Protein AF-A0A315W1H3-F1 (afdb_monomer_lite)

pLDDT: mean 70.01, std 23.94, range [29.06, 98.38]

Radius of gyration: 51.87 Å; chains: 1; bounding box: 141×108×173 Å

Secondary structure (DSSP, 8-state):
-------------SSHHHHHHHHHHHHHHHHHHHHHHHHHHHHHHHHHHHHHHHHHHHHHHHHHHHHHHHHHHHHHHHHHHHHHHHHHHHHHHTTHHHHHHHHHHHHHHHHHHHHHHHHHHHHHHHHHHHGGGSSS-PPPHHHHHHHHHHHHHHHHHHHHHHHHHHHHHHHHHHHHHHHHHHHHHHHHHHHHHHHHHHHHHT--TT--TTS------TTTTTSSS-------------------------------------------TTHHHHHHHHHHHHTTS-HHHHHHHHHHHHHHHHHHHHHHHHHHHHHHHHHHHHHHHHHHHHHHTT--S----HHHHHHHHHHTTSPPS--------HHHHHHHHHHHHHHHHHTTTS-----TT-----PPPP--------------------

Structure (mmCIF, N/CA/C/O backbone):
data_AF-A0A315W1H3-F1
#
_entry.id   AF-A0A315W1H3-F1
#
loop_
_atom_site.group_PDB
_atom_site.id
_atom_site.type_symbol
_atom_site.label_atom_id
_atom_site.label_alt_id
_atom_site.label_comp_id
_atom_site.label_asym_id
_atom_site.label_entity_id
_atom_site.label_seq_id
_atom_site.pdbx_PDB_ins_code
_atom_site.Cartn_x
_atom_site.Cartn_y
_atom_site.Cartn_z
_atom_site.occupancy
_atom_site.B_iso_or_equiv
_atom_site.auth_seq_id
_atom_site.auth_comp_id
_atom_site.auth_asym_id
_atom_site.auth_atom_id
_atom_site.pdbx_PDB_model_num
ATOM 1 N N . MET A 1 1 ? 93.361 26.282 -107.791 1.00 40.66 1 MET A N 1
ATOM 2 C CA . MET A 1 1 ? 93.029 26.976 -106.524 1.00 40.66 1 MET A CA 1
ATOM 3 C C . MET A 1 1 ? 92.472 25.952 -105.547 1.00 40.66 1 MET A C 1
ATOM 5 O O . MET A 1 1 ? 91.863 24.991 -106.001 1.00 40.66 1 MET A O 1
ATOM 9 N N . TYR A 1 2 ? 92.731 26.108 -104.249 1.00 39.91 2 TYR A N 1
ATOM 10 C CA . TYR A 1 2 ? 92.417 25.097 -103.234 1.00 39.91 2 TYR A CA 1
ATOM 11 C C . TYR A 1 2 ? 90.934 25.119 -102.838 1.00 39.91 2 TYR A C 1
ATOM 13 O O . TYR A 1 2 ? 90.446 26.129 -102.341 1.00 39.91 2 TYR A O 1
ATOM 21 N N . GLY A 1 3 ? 90.239 23.992 -103.008 1.00 44.00 3 GLY A N 1
ATOM 22 C CA . GLY A 1 3 ? 88.899 23.758 -102.464 1.00 44.00 3 GLY A CA 1
ATOM 23 C C . GLY A 1 3 ? 88.968 22.823 -101.260 1.00 44.00 3 GLY A C 1
ATOM 24 O O . GLY A 1 3 ? 88.832 21.611 -101.416 1.00 44.00 3 GLY A O 1
ATOM 25 N N . VAL A 1 4 ? 89.207 23.365 -100.063 1.00 46.62 4 VAL A N 1
ATOM 26 C CA . VAL A 1 4 ? 89.263 22.564 -98.828 1.00 46.62 4 VAL A CA 1
ATOM 27 C C . VAL A 1 4 ? 87.841 22.225 -98.382 1.00 46.62 4 VAL A C 1
ATOM 29 O O . VAL A 1 4 ? 87.202 22.977 -97.648 1.00 46.62 4 VAL A O 1
ATOM 32 N N . PHE A 1 5 ? 87.337 21.072 -98.823 1.00 47.19 5 PHE A N 1
ATOM 33 C CA . PHE A 1 5 ? 86.092 20.502 -98.309 1.00 47.19 5 PHE A CA 1
ATOM 34 C C . PHE A 1 5 ? 86.301 20.017 -96.867 1.00 47.19 5 PHE A C 1
ATOM 36 O O . PHE A 1 5 ? 86.653 18.861 -96.622 1.00 47.19 5 PHE A O 1
ATOM 43 N N . VAL A 1 6 ? 86.052 20.898 -95.894 1.00 49.66 6 VAL A N 1
ATOM 44 C CA . VAL A 1 6 ? 85.899 20.505 -94.487 1.00 49.66 6 VAL A CA 1
ATOM 45 C C . VAL A 1 6 ? 84.604 19.706 -94.367 1.00 49.66 6 VAL A C 1
ATOM 47 O O . VAL A 1 6 ? 83.525 20.244 -94.121 1.00 49.66 6 VAL A O 1
ATOM 50 N N . LYS A 1 7 ? 84.708 18.393 -94.579 1.00 47.31 7 LYS A N 1
ATOM 51 C CA . LYS A 1 7 ? 83.614 17.445 -94.376 1.00 47.31 7 LYS A CA 1
ATOM 52 C C . LYS A 1 7 ? 83.397 17.297 -92.872 1.00 47.31 7 LYS A C 1
ATOM 54 O O . LYS A 1 7 ? 83.932 16.390 -92.243 1.00 47.31 7 LYS A O 1
ATOM 59 N N . CYS A 1 8 ? 82.663 18.246 -92.293 1.00 43.84 8 CYS A N 1
ATOM 60 C CA . CYS A 1 8 ? 82.334 18.250 -90.876 1.00 43.84 8 CYS A CA 1
ATOM 61 C C . CYS A 1 8 ? 81.472 17.016 -90.578 1.00 43.84 8 CYS A C 1
ATOM 63 O O . CYS A 1 8 ? 80.290 16.968 -90.923 1.00 43.84 8 CYS A O 1
ATOM 65 N N . VAL A 1 9 ? 82.0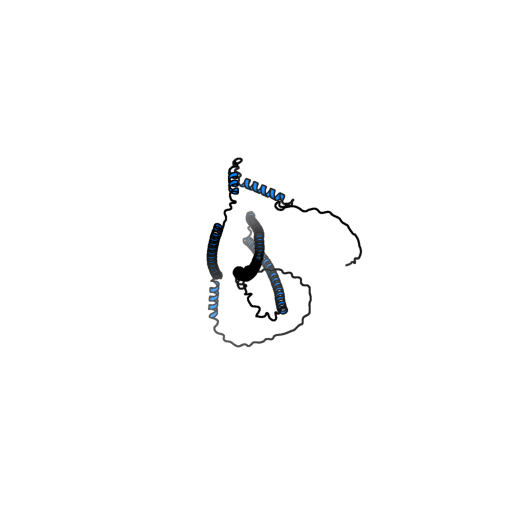93 15.985 -90.002 1.00 49.59 9 VAL A N 1
ATOM 66 C CA . VAL A 1 9 ? 81.417 14.757 -89.585 1.00 49.59 9 VAL A CA 1
ATOM 67 C C . VAL A 1 9 ? 80.568 15.094 -88.364 1.00 49.59 9 VAL A C 1
ATOM 69 O O . VAL A 1 9 ? 81.016 14.993 -87.224 1.00 49.59 9 VAL A O 1
ATOM 72 N N . ILE A 1 10 ? 79.325 15.510 -88.610 1.00 52.69 10 ILE A N 1
ATOM 73 C CA . ILE A 1 10 ? 78.299 15.566 -87.572 1.00 52.69 10 ILE A CA 1
ATOM 74 C C . ILE A 1 10 ? 78.023 14.118 -87.163 1.00 52.69 10 ILE A C 1
ATOM 76 O O . ILE A 1 10 ? 77.338 13.376 -87.864 1.00 52.69 10 ILE A O 1
ATOM 80 N N . CYS A 1 11 ? 78.613 13.708 -86.042 1.00 44.28 11 CYS A N 1
ATOM 81 C CA . CYS A 1 11 ? 78.379 12.403 -85.442 1.00 44.28 11 CYS A CA 1
ATOM 82 C C . CYS A 1 11 ? 76.907 12.316 -84.985 1.00 44.28 11 CYS A C 1
ATOM 84 O O . CYS A 1 11 ? 76.511 13.109 -84.128 1.00 44.28 11 CYS A O 1
ATOM 86 N N . PRO A 1 12 ? 76.083 11.375 -85.491 1.00 53.81 12 PRO A N 1
ATOM 87 C CA . PRO A 1 12 ? 74.657 11.309 -85.135 1.00 53.81 12 PRO A CA 1
ATOM 88 C C . PRO A 1 12 ? 74.372 10.846 -83.692 1.00 53.81 12 PRO A C 1
ATOM 90 O O . PRO A 1 12 ? 73.220 10.785 -83.271 1.00 53.81 12 PRO A O 1
ATOM 93 N N . CYS A 1 13 ? 75.401 10.471 -82.929 1.00 54.75 13 CYS A N 1
ATOM 94 C CA . CYS A 1 13 ? 75.287 9.562 -81.787 1.00 54.75 13 CYS A CA 1
ATOM 95 C C . CYS A 1 13 ? 75.070 10.237 -80.415 1.00 54.75 13 CYS A C 1
ATOM 97 O O . CYS A 1 13 ? 75.571 9.729 -79.414 1.00 54.75 13 CYS A O 1
ATOM 99 N N . TYR A 1 14 ? 74.355 11.370 -80.333 1.00 52.91 14 TYR A N 1
ATOM 100 C CA . TYR A 1 14 ? 74.113 12.061 -79.047 1.00 52.91 14 TYR A CA 1
ATOM 101 C C . TYR A 1 14 ? 72.702 12.636 -78.725 1.00 52.91 14 TYR A C 1
ATOM 103 O O . TYR A 1 14 ? 72.610 13.517 -77.866 1.00 52.91 14 TYR A O 1
ATOM 111 N N . PRO A 1 15 ? 71.577 12.131 -79.281 1.00 53.88 15 PRO A N 1
ATOM 112 C CA . PRO A 1 15 ? 70.251 12.343 -78.667 1.00 53.88 15 PRO A CA 1
ATOM 113 C C . PRO A 1 15 ? 69.863 11.290 -77.605 1.00 53.88 15 PRO A C 1
ATOM 115 O O . PRO A 1 15 ? 69.169 11.603 -76.634 1.00 53.88 15 PRO A O 1
ATOM 118 N N . SER A 1 16 ? 70.308 10.038 -77.769 1.00 61.78 16 SER A N 1
ATOM 119 C CA . SER A 1 16 ? 69.618 8.857 -77.217 1.00 61.78 16 SER A CA 1
ATOM 120 C C . SER A 1 16 ? 69.550 8.779 -75.684 1.00 61.78 16 SER A C 1
ATOM 122 O O . SER A 1 16 ? 68.491 8.490 -75.134 1.00 61.78 16 SER A O 1
ATOM 124 N N . ASN A 1 17 ? 70.636 9.097 -74.966 1.00 75.38 17 ASN A N 1
ATOM 125 C CA . ASN A 1 17 ? 70.709 8.939 -73.499 1.00 75.38 17 ASN A CA 1
ATOM 126 C C . ASN A 1 17 ? 69.710 9.848 -72.749 1.00 75.38 17 ASN A C 1
ATOM 128 O O . ASN A 1 17 ? 69.120 9.447 -71.744 1.00 75.38 17 ASN A O 1
ATOM 132 N N . ARG A 1 18 ? 69.485 11.080 -73.233 1.00 80.56 18 ARG A N 1
ATOM 133 C CA . ARG A 1 18 ? 68.539 12.011 -72.593 1.00 80.56 18 ARG A CA 1
ATOM 134 C C . ARG A 1 18 ? 67.093 11.588 -72.837 1.00 80.56 18 ARG A C 1
ATOM 136 O O . ARG A 1 18 ? 66.279 11.695 -71.923 1.00 80.56 18 ARG A O 1
ATOM 143 N N . GLU A 1 19 ? 66.785 11.113 -74.040 1.00 85.00 19 GLU A N 1
ATOM 144 C CA . GLU A 1 19 ? 65.444 10.653 -74.390 1.00 85.00 19 GLU A CA 1
ATOM 145 C C . GLU A 1 19 ? 65.082 9.360 -73.649 1.00 85.00 19 GLU A C 1
ATOM 147 O O . GLU A 1 19 ? 64.031 9.291 -73.019 1.00 85.00 19 GLU A O 1
ATOM 152 N N . GLU A 1 20 ? 65.977 8.373 -73.627 1.00 86.00 20 GLU A N 1
ATOM 153 C CA . GLU A 1 20 ? 65.787 7.115 -72.898 1.00 86.00 20 GLU A CA 1
ATOM 154 C C . GLU A 1 20 ? 65.600 7.349 -71.390 1.00 86.00 20 GLU A C 1
ATOM 156 O O . GLU A 1 20 ? 64.678 6.809 -70.777 1.00 86.00 20 GLU A O 1
ATOM 161 N N . ARG A 1 21 ? 66.380 8.264 -70.799 1.00 87.69 21 ARG A N 1
ATOM 162 C CA . ARG A 1 21 ? 66.206 8.703 -69.405 1.00 87.69 21 ARG A CA 1
ATOM 163 C C . ARG A 1 21 ? 64.856 9.383 -69.159 1.00 87.69 21 ARG A C 1
ATOM 165 O O . ARG A 1 21 ? 64.283 9.217 -68.083 1.00 87.69 21 ARG A O 1
ATOM 172 N N . LEU A 1 22 ? 64.342 10.156 -70.118 1.00 93.31 22 LEU A N 1
ATOM 173 C CA . LEU A 1 22 ? 63.005 10.750 -70.025 1.00 93.31 22 LEU A CA 1
ATOM 174 C C . LEU A 1 22 ? 61.914 9.680 -70.145 1.00 93.31 22 LEU A C 1
ATOM 176 O O . LEU A 1 22 ? 61.013 9.674 -69.313 1.00 93.31 22 LEU A O 1
ATOM 180 N N . ARG A 1 23 ? 62.031 8.738 -71.090 1.00 91.12 23 ARG A N 1
ATOM 181 C CA . ARG A 1 23 ? 61.120 7.586 -71.226 1.00 91.12 23 ARG A CA 1
ATOM 182 C C . ARG A 1 23 ? 61.071 6.760 -69.935 1.00 91.12 23 ARG A C 1
ATOM 184 O O . ARG A 1 23 ? 59.983 6.481 -69.444 1.00 91.12 23 ARG A O 1
ATOM 191 N N . MET A 1 24 ? 62.225 6.466 -69.329 1.00 94.56 24 MET A N 1
ATOM 192 C CA . MET A 1 24 ? 62.317 5.763 -68.042 1.00 94.56 24 MET A CA 1
ATOM 193 C C . MET A 1 24 ? 61.637 6.544 -66.906 1.00 94.56 24 MET A C 1
ATOM 195 O O . MET A 1 24 ? 60.842 5.984 -66.156 1.00 94.56 24 MET A O 1
ATOM 199 N N . ARG A 1 25 ? 61.877 7.861 -66.801 1.00 94.44 25 ARG A N 1
ATOM 200 C CA . ARG A 1 25 ? 61.196 8.713 -65.806 1.00 94.44 25 ARG A CA 1
ATOM 201 C C . ARG A 1 25 ? 59.682 8.771 -66.019 1.00 94.44 25 ARG A C 1
ATOM 203 O O . ARG A 1 25 ? 58.951 8.771 -65.037 1.00 94.44 25 ARG A O 1
ATOM 210 N N . VAL A 1 26 ? 59.212 8.811 -67.266 1.00 95.25 26 VAL A N 1
ATOM 211 C CA . VAL A 1 26 ? 57.779 8.771 -67.598 1.00 95.25 26 VAL A CA 1
ATOM 212 C C . VAL A 1 26 ? 57.169 7.420 -67.224 1.00 95.25 26 VAL A C 1
ATOM 214 O O . VAL A 1 26 ? 56.088 7.405 -66.646 1.00 95.25 26 VAL A O 1
ATOM 217 N N . ALA A 1 27 ? 57.863 6.305 -67.471 1.00 95.88 27 ALA A N 1
ATOM 218 C CA . ALA A 1 27 ? 57.407 4.974 -67.070 1.00 95.88 27 ALA A CA 1
ATOM 219 C C . ALA A 1 27 ? 57.265 4.852 -65.541 1.00 95.88 27 ALA A C 1
ATOM 221 O O . ALA A 1 27 ? 56.193 4.488 -65.064 1.00 95.88 27 ALA A O 1
ATOM 222 N N . VAL A 1 28 ? 58.289 5.259 -64.779 1.00 95.75 28 VAL A N 1
ATOM 223 C CA . VAL A 1 28 ? 58.254 5.269 -63.303 1.00 95.75 28 VAL A CA 1
ATOM 224 C C . VAL A 1 28 ? 57.157 6.195 -62.770 1.00 95.75 28 VAL A C 1
ATOM 226 O O . VAL A 1 28 ? 56.439 5.832 -61.845 1.00 95.75 28 VAL A O 1
ATOM 229 N N . LEU A 1 29 ? 56.966 7.382 -63.359 1.00 96.06 29 LEU A N 1
ATOM 230 C CA . LEU A 1 29 ? 55.869 8.274 -62.964 1.00 96.06 29 LEU A CA 1
ATOM 231 C C . LEU A 1 29 ? 54.492 7.671 -63.279 1.00 96.06 29 LEU A C 1
ATOM 233 O O . LEU A 1 29 ? 53.588 7.789 -62.458 1.00 96.06 29 LEU A O 1
ATOM 237 N N . ALA A 1 30 ? 54.328 6.998 -64.419 1.00 95.88 30 ALA A N 1
ATOM 238 C CA . ALA A 1 30 ? 53.080 6.327 -64.777 1.00 95.88 30 ALA A CA 1
ATOM 239 C C . ALA A 1 30 ? 52.773 5.124 -63.865 1.00 95.88 30 ALA A C 1
ATOM 241 O O . ALA A 1 30 ? 51.610 4.874 -63.556 1.00 95.88 30 ALA A O 1
ATOM 242 N N . GLU A 1 31 ? 53.793 4.392 -63.415 1.00 97.00 31 GLU A N 1
ATOM 243 C CA . GLU A 1 31 ? 53.653 3.328 -62.416 1.00 97.00 31 GLU A CA 1
ATOM 244 C C . GLU A 1 31 ? 53.302 3.894 -61.033 1.00 97.00 31 GLU A C 1
ATOM 246 O O . GLU A 1 31 ? 52.333 3.447 -60.420 1.00 97.00 31 GLU A O 1
ATOM 251 N N . ASN A 1 32 ? 53.990 4.952 -60.592 1.00 95.69 32 ASN A N 1
ATOM 252 C CA . ASN A 1 32 ? 53.684 5.643 -59.338 1.00 95.69 32 ASN A CA 1
ATOM 253 C C . ASN A 1 32 ? 52.251 6.200 -59.320 1.00 95.69 32 ASN A C 1
ATOM 255 O O . ASN A 1 32 ? 51.554 6.035 -58.325 1.00 95.69 32 ASN A O 1
ATOM 259 N N . VAL A 1 33 ? 51.775 6.804 -60.418 1.00 97.31 33 VAL A N 1
ATOM 260 C CA . VAL A 1 33 ? 50.382 7.281 -60.529 1.00 97.31 33 VAL A CA 1
ATOM 261 C C . VAL A 1 33 ? 49.388 6.125 -60.390 1.00 97.31 33 VAL A C 1
ATOM 263 O O . VAL A 1 33 ? 48.444 6.240 -59.613 1.00 97.31 33 VAL A O 1
ATOM 266 N N . LYS A 1 34 ? 49.622 4.985 -61.056 1.00 97.88 34 LYS A N 1
ATOM 267 C CA . LYS A 1 34 ? 48.776 3.784 -60.905 1.00 97.88 34 LYS A CA 1
ATOM 268 C C . LYS A 1 34 ? 48.786 3.246 -59.471 1.00 97.88 34 LYS A C 1
ATOM 270 O O . LYS A 1 34 ? 47.733 2.863 -58.968 1.00 97.88 34 LYS A O 1
ATOM 275 N N . SER A 1 35 ? 49.946 3.235 -58.814 1.00 97.12 35 SER A N 1
ATOM 276 C CA . SER A 1 35 ? 50.076 2.829 -57.410 1.00 97.12 35 SER A CA 1
ATOM 277 C C . SER A 1 35 ? 49.256 3.746 -56.493 1.00 97.12 35 SER A C 1
ATOM 279 O O . SER A 1 35 ? 48.393 3.267 -55.757 1.00 97.12 35 SER A O 1
ATOM 281 N N . CYS A 1 36 ? 49.411 5.068 -56.633 1.00 96.00 36 CYS A N 1
ATOM 282 C CA . CYS A 1 36 ? 48.631 6.055 -55.885 1.00 96.00 36 CYS A CA 1
ATOM 283 C C . CYS A 1 36 ? 47.120 5.952 -56.161 1.00 96.00 36 CYS A C 1
ATOM 285 O O . CYS A 1 36 ? 46.320 6.113 -55.243 1.00 96.00 36 CYS A O 1
ATOM 287 N N . GLU A 1 37 ? 46.690 5.657 -57.394 1.00 95.56 37 GLU A N 1
ATOM 288 C CA . GLU A 1 37 ? 45.271 5.428 -57.702 1.00 95.56 37 GLU A CA 1
ATOM 289 C C . GLU A 1 37 ? 44.697 4.204 -56.974 1.00 95.56 37 GLU A C 1
ATOM 291 O O . GLU A 1 37 ? 43.561 4.253 -56.494 1.00 95.56 37 GLU A O 1
ATOM 296 N N . LEU A 1 38 ? 45.455 3.105 -56.899 1.00 96.94 38 LEU A N 1
ATOM 297 C CA . LEU A 1 38 ? 45.051 1.896 -56.178 1.00 96.94 38 LEU A CA 1
ATOM 298 C C . LEU A 1 38 ? 45.027 2.134 -54.662 1.00 96.94 38 LEU A C 1
ATOM 300 O O . LEU A 1 38 ? 44.061 1.750 -54.003 1.00 96.94 38 LEU A O 1
ATOM 304 N N . GLU A 1 39 ? 46.017 2.844 -54.122 1.00 95.31 39 GLU A N 1
ATOM 305 C CA . GLU A 1 39 ? 46.051 3.258 -52.716 1.00 95.31 39 GLU A CA 1
ATOM 306 C C . GLU A 1 39 ? 44.867 4.179 -52.365 1.00 95.31 39 GLU A C 1
ATOM 308 O O . GLU A 1 39 ? 44.161 3.950 -51.381 1.00 95.31 39 GLU A O 1
ATOM 313 N N . CYS A 1 40 ? 44.556 5.166 -53.214 1.00 96.19 40 CYS A N 1
ATOM 314 C CA . CYS A 1 40 ? 43.375 6.021 -53.062 1.00 96.19 40 CYS A CA 1
ATOM 315 C C . CYS A 1 40 ? 42.052 5.238 -53.112 1.00 96.19 40 CYS A C 1
ATOM 317 O O . CYS A 1 40 ? 41.102 5.614 -52.419 1.00 96.19 40 CYS A O 1
ATOM 319 N N . LYS A 1 41 ? 41.960 4.161 -53.906 1.00 97.50 41 LYS A N 1
ATOM 320 C CA . LYS A 1 41 ? 40.785 3.269 -53.935 1.00 97.50 41 LYS A CA 1
ATOM 321 C C . LYS A 1 41 ? 40.670 2.465 -52.635 1.00 97.50 41 LYS A C 1
ATOM 323 O O . LYS A 1 41 ? 39.640 2.560 -51.972 1.00 97.50 41 LYS A O 1
ATOM 328 N N . ALA A 1 42 ? 41.739 1.793 -52.207 1.00 96.75 42 ALA A N 1
ATOM 329 C CA . ALA A 1 42 ? 41.765 1.019 -50.962 1.00 96.75 42 ALA A CA 1
ATOM 330 C C . ALA A 1 42 ? 41.493 1.886 -49.712 1.00 96.75 42 ALA A C 1
ATOM 332 O O . ALA A 1 42 ? 40.769 1.481 -48.797 1.00 96.75 42 ALA A O 1
ATOM 333 N N . SER A 1 43 ? 42.017 3.116 -49.691 1.00 97.06 43 SER A N 1
ATOM 334 C CA . SER A 1 43 ? 41.735 4.111 -48.651 1.00 97.06 43 SER A CA 1
ATOM 335 C C . SER A 1 43 ? 40.252 4.508 -48.637 1.00 97.06 43 SER A C 1
ATOM 337 O O . SER A 1 43 ? 39.602 4.437 -47.592 1.00 97.06 43 SER A O 1
ATOM 339 N N . ARG A 1 44 ? 39.666 4.818 -49.804 1.00 97.75 44 ARG A N 1
ATOM 340 C CA . ARG A 1 44 ? 38.235 5.146 -49.945 1.00 97.75 44 ARG A CA 1
ATOM 341 C C . ARG A 1 44 ? 37.324 4.011 -49.470 1.00 97.75 44 ARG A C 1
ATOM 343 O O . ARG A 1 44 ? 36.382 4.272 -48.726 1.00 97.75 44 ARG A O 1
ATOM 350 N N . GLU A 1 45 ? 37.613 2.771 -49.855 1.00 97.81 45 GLU A N 1
ATOM 351 C CA . GLU A 1 45 ? 36.868 1.582 -49.412 1.00 97.81 45 GLU A CA 1
ATOM 352 C C . GLU A 1 45 ? 36.978 1.362 -47.896 1.00 97.81 45 GLU A C 1
ATOM 354 O O . GLU A 1 45 ? 36.016 0.961 -47.241 1.00 97.81 45 GLU A O 1
ATOM 359 N N . THR A 1 46 ? 38.141 1.658 -47.310 1.00 97.44 46 THR A N 1
ATOM 360 C CA . THR A 1 46 ? 38.348 1.581 -45.857 1.00 97.44 46 THR A CA 1
ATOM 361 C C . THR A 1 46 ? 37.540 2.648 -45.120 1.00 97.44 46 THR A C 1
ATOM 363 O O . THR A 1 46 ? 36.858 2.325 -44.149 1.00 97.44 46 THR A O 1
ATOM 366 N N . VAL A 1 47 ? 37.522 3.893 -45.611 1.00 97.75 47 VAL A N 1
ATOM 367 C CA . VAL A 1 47 ? 36.669 4.962 -45.062 1.00 97.75 47 VAL A CA 1
ATOM 368 C C . VAL A 1 47 ? 35.185 4.597 -45.172 1.00 97.75 47 VAL A C 1
ATOM 370 O O . VAL A 1 47 ? 34.449 4.766 -44.204 1.00 97.75 47 VAL A O 1
ATOM 373 N N . GLN A 1 48 ? 34.742 4.036 -46.302 1.00 97.44 48 GLN A N 1
ATOM 374 C CA . GLN A 1 48 ? 33.355 3.585 -46.478 1.00 97.44 48 GLN A CA 1
ATOM 375 C C . GLN A 1 48 ? 32.961 2.484 -45.479 1.00 97.44 48 GLN A C 1
ATOM 377 O O . GLN A 1 48 ? 31.879 2.563 -44.893 1.00 97.44 48 GLN A O 1
ATOM 382 N N . ARG A 1 49 ? 33.837 1.501 -45.222 1.00 97.81 49 ARG A N 1
ATOM 383 C CA . ARG A 1 49 ? 33.607 0.473 -44.189 1.00 97.81 49 ARG A CA 1
ATOM 384 C C . ARG A 1 49 ? 33.514 1.078 -42.787 1.00 97.81 49 ARG A C 1
ATOM 386 O O . ARG A 1 49 ? 32.538 0.820 -42.088 1.00 97.81 49 ARG A O 1
ATOM 393 N N . LEU A 1 50 ? 34.450 1.953 -42.414 1.00 97.19 50 LEU A N 1
ATOM 394 C CA . LEU A 1 50 ? 34.440 2.629 -41.110 1.00 97.19 50 LEU A CA 1
ATOM 395 C C . LEU A 1 50 ? 33.198 3.518 -40.911 1.00 97.19 50 LEU A C 1
ATOM 397 O O . LEU A 1 50 ? 32.657 3.578 -39.809 1.00 97.19 50 LEU A O 1
ATOM 401 N N . MET A 1 51 ? 32.704 4.177 -41.965 1.00 97.00 51 MET A N 1
ATOM 402 C CA . MET A 1 51 ? 31.440 4.924 -41.911 1.00 97.00 51 MET A CA 1
ATOM 403 C C . MET A 1 51 ? 30.239 3.999 -41.667 1.00 97.00 51 MET A C 1
ATOM 405 O O . MET A 1 51 ? 29.391 4.313 -40.831 1.00 97.00 51 MET A O 1
ATOM 409 N N . ALA A 1 52 ? 30.180 2.847 -42.342 1.00 96.81 52 ALA A N 1
ATOM 410 C CA . ALA A 1 52 ? 29.114 1.866 -42.146 1.00 96.81 52 ALA A CA 1
ATOM 411 C C . ALA A 1 52 ? 29.129 1.256 -40.729 1.00 96.81 52 ALA A C 1
ATOM 413 O O . ALA A 1 52 ? 28.073 1.136 -40.106 1.00 96.81 52 ALA A O 1
ATOM 414 N N . GLU A 1 53 ? 30.311 0.933 -40.193 1.00 96.12 53 GLU A N 1
ATOM 415 C CA . GLU A 1 53 ? 30.494 0.465 -38.811 1.00 96.12 53 GLU A CA 1
ATOM 416 C C . GLU A 1 53 ? 30.065 1.530 -37.788 1.00 96.12 53 GLU A C 1
ATOM 418 O O . GLU A 1 53 ? 29.306 1.236 -36.861 1.00 96.12 53 GLU A O 1
ATOM 423 N N . LEU A 1 54 ? 30.471 2.789 -37.992 1.00 94.81 54 LEU A N 1
ATOM 424 C CA . LEU A 1 54 ? 30.086 3.913 -37.138 1.00 94.81 54 LEU A CA 1
ATOM 425 C C . LEU A 1 54 ? 28.562 4.116 -37.114 1.00 94.81 54 LEU A C 1
ATOM 427 O O . LEU A 1 54 ? 27.981 4.330 -36.049 1.00 94.81 54 LEU A O 1
ATOM 431 N N . ASP A 1 55 ? 27.896 4.030 -38.265 1.00 94.12 55 ASP A N 1
ATOM 432 C CA . ASP A 1 55 ? 26.438 4.149 -38.339 1.00 94.12 55 ASP A CA 1
ATOM 433 C C . ASP A 1 55 ? 25.714 2.916 -37.778 1.00 94.12 55 ASP A C 1
ATOM 435 O O . ASP A 1 55 ? 24.621 3.048 -37.216 1.00 94.12 55 ASP A O 1
ATOM 439 N N . GLN A 1 56 ? 26.321 1.728 -37.849 1.00 93.06 56 GLN A N 1
ATOM 440 C CA . GLN A 1 56 ? 25.815 0.539 -37.166 1.00 93.06 56 GLN A CA 1
ATOM 441 C C . GLN A 1 56 ? 25.899 0.695 -35.637 1.00 93.06 56 GLN A C 1
ATOM 443 O O . GLN A 1 56 ? 24.925 0.386 -34.947 1.00 93.06 56 GLN A O 1
ATOM 448 N N . GLU A 1 57 ? 26.999 1.226 -35.095 1.00 88.56 57 GLU A N 1
ATOM 449 C CA . GLU A 1 57 ? 27.127 1.481 -33.653 1.00 88.56 57 GLU A CA 1
ATOM 450 C C . GLU A 1 57 ? 26.234 2.624 -33.161 1.00 88.56 57 GLU A C 1
ATOM 452 O O . GLU A 1 57 ? 25.612 2.499 -32.103 1.00 88.56 57 GLU A O 1
ATOM 457 N N . LYS A 1 58 ? 26.040 3.696 -33.942 1.00 88.88 58 LYS A N 1
ATOM 458 C CA . LYS A 1 58 ? 25.009 4.710 -33.637 1.00 88.88 58 LYS A CA 1
ATOM 459 C C . LYS A 1 58 ? 23.615 4.079 -33.530 1.00 88.88 58 LYS A C 1
ATOM 461 O O . LYS A 1 58 ? 22.861 4.409 -32.618 1.00 88.88 58 LYS A O 1
ATOM 466 N N . LYS A 1 59 ? 23.271 3.137 -34.419 1.00 90.44 59 LYS A N 1
ATOM 467 C CA . LYS A 1 59 ? 21.983 2.417 -34.377 1.00 90.44 59 LYS A CA 1
ATOM 468 C C . LYS A 1 59 ? 21.874 1.484 -33.164 1.00 90.44 59 LYS A C 1
ATOM 470 O O . LYS A 1 59 ? 20.844 1.507 -32.493 1.00 90.44 59 LYS A O 1
ATOM 475 N N . LYS A 1 60 ? 22.920 0.709 -32.844 1.00 87.56 60 LYS A N 1
ATOM 476 C CA . LYS A 1 60 ? 22.969 -0.177 -31.659 1.00 87.56 60 LYS A CA 1
ATOM 477 C C . LYS A 1 60 ? 22.864 0.607 -30.346 1.00 87.56 60 LYS A C 1
ATOM 479 O O . LYS A 1 60 ? 22.079 0.255 -29.468 1.00 87.56 60 LYS A O 1
ATOM 484 N N . THR A 1 61 ? 23.625 1.692 -30.213 1.00 82.19 61 THR A N 1
ATOM 485 C CA . THR A 1 61 ? 23.592 2.550 -29.018 1.00 82.19 61 THR A CA 1
ATOM 486 C C . THR A 1 61 ? 22.239 3.248 -28.862 1.00 82.19 61 THR A C 1
ATOM 488 O O . THR A 1 61 ? 21.678 3.234 -27.766 1.00 82.19 61 THR A O 1
ATOM 491 N N . ALA A 1 62 ? 21.653 3.768 -29.947 1.00 78.06 62 ALA A N 1
ATOM 492 C CA . ALA A 1 62 ? 20.311 4.350 -29.922 1.00 78.06 62 ALA A CA 1
ATOM 493 C C . ALA A 1 62 ? 19.223 3.333 -29.525 1.00 78.06 62 ALA A C 1
ATOM 495 O O . ALA A 1 62 ? 18.377 3.649 -28.684 1.00 78.06 62 ALA A O 1
ATOM 496 N N . SER A 1 63 ? 19.244 2.111 -30.074 1.00 77.56 63 SER A N 1
ATOM 497 C CA . SER A 1 63 ? 18.236 1.086 -29.763 1.00 77.56 63 SER A CA 1
ATOM 498 C C . SER A 1 63 ? 18.336 0.588 -28.318 1.00 77.56 63 SER A C 1
ATOM 500 O O . SER A 1 63 ? 17.318 0.525 -27.625 1.00 77.56 63 SER A O 1
ATOM 502 N N . SER A 1 64 ? 19.552 0.328 -27.827 1.00 76.31 64 SER A N 1
ATOM 503 C CA . SER A 1 64 ? 19.810 -0.080 -26.439 1.00 76.31 64 SER A CA 1
ATOM 504 C C . SER A 1 64 ? 19.342 0.983 -25.435 1.00 76.31 64 SER A C 1
ATOM 506 O O . SER A 1 64 ? 18.583 0.684 -24.508 1.00 76.31 64 SER A O 1
ATOM 508 N N . LEU A 1 65 ? 19.680 2.257 -25.675 1.00 79.19 65 LEU A N 1
ATOM 509 C CA . LEU A 1 65 ? 19.213 3.375 -24.848 1.00 79.19 65 LEU A CA 1
ATOM 510 C C . LEU A 1 65 ? 17.686 3.544 -24.890 1.00 79.19 65 LEU A C 1
ATOM 512 O O . LEU A 1 65 ? 17.089 3.897 -23.874 1.00 79.19 65 LEU A O 1
ATOM 516 N N . ALA A 1 66 ? 17.034 3.296 -26.030 1.00 77.38 66 ALA A N 1
ATOM 517 C CA . ALA A 1 66 ? 15.579 3.401 -26.147 1.00 77.38 66 ALA A CA 1
ATOM 518 C C . ALA A 1 66 ? 14.842 2.295 -25.369 1.00 77.38 66 ALA A C 1
ATOM 520 O O . ALA A 1 66 ? 13.830 2.574 -24.722 1.00 77.38 66 ALA A O 1
ATOM 521 N N . VAL A 1 67 ? 15.351 1.058 -25.394 1.00 77.38 67 VAL A N 1
ATOM 522 C CA . VAL A 1 67 ? 14.801 -0.057 -24.601 1.00 77.38 67 VAL A CA 1
ATOM 523 C C . VAL A 1 67 ? 15.006 0.196 -23.106 1.00 77.38 67 VAL A C 1
ATOM 525 O O . VAL A 1 67 ? 14.042 0.113 -22.345 1.00 77.38 67 VAL A O 1
ATOM 528 N N . GLY A 1 68 ? 16.214 0.600 -22.695 1.00 82.12 68 GLY A N 1
ATOM 529 C CA . GLY A 1 68 ? 16.518 0.925 -21.297 1.00 82.12 68 GLY A CA 1
ATOM 530 C C . GLY A 1 68 ? 15.638 2.045 -20.731 1.00 82.12 68 GLY A C 1
ATOM 531 O O . GLY A 1 68 ? 15.065 1.888 -19.655 1.00 82.12 68 GLY A O 1
ATOM 532 N N . ARG A 1 69 ? 15.443 3.146 -21.477 1.00 85.31 69 ARG A N 1
ATOM 533 C CA . ARG A 1 69 ? 14.552 4.247 -21.054 1.00 85.31 69 ARG A CA 1
ATOM 534 C C . ARG A 1 69 ? 13.105 3.797 -20.859 1.00 85.31 69 ARG A C 1
ATOM 536 O O . ARG A 1 69 ? 12.480 4.227 -19.895 1.00 85.31 69 ARG A O 1
ATOM 543 N N . ARG A 1 70 ? 12.569 2.947 -21.747 1.00 83.56 70 ARG A N 1
ATOM 544 C CA . ARG A 1 70 ? 11.197 2.430 -21.598 1.00 83.56 70 ARG A CA 1
ATOM 545 C C . ARG A 1 70 ? 11.050 1.574 -20.341 1.00 83.56 70 ARG A C 1
ATOM 547 O O . ARG A 1 70 ? 10.087 1.783 -19.615 1.00 83.56 70 ARG A O 1
ATOM 554 N N . GLY A 1 71 ? 12.017 0.695 -20.059 1.00 90.44 71 GLY A N 1
ATOM 555 C CA . GLY A 1 71 ? 12.038 -0.108 -18.831 1.00 90.44 71 GLY A CA 1
ATOM 556 C C . GLY A 1 71 ? 12.015 0.756 -17.566 1.00 90.44 71 GLY A C 1
ATOM 557 O O . GLY A 1 71 ? 11.112 0.618 -16.743 1.00 90.44 71 GLY A O 1
ATOM 558 N N . VAL A 1 72 ? 12.933 1.724 -17.469 1.00 91.62 72 VAL A N 1
ATOM 559 C CA . VAL A 1 72 ? 13.020 2.640 -16.316 1.00 91.62 72 VAL A CA 1
ATOM 560 C C . VAL A 1 72 ? 11.743 3.471 -16.136 1.00 91.62 72 VAL A C 1
ATOM 562 O O . VAL A 1 72 ? 11.289 3.658 -15.010 1.00 91.62 72 VAL A O 1
ATOM 565 N N . GLU A 1 73 ? 11.118 3.946 -17.218 1.00 91.44 73 GLU A N 1
ATOM 566 C CA . GLU A 1 73 ? 9.865 4.708 -17.115 1.00 91.44 73 GLU A CA 1
ATOM 567 C C . GLU A 1 73 ? 8.673 3.818 -16.708 1.00 91.44 73 GLU A C 1
ATOM 569 O O . GLU A 1 73 ? 7.802 4.280 -15.972 1.00 91.44 73 GLU A O 1
ATOM 574 N N . THR A 1 74 ? 8.638 2.539 -17.108 1.00 91.62 74 THR A N 1
ATOM 575 C CA . THR A 1 74 ? 7.636 1.587 -16.590 1.00 91.62 74 THR A CA 1
ATOM 576 C C . THR A 1 74 ? 7.852 1.265 -15.112 1.00 91.62 74 THR A C 1
ATOM 578 O O . THR A 1 74 ? 6.895 1.323 -14.343 1.00 91.62 74 THR A O 1
ATOM 581 N N . GLU A 1 75 ? 9.094 1.024 -14.678 1.00 93.25 75 GLU A N 1
ATOM 582 C CA . GLU A 1 75 ? 9.418 0.785 -13.265 1.00 93.25 75 GLU A CA 1
ATOM 583 C C . GLU A 1 75 ? 9.024 1.990 -12.401 1.00 93.25 75 GLU A C 1
ATOM 585 O O . GLU A 1 75 ? 8.301 1.839 -11.417 1.00 93.25 75 GLU A O 1
ATOM 590 N N . LYS A 1 76 ? 9.389 3.206 -12.825 1.00 95.19 76 LYS A N 1
ATOM 591 C CA . LYS A 1 76 ? 9.003 4.468 -12.175 1.00 95.19 76 LYS A CA 1
ATOM 592 C C . LYS A 1 76 ? 7.487 4.607 -11.981 1.00 95.19 76 LYS A C 1
ATOM 594 O O . LYS A 1 76 ? 7.068 5.052 -10.916 1.00 95.19 76 LYS A O 1
ATOM 599 N N . ARG A 1 77 ? 6.666 4.215 -12.965 1.00 96.25 77 ARG A N 1
ATOM 600 C CA . ARG A 1 77 ? 5.193 4.224 -12.834 1.00 96.25 77 ARG A CA 1
ATOM 601 C C . ARG A 1 77 ? 4.719 3.218 -11.790 1.00 96.25 77 ARG A C 1
ATOM 603 O O . ARG A 1 77 ? 4.056 3.622 -10.842 1.00 96.25 77 ARG A O 1
ATOM 610 N N . THR A 1 78 ? 5.161 1.962 -11.883 1.00 96.62 78 THR A N 1
ATOM 611 C CA . THR A 1 78 ? 4.777 0.918 -10.912 1.00 96.62 78 THR A CA 1
ATOM 612 C C . THR A 1 78 ? 5.209 1.247 -9.477 1.00 96.62 78 THR A C 1
ATOM 614 O O . THR A 1 78 ? 4.476 0.981 -8.527 1.00 96.62 78 THR A O 1
ATOM 617 N N . LEU A 1 79 ? 6.370 1.891 -9.298 1.00 96.62 79 LEU A N 1
ATOM 618 C CA . LEU A 1 79 ? 6.834 2.374 -7.995 1.00 96.62 79 LEU A CA 1
ATOM 619 C C . LEU A 1 79 ? 5.994 3.554 -7.489 1.00 96.62 79 LEU A C 1
ATOM 621 O O . LEU A 1 79 ? 5.693 3.607 -6.300 1.00 96.62 79 LEU A O 1
ATOM 625 N N . SER A 1 80 ? 5.581 4.471 -8.370 1.00 95.75 80 SER A N 1
ATOM 626 C CA . SER A 1 80 ? 4.688 5.584 -8.019 1.00 95.75 80 SER A CA 1
ATOM 627 C C . SER A 1 80 ? 3.304 5.089 -7.585 1.00 95.75 80 SER A C 1
ATOM 629 O O . SER A 1 80 ? 2.782 5.545 -6.571 1.00 95.75 80 SER A O 1
ATOM 631 N N . GLU A 1 81 ? 2.734 4.128 -8.314 1.00 97.44 81 GLU A N 1
ATOM 632 C CA . GLU A 1 81 ? 1.455 3.479 -7.993 1.00 97.44 81 GLU A CA 1
ATOM 633 C C . GLU A 1 81 ? 1.535 2.725 -6.656 1.00 97.44 81 GLU A C 1
ATOM 635 O O . GLU A 1 81 ? 0.675 2.893 -5.791 1.00 97.44 81 GLU A O 1
ATOM 640 N N . SER A 1 82 ? 2.610 1.959 -6.437 1.00 97.56 82 SER A N 1
ATOM 641 C CA . SER A 1 82 ? 2.868 1.242 -5.180 1.00 97.56 82 SER A CA 1
ATOM 642 C C . SER A 1 82 ? 3.060 2.185 -3.981 1.00 97.56 82 SER A C 1
ATOM 644 O O . SER A 1 82 ? 2.549 1.927 -2.886 1.00 97.56 82 SER A O 1
ATOM 646 N N . LEU A 1 83 ? 3.741 3.320 -4.180 1.00 97.75 83 LEU A N 1
ATOM 647 C CA . LEU A 1 83 ? 3.910 4.353 -3.156 1.00 97.75 83 LEU A CA 1
ATOM 648 C C . LEU A 1 83 ? 2.578 5.036 -2.820 1.00 97.75 83 LEU A C 1
ATOM 650 O O . LEU A 1 83 ? 2.291 5.280 -1.649 1.00 97.75 83 LEU A O 1
ATOM 654 N N . GLU A 1 84 ? 1.740 5.312 -3.819 1.00 98.12 84 GLU A N 1
ATOM 655 C CA . GLU A 1 84 ? 0.403 5.855 -3.594 1.00 98.12 84 GLU A CA 1
ATOM 656 C C . GLU A 1 84 ? -0.520 4.859 -2.876 1.00 98.12 84 GLU A C 1
ATOM 658 O O . GLU A 1 84 ? -1.192 5.243 -1.916 1.00 98.12 84 GLU A O 1
ATOM 663 N N . ALA A 1 85 ? -0.518 3.583 -3.267 1.00 97.50 85 ALA A N 1
ATOM 664 C CA . ALA A 1 85 ? -1.254 2.538 -2.557 1.00 97.50 85 ALA A CA 1
ATOM 665 C C . ALA A 1 85 ? -0.807 2.446 -1.086 1.00 97.50 85 ALA A C 1
ATOM 667 O O . ALA A 1 85 ? -1.640 2.469 -0.179 1.00 97.50 85 ALA A O 1
ATOM 668 N N . SER A 1 86 ? 0.507 2.455 -0.840 1.00 96.88 86 SER A N 1
ATOM 669 C CA . SER A 1 86 ? 1.083 2.457 0.512 1.00 96.88 86 SER A CA 1
ATOM 670 C C . SER A 1 86 ? 0.657 3.686 1.325 1.00 96.88 86 SER A C 1
ATOM 672 O O . SER A 1 86 ? 0.306 3.561 2.499 1.00 96.88 86 SER A O 1
ATOM 674 N N . ARG A 1 87 ? 0.616 4.874 0.702 1.00 98.38 87 ARG A N 1
ATOM 675 C CA . ARG A 1 87 ? 0.134 6.114 1.334 1.00 98.38 87 ARG A CA 1
ATOM 676 C C . ARG A 1 87 ? -1.327 5.986 1.779 1.00 98.38 87 ARG A C 1
ATOM 678 O O . ARG A 1 87 ? -1.632 6.304 2.925 1.00 98.38 87 ARG A O 1
ATOM 685 N N . ARG A 1 88 ? -2.205 5.453 0.920 1.00 98.19 88 ARG A N 1
ATOM 686 C CA . ARG A 1 88 ? -3.629 5.223 1.236 1.00 98.19 88 ARG A CA 1
ATOM 687 C C . ARG A 1 88 ? -3.813 4.242 2.402 1.00 98.19 88 ARG A C 1
ATOM 689 O O . ARG A 1 88 ? -4.646 4.490 3.269 1.00 98.19 88 ARG A O 1
ATOM 696 N N . VAL A 1 89 ? -3.010 3.175 2.469 1.00 98.06 89 VAL A N 1
ATOM 697 C CA . VAL A 1 89 ? -3.023 2.224 3.600 1.00 98.06 89 VAL A CA 1
ATOM 698 C C . VAL A 1 89 ? -2.594 2.903 4.906 1.00 98.06 89 VAL A C 1
ATOM 700 O O . VAL A 1 89 ? -3.253 2.728 5.928 1.00 98.06 89 VAL A O 1
ATOM 703 N N . ILE A 1 90 ? -1.543 3.731 4.881 1.00 95.88 90 ILE A N 1
ATOM 704 C CA . ILE A 1 90 ? -1.092 4.492 6.060 1.00 95.88 90 ILE A CA 1
ATOM 705 C C . ILE A 1 90 ? -2.157 5.506 6.506 1.00 95.88 90 ILE A C 1
ATOM 707 O O . ILE A 1 90 ? -2.404 5.652 7.702 1.00 95.88 90 ILE A O 1
ATOM 711 N N . GLU A 1 91 ? -2.816 6.195 5.573 1.00 97.19 91 GLU A N 1
ATOM 712 C CA . GLU A 1 91 ? -3.920 7.113 5.878 1.00 97.19 91 GLU A CA 1
ATOM 713 C C . GLU A 1 91 ? -5.140 6.390 6.471 1.00 97.19 91 GLU A C 1
ATOM 715 O O . GLU A 1 91 ? -5.770 6.924 7.383 1.00 97.19 91 GLU A O 1
ATOM 720 N N . ALA A 1 92 ? -5.457 5.175 6.010 1.00 96.00 92 ALA A N 1
ATOM 721 C CA . ALA A 1 92 ? -6.513 4.345 6.590 1.00 96.00 92 ALA A CA 1
ATOM 722 C C . ALA A 1 92 ? -6.157 3.885 8.016 1.00 96.00 92 ALA A C 1
ATOM 724 O O . ALA A 1 92 ? -6.941 4.102 8.941 1.00 96.00 92 ALA A O 1
ATOM 725 N N . ALA A 1 93 ? -4.944 3.359 8.222 1.00 94.75 93 ALA A N 1
ATOM 726 C CA . ALA A 1 93 ? -4.446 2.950 9.538 1.00 94.75 93 ALA A CA 1
ATOM 727 C C . ALA A 1 93 ? -4.390 4.117 10.545 1.00 94.75 93 ALA A C 1
ATOM 729 O O . ALA A 1 93 ? -4.602 3.924 11.736 1.00 94.75 93 ALA A O 1
ATOM 730 N N . ARG A 1 94 ? -4.173 5.357 10.081 1.00 94.94 94 ARG A N 1
ATOM 731 C CA . ARG A 1 94 ? -4.248 6.569 10.923 1.00 94.94 94 ARG A CA 1
ATOM 732 C C . ARG A 1 94 ? -5.668 6.944 11.365 1.00 94.94 94 ARG A C 1
ATOM 734 O O . ARG A 1 94 ? -5.804 7.698 12.323 1.00 94.94 94 ARG A O 1
ATOM 741 N N . ARG A 1 95 ? -6.721 6.446 10.703 1.00 94.94 95 ARG A N 1
ATOM 742 C CA . ARG A 1 95 ? -8.125 6.686 11.101 1.00 94.94 95 ARG A CA 1
ATOM 743 C C . ARG A 1 95 ? -8.606 5.696 12.161 1.00 94.94 95 ARG A C 1
ATOM 745 O O . ARG A 1 95 ? -9.405 6.073 13.015 1.00 94.94 95 ARG A O 1
ATOM 752 N N . GLU A 1 96 ? -8.085 4.470 12.140 1.00 94.44 96 GLU A N 1
ATOM 753 C CA . GLU A 1 96 ? -8.390 3.414 13.112 1.00 94.44 96 GLU A CA 1
ATOM 754 C C . GLU A 1 96 ? -8.270 3.852 14.590 1.00 94.44 96 GLU A C 1
ATOM 756 O O . GLU A 1 96 ? -9.254 3.676 15.314 1.00 94.44 96 GLU A O 1
ATOM 761 N N . PRO A 1 97 ? -7.175 4.490 15.067 1.00 92.38 97 PRO A N 1
ATOM 762 C CA . PRO A 1 97 ? -7.072 4.906 16.466 1.00 92.38 97 PRO A CA 1
ATOM 763 C C . PRO A 1 97 ? -8.153 5.915 16.874 1.00 92.38 97 PRO A C 1
ATOM 765 O O . PRO A 1 97 ? -8.678 5.800 17.973 1.00 92.38 97 PRO A O 1
ATOM 768 N N . CYS A 1 98 ? -8.572 6.831 15.992 1.00 92.06 98 CYS A N 1
ATOM 769 C CA . CYS A 1 98 ? -9.661 7.775 16.285 1.00 92.06 98 CYS A CA 1
ATOM 770 C C . CYS A 1 98 ? -11.024 7.064 16.420 1.00 92.06 98 CYS A C 1
ATOM 772 O O . CYS A 1 98 ? -11.865 7.441 17.239 1.00 92.06 98 CYS A O 1
ATOM 774 N N . CYS A 1 99 ? -11.258 6.004 15.638 1.00 92.88 99 CYS A N 1
ATOM 775 C CA . CYS A 1 99 ? -12.442 5.158 15.790 1.00 92.88 99 CYS A CA 1
ATOM 776 C C . CYS A 1 99 ? -12.407 4.352 17.099 1.00 92.88 99 CYS A C 1
ATOM 778 O O . CYS A 1 99 ? -13.435 4.229 17.766 1.00 92.88 99 CYS A O 1
ATOM 780 N N . LEU A 1 100 ? -11.241 3.826 17.484 1.00 92.19 100 LEU A N 1
ATOM 781 C CA . LEU A 1 100 ? -11.062 3.093 18.740 1.00 92.19 100 LEU A CA 1
ATOM 782 C C . LEU A 1 100 ? -11.192 4.008 19.965 1.00 92.19 100 LEU A C 1
ATOM 784 O O . LEU A 1 100 ? -11.891 3.649 20.906 1.00 92.19 100 LEU A O 1
ATOM 788 N N . GLU A 1 101 ? -10.612 5.206 19.932 1.00 95.62 101 GLU A N 1
ATOM 789 C CA . GLU A 1 101 ? -10.698 6.222 20.989 1.00 95.62 101 GLU A CA 1
ATOM 790 C C . GLU A 1 101 ? -12.155 6.591 21.310 1.00 95.62 101 GLU A C 1
ATOM 792 O O . GLU A 1 101 ? -12.571 6.537 22.468 1.00 95.62 101 GLU A O 1
ATOM 797 N N . LYS A 1 102 ? -12.980 6.836 20.281 1.00 97.25 102 LYS A N 1
ATOM 798 C CA . LYS A 1 102 ? -14.425 7.077 20.453 1.00 97.25 102 LYS A CA 1
ATOM 799 C C . LYS A 1 102 ? -15.140 5.906 21.131 1.00 97.25 102 LYS A C 1
ATOM 801 O O . LYS A 1 102 ? -15.976 6.131 22.003 1.00 97.25 102 LYS A O 1
ATOM 806 N N . ARG A 1 103 ? -14.800 4.661 20.772 1.00 95.31 103 ARG A N 1
ATOM 807 C CA . ARG A 1 103 ? -15.368 3.455 21.404 1.00 95.31 103 ARG A CA 1
ATOM 808 C C . ARG A 1 103 ? -14.898 3.276 22.849 1.00 95.31 103 ARG A C 1
ATOM 810 O O . ARG A 1 103 ? -15.674 2.800 23.675 1.00 95.31 103 ARG A O 1
ATOM 817 N N . VAL A 1 104 ? -13.658 3.653 23.163 1.00 97.19 104 VAL A N 1
ATOM 818 C CA . VAL A 1 104 ? -13.123 3.639 24.534 1.00 97.19 104 VAL A CA 1
ATOM 819 C C . VAL A 1 104 ? -13.862 4.653 25.405 1.00 97.19 104 VAL A C 1
ATOM 821 O O . VAL A 1 104 ? -14.317 4.285 26.485 1.00 97.19 104 VAL A O 1
ATOM 824 N N . GLU A 1 105 ? -14.068 5.883 24.932 1.00 97.62 105 GLU A N 1
ATOM 825 C CA . GLU A 1 105 ? -14.780 6.911 25.704 1.00 97.62 105 GLU A CA 1
ATOM 826 C C . GLU A 1 105 ? -16.288 6.599 25.837 1.00 97.62 105 GLU A C 1
ATOM 828 O O . GLU A 1 105 ? -16.876 6.756 26.910 1.00 97.62 105 GLU A O 1
ATOM 833 N N . GLU A 1 106 ? -16.917 6.022 24.807 1.00 97.50 106 GLU A N 1
ATOM 834 C CA . GLU A 1 106 ? -18.279 5.479 24.913 1.00 97.50 106 GLU A CA 1
ATOM 835 C C . GLU A 1 106 ? -18.359 4.355 25.967 1.00 97.50 106 GLU A C 1
ATOM 837 O O . GLU A 1 106 ? -19.260 4.341 26.808 1.00 97.50 106 GLU A O 1
ATOM 842 N N . CYS A 1 107 ? -17.397 3.428 25.976 1.00 96.31 107 CYS A N 1
ATOM 843 C CA . CYS A 1 107 ? -17.329 2.362 26.976 1.00 96.31 107 CYS A CA 1
ATOM 844 C C . CYS A 1 107 ? -17.107 2.918 28.393 1.00 96.31 107 CYS A C 1
ATOM 846 O O . CYS A 1 107 ? -17.736 2.454 29.346 1.00 96.31 107 CYS A O 1
ATOM 848 N N . ARG A 1 108 ? -16.253 3.938 28.533 1.00 97.75 108 ARG A N 1
ATOM 849 C CA . ARG A 1 108 ? -15.960 4.622 29.798 1.00 97.75 108 ARG A CA 1
ATOM 850 C C . ARG A 1 108 ? -17.193 5.319 30.368 1.00 97.75 108 ARG A C 1
ATOM 852 O O . ARG A 1 108 ? -17.511 5.112 31.537 1.00 97.75 108 ARG A O 1
ATOM 859 N N . SER A 1 109 ? -17.927 6.072 29.548 1.00 98.00 109 SER A N 1
ATOM 860 C CA . SER A 1 109 ? -19.165 6.739 29.978 1.00 98.00 109 SER A CA 1
ATOM 861 C C . SER A 1 109 ? -20.249 5.733 30.398 1.00 98.00 109 SER A C 1
ATOM 863 O O . SER A 1 109 ? -20.923 5.931 31.410 1.00 98.00 109 SER A O 1
ATOM 865 N N . LYS A 1 110 ? -20.365 4.594 29.697 1.00 97.31 110 LYS A N 1
ATOM 866 C CA . LYS A 1 110 ? -21.246 3.478 30.088 1.00 97.31 110 LYS A CA 1
ATOM 867 C C . LYS A 1 110 ? -20.828 2.842 31.417 1.00 97.31 110 LYS A C 1
ATOM 869 O O . LYS A 1 110 ? -21.698 2.574 32.246 1.00 97.31 110 LYS A O 1
ATOM 874 N N . ALA A 1 111 ? -19.528 2.637 31.640 1.00 95.94 111 ALA A N 1
ATOM 875 C CA . ALA A 1 111 ? -19.000 2.111 32.899 1.00 95.94 111 ALA A CA 1
ATOM 876 C C . ALA A 1 111 ? -19.296 3.058 34.076 1.00 95.94 111 ALA A C 1
ATOM 878 O O . ALA A 1 111 ? -19.878 2.624 35.067 1.00 95.94 111 ALA A O 1
ATOM 879 N N . GLN A 1 112 ? -19.025 4.359 33.926 1.00 97.81 112 GLN A N 1
ATOM 880 C CA . GLN A 1 112 ? -19.364 5.383 34.925 1.00 97.81 112 GLN A CA 1
ATOM 881 C C . GLN A 1 112 ? -20.875 5.444 35.204 1.00 97.81 112 GLN A C 1
ATOM 883 O O . GLN A 1 112 ? -21.308 5.515 36.354 1.00 97.81 112 GLN A O 1
ATOM 888 N N . ALA A 1 113 ? -21.715 5.356 34.168 1.00 97.19 113 ALA A N 1
ATOM 889 C CA . ALA A 1 113 ? -23.167 5.331 34.336 1.00 97.19 113 ALA A CA 1
ATOM 890 C C . ALA A 1 113 ? -23.669 4.069 35.067 1.00 97.19 113 ALA A C 1
ATOM 892 O O . ALA A 1 113 ? -24.696 4.130 35.748 1.00 97.19 113 ALA A O 1
ATOM 893 N N . ALA A 1 114 ? -22.976 2.933 34.935 1.00 94.81 114 ALA A N 1
ATOM 894 C CA . ALA A 1 114 ? -23.251 1.715 35.696 1.00 94.81 114 ALA A CA 1
ATOM 895 C C . ALA A 1 114 ? -22.764 1.827 37.152 1.00 94.81 114 ALA A C 1
ATOM 897 O O . ALA A 1 114 ? -23.507 1.477 38.068 1.00 94.81 114 ALA A O 1
ATOM 898 N N . GLU A 1 115 ? -21.580 2.395 37.376 1.00 96.38 115 GLU A N 1
ATOM 899 C CA . GLU A 1 115 ? -21.019 2.659 38.705 1.00 96.38 115 GLU A CA 1
ATOM 900 C C . GLU A 1 115 ? -21.930 3.578 39.534 1.00 96.38 115 GLU A C 1
ATOM 902 O O . GLU A 1 115 ? -22.323 3.224 40.645 1.00 96.38 115 GLU A O 1
ATOM 907 N N . LEU A 1 116 ? -22.398 4.693 38.960 1.00 98.19 116 LEU A N 1
ATOM 908 C CA . LEU A 1 116 ? -23.351 5.598 39.618 1.00 98.19 116 LEU A CA 1
ATOM 909 C C . LEU A 1 116 ? -24.715 4.940 39.907 1.00 98.19 116 LEU A C 1
ATOM 911 O O . LEU A 1 116 ? -25.413 5.342 40.839 1.00 98.19 116 LEU A O 1
ATOM 915 N N . LYS A 1 117 ? -25.136 3.940 39.115 1.00 97.94 117 LYS A N 1
ATOM 916 C CA . LYS A 1 117 ? -26.339 3.139 39.417 1.00 97.94 117 LYS A CA 1
ATOM 917 C C . LYS A 1 117 ? -26.091 2.192 40.592 1.00 97.94 117 LYS A C 1
ATOM 919 O O . LYS A 1 117 ? -26.985 2.049 41.423 1.00 97.94 117 LYS A O 1
ATOM 924 N N . LEU A 1 118 ? -24.907 1.581 40.671 1.00 96.38 118 LEU A N 1
ATOM 925 C CA . LEU A 1 118 ? -24.514 0.711 41.779 1.00 96.38 118 LEU A CA 1
ATOM 926 C C . LEU A 1 118 ? -24.386 1.498 43.091 1.00 96.38 118 LEU A C 1
ATOM 928 O O . LEU A 1 118 ? -24.945 1.070 44.094 1.00 96.38 118 LEU A O 1
ATOM 932 N N . GLN A 1 119 ? -23.753 2.674 43.076 1.00 97.69 119 GLN A N 1
ATOM 933 C CA . GLN A 1 119 ? -23.683 3.567 44.243 1.00 97.69 119 GLN A CA 1
ATOM 934 C C . GLN A 1 119 ? -25.089 3.912 44.762 1.00 97.69 119 GLN A C 1
ATOM 936 O O . GLN A 1 119 ? -25.401 3.630 45.917 1.00 97.69 119 GLN A O 1
ATOM 941 N N . ARG A 1 120 ? -25.996 4.364 43.881 1.00 96.75 120 ARG A N 1
ATOM 942 C CA . ARG A 1 120 ? -27.407 4.629 44.233 1.00 96.75 120 ARG A CA 1
ATOM 943 C C . ARG A 1 120 ? -28.186 3.399 44.713 1.00 96.75 120 ARG A C 1
ATOM 945 O O . ARG A 1 120 ? -29.175 3.544 45.429 1.00 96.75 120 ARG A O 1
ATOM 952 N N . PHE A 1 121 ? -27.803 2.191 44.302 1.00 94.06 121 PHE A N 1
ATOM 953 C CA . PHE A 1 121 ? -28.383 0.955 44.834 1.00 94.06 121 PHE A CA 1
ATOM 954 C C . PHE A 1 121 ? -27.891 0.690 46.262 1.00 94.06 121 PHE A C 1
ATOM 956 O O . PHE A 1 121 ? -28.708 0.429 47.142 1.00 94.06 121 PHE A O 1
ATOM 963 N N . LEU A 1 122 ? -26.585 0.825 46.508 1.00 95.06 122 LEU A N 1
ATOM 964 C CA . LEU A 1 122 ? -25.983 0.652 47.832 1.00 95.06 122 LEU A CA 1
ATOM 965 C C . LEU A 1 122 ? -26.523 1.675 48.846 1.00 95.06 122 LEU A C 1
ATOM 967 O O . LEU A 1 122 ? -26.865 1.289 49.960 1.00 95.06 122 LEU A O 1
ATOM 971 N N . GLU A 1 123 ? -26.699 2.938 48.446 1.00 96.00 123 GLU A N 1
ATOM 972 C CA . GLU A 1 123 ? -27.347 3.979 49.263 1.00 96.00 123 GLU A CA 1
ATOM 973 C C . GLU A 1 123 ? -28.782 3.600 49.661 1.00 96.00 123 GLU A C 1
ATOM 975 O O . GLU A 1 123 ? -29.156 3.714 50.827 1.00 96.00 123 GLU A O 1
ATOM 980 N N . LYS A 1 124 ? -29.585 3.087 48.717 1.00 94.38 124 LYS A N 1
ATOM 981 C CA . LYS A 1 124 ? -30.954 2.622 49.005 1.00 94.38 124 LYS A CA 1
ATOM 982 C C . LYS A 1 124 ? -30.978 1.426 49.951 1.00 94.38 124 LYS A C 1
ATOM 984 O O . LYS A 1 124 ? -31.826 1.379 50.837 1.00 94.38 124 LYS A O 1
ATOM 989 N N . VAL A 1 125 ? -30.065 0.470 49.777 1.00 89.62 125 VAL A N 1
ATOM 990 C CA . VAL A 1 125 ? -29.934 -0.674 50.690 1.00 89.62 125 VAL A CA 1
ATOM 991 C C . VAL A 1 125 ? -29.539 -0.196 52.090 1.00 89.62 125 VAL A C 1
ATOM 993 O O . VAL A 1 125 ? -30.145 -0.638 53.060 1.00 89.62 125 VAL A O 1
ATOM 996 N N . ALA A 1 126 ? -28.602 0.750 52.207 1.00 91.69 126 ALA A N 1
ATOM 997 C CA . ALA A 1 126 ? -28.224 1.342 53.489 1.00 91.69 126 ALA A CA 1
ATOM 998 C C . ALA A 1 126 ? -29.403 2.064 54.170 1.00 91.69 126 ALA A C 1
ATOM 1000 O O . ALA A 1 126 ? -29.654 1.828 55.350 1.00 91.69 126 ALA A O 1
ATOM 1001 N N . GLY A 1 127 ? -30.176 2.864 53.425 1.00 88.94 127 GLY A N 1
ATOM 1002 C CA . GLY A 1 127 ? -31.379 3.530 53.942 1.00 88.94 127 GLY A CA 1
ATOM 1003 C C . GLY A 1 127 ? -32.433 2.545 54.459 1.00 88.94 127 GLY A C 1
ATOM 1004 O O . GLY A 1 127 ? -32.896 2.680 55.587 1.00 88.94 127 GLY A O 1
ATOM 1005 N N . LEU A 1 128 ? -32.735 1.484 53.699 1.00 86.50 128 LEU A N 1
ATOM 1006 C CA . LEU A 1 128 ? -33.680 0.430 54.107 1.00 86.50 128 LEU A CA 1
ATOM 1007 C C . LEU A 1 128 ? -33.226 -0.384 55.332 1.00 86.50 128 LEU A C 1
ATOM 1009 O O . LEU A 1 128 ? -34.053 -1.047 55.962 1.00 86.50 128 LEU A O 1
ATOM 1013 N N . LEU A 1 129 ? -31.927 -0.385 55.643 1.00 82.50 129 LEU A N 1
ATOM 1014 C CA . LEU A 1 129 ? -31.375 -1.000 56.852 1.00 82.50 129 LEU A CA 1
ATOM 1015 C C . LEU A 1 129 ? -31.431 -0.049 58.060 1.00 82.50 129 LEU A C 1
ATOM 1017 O O . LEU A 1 129 ? -31.577 -0.529 59.179 1.00 82.50 129 LEU A O 1
ATOM 1021 N N . GLN A 1 130 ? -31.360 1.269 57.843 1.00 84.25 130 GLN A N 1
ATOM 1022 C CA . GLN A 1 130 ? -31.467 2.295 58.892 1.00 84.25 130 GLN A CA 1
ATOM 1023 C C . GLN A 1 130 ? -32.926 2.603 59.274 1.00 84.25 130 GLN A C 1
ATOM 1025 O O . GLN A 1 130 ? -33.252 2.693 60.450 1.00 84.25 130 GLN A O 1
ATOM 1030 N N . GLU A 1 131 ? -33.841 2.696 58.308 1.00 68.75 131 GLU A N 1
ATOM 1031 C CA . GLU A 1 131 ? -35.254 3.030 58.568 1.00 68.75 131 GLU A CA 1
ATOM 1032 C C . GLU A 1 131 ? -35.971 1.957 59.417 1.00 68.75 131 GLU A C 1
ATOM 1034 O O . GLU A 1 131 ? -36.901 2.244 60.168 1.00 68.75 131 GLU A O 1
ATOM 1039 N N . LYS A 1 132 ? -35.491 0.706 59.369 1.00 55.66 132 LYS A N 1
ATOM 1040 C CA . LYS A 1 132 ? -36.036 -0.419 60.149 1.00 55.66 132 LYS A CA 1
ATOM 1041 C C . LYS A 1 132 ? -35.596 -0.461 61.613 1.00 55.66 132 LYS A C 1
ATOM 1043 O O . LYS A 1 132 ? -36.093 -1.318 62.338 1.00 55.66 132 LYS A O 1
ATOM 1048 N N . THR A 1 133 ? -34.686 0.407 62.067 1.00 56.00 133 THR A N 1
ATOM 1049 C CA . THR A 1 133 ? -34.264 0.411 63.480 1.00 56.00 133 THR A CA 1
ATOM 1050 C C . THR A 1 133 ? -35.145 1.261 64.399 1.00 56.00 133 THR A C 1
ATOM 1052 O O . THR A 1 133 ? -34.949 1.198 65.608 1.00 56.00 133 THR A O 1
ATOM 1055 N N . GLU A 1 134 ? -36.125 2.010 63.872 1.00 54.59 134 GLU A N 1
ATOM 1056 C CA . GLU A 1 134 ? -36.944 2.944 64.674 1.00 54.59 134 GLU A CA 1
ATOM 1057 C C . GLU A 1 134 ? -38.445 2.599 64.788 1.00 54.59 134 GLU A C 1
ATOM 1059 O O . GLU A 1 134 ? -39.150 3.255 65.552 1.00 54.59 134 GLU A O 1
ATOM 1064 N N . HIS A 1 135 ? -38.960 1.568 64.101 1.00 49.91 135 HIS A N 1
ATOM 1065 C CA . HIS A 1 135 ? -40.385 1.199 64.179 1.00 49.91 135 HIS A CA 1
ATOM 1066 C C . HIS A 1 135 ? -40.591 -0.306 64.428 1.00 49.91 135 HIS A C 1
ATOM 1068 O O . HIS A 1 135 ? -40.141 -1.142 63.650 1.00 49.91 135 HIS A O 1
ATOM 1074 N N . GLU A 1 136 ? -41.322 -0.657 65.495 1.00 53.97 136 GLU A N 1
ATOM 1075 C CA . GLU A 1 136 ? -41.409 -2.021 66.071 1.00 53.97 136 GLU A CA 1
ATOM 1076 C C . GLU A 1 136 ? -42.053 -3.123 65.197 1.00 53.97 136 GLU A C 1
ATOM 1078 O O . GLU A 1 136 ? -42.162 -4.269 65.633 1.00 53.97 136 GLU A O 1
ATOM 1083 N N . PHE A 1 137 ? -42.443 -2.837 63.953 1.00 56.44 137 PHE A N 1
ATOM 1084 C CA . PHE A 1 137 ? -42.900 -3.863 63.012 1.00 56.44 137 PHE A CA 1
ATOM 1085 C C . PHE A 1 137 ? -41.763 -4.277 62.082 1.00 56.44 137 PHE A C 1
ATOM 1087 O O . PHE A 1 137 ? -41.669 -3.836 60.936 1.00 56.44 137 PHE A O 1
ATOM 1094 N N . LEU A 1 138 ? -40.910 -5.168 62.599 1.00 59.34 138 LEU A N 1
ATOM 1095 C CA . LEU A 1 138 ? -39.932 -5.908 61.805 1.00 59.34 138 LEU A CA 1
ATOM 1096 C C . LEU A 1 138 ? -40.648 -6.549 60.601 1.00 59.34 138 LEU A C 1
ATOM 1098 O O . LEU A 1 138 ? -41.505 -7.411 60.813 1.00 59.34 138 LEU A O 1
ATOM 1102 N N . PRO A 1 139 ? -40.323 -6.170 59.349 1.00 63.44 139 PRO A N 1
ATOM 1103 C CA . PRO A 1 139 ? -40.899 -6.832 58.191 1.00 63.44 139 PRO A CA 1
ATOM 1104 C C . PRO A 1 139 ? -40.473 -8.293 58.214 1.00 63.44 139 PRO A C 1
ATOM 1106 O O . PRO A 1 139 ? -39.290 -8.601 58.397 1.00 63.44 139 PRO A O 1
ATOM 1109 N N . THR A 1 140 ? -41.445 -9.181 58.043 1.00 81.00 140 THR A N 1
ATOM 1110 C CA . THR A 1 140 ? -41.243 -10.621 58.150 1.00 81.00 140 THR A CA 1
ATOM 1111 C C . THR A 1 140 ? -40.164 -11.063 57.166 1.00 81.00 140 THR A C 1
ATOM 1113 O O . THR A 1 140 ? -40.044 -10.512 56.070 1.00 81.00 140 THR A O 1
ATOM 1116 N N . GLU A 1 141 ? -39.420 -12.116 57.500 1.00 83.81 141 GLU A N 1
ATOM 1117 C CA . GLU A 1 141 ? -38.432 -12.726 56.597 1.00 83.81 141 GLU A CA 1
ATOM 1118 C C . GLU A 1 141 ? -39.020 -12.978 55.191 1.00 83.81 141 GLU A C 1
ATOM 1120 O O . GLU A 1 141 ? -38.390 -12.675 54.178 1.00 83.81 141 GLU A O 1
ATOM 1125 N N . ARG A 1 142 ? -40.290 -13.409 55.130 1.00 82.50 142 ARG A N 1
ATOM 1126 C CA . ARG A 1 142 ? -41.068 -13.550 53.888 1.00 82.50 142 ARG A CA 1
ATOM 1127 C C . ARG A 1 142 ? -41.190 -12.271 53.066 1.00 82.50 142 ARG A C 1
ATOM 1129 O O . ARG A 1 142 ? -41.085 -12.353 51.848 1.00 82.50 142 ARG A O 1
ATOM 1136 N N . ASP A 1 143 ? -41.414 -11.122 53.693 1.00 83.69 143 ASP A N 1
ATOM 1137 C CA . ASP A 1 143 ? -41.627 -9.855 52.988 1.00 83.69 143 ASP A CA 1
ATOM 1138 C C . ASP A 1 143 ? -40.326 -9.379 52.334 1.00 83.69 143 ASP A C 1
ATOM 1140 O O . ASP A 1 143 ? -40.325 -8.924 51.189 1.00 83.69 143 ASP A O 1
ATOM 1144 N N . VAL A 1 144 ? -39.198 -9.565 53.033 1.00 85.69 144 VAL A N 1
ATOM 1145 C CA . VAL A 1 144 ? -37.853 -9.274 52.514 1.00 85.69 144 VAL A CA 1
ATOM 1146 C C . VAL A 1 144 ? -37.489 -10.229 51.376 1.00 85.69 144 VAL A C 1
ATOM 1148 O O . VAL A 1 144 ? -37.069 -9.768 50.314 1.00 85.69 144 VAL A O 1
ATOM 1151 N N . LEU A 1 145 ? -37.698 -11.538 51.555 1.00 90.69 145 LEU A N 1
ATOM 1152 C CA . LEU A 1 145 ? -37.443 -12.540 50.516 1.00 90.69 145 LEU A CA 1
ATOM 1153 C C . LEU A 1 145 ? -38.312 -12.307 49.272 1.00 90.69 145 LEU A C 1
ATOM 1155 O O . LEU A 1 145 ? -37.794 -12.335 48.160 1.00 90.69 145 LEU A O 1
ATOM 1159 N N . HIS A 1 146 ? -39.599 -11.991 49.438 1.00 87.94 146 HIS A N 1
ATOM 1160 C CA . HIS A 1 146 ? -40.500 -11.670 48.329 1.00 87.94 146 HIS A CA 1
ATOM 1161 C C . HIS A 1 146 ? -40.079 -10.390 47.583 1.00 87.94 146 HIS A C 1
ATOM 1163 O O . HIS A 1 146 ? -40.190 -10.318 46.358 1.00 87.94 146 HIS A O 1
ATOM 1169 N N . HIS A 1 147 ? -39.554 -9.380 48.288 1.00 86.94 147 HIS A N 1
ATOM 1170 C CA . HIS A 1 147 ? -39.018 -8.177 47.644 1.00 86.94 147 HIS A CA 1
ATOM 1171 C C . HIS A 1 147 ? -37.740 -8.458 46.845 1.00 86.94 147 HIS A C 1
ATOM 1173 O O . HIS A 1 147 ? -37.608 -7.971 45.721 1.00 86.94 147 HIS A O 1
ATOM 1179 N N . LEU A 1 148 ? -36.822 -9.258 47.399 1.00 87.69 148 LEU A N 1
ATOM 1180 C CA . LEU A 1 148 ? -35.603 -9.681 46.707 1.00 87.69 148 LEU A CA 1
ATOM 1181 C C . LEU A 1 148 ? -35.930 -10.524 45.472 1.00 87.69 148 LEU A C 1
ATOM 1183 O O . LEU A 1 148 ? -35.409 -10.239 44.399 1.00 87.69 148 LEU A O 1
ATOM 1187 N N . ASP A 1 149 ? -36.841 -11.490 45.588 1.00 91.12 149 ASP A N 1
ATOM 1188 C CA . ASP A 1 149 ? -37.258 -12.335 44.469 1.00 91.12 149 ASP A CA 1
ATOM 1189 C C . ASP A 1 149 ? -37.956 -11.513 43.370 1.00 91.12 149 ASP A C 1
ATOM 1191 O O . ASP A 1 149 ? -37.582 -11.588 42.200 1.00 91.12 149 ASP A O 1
ATOM 1195 N N . SER A 1 150 ? -38.874 -10.605 43.732 1.00 92.62 150 SER A N 1
ATOM 1196 C CA . SER A 1 150 ? -39.483 -9.664 42.777 1.00 92.62 150 SER A CA 1
ATOM 1197 C C . SER A 1 150 ? -38.445 -8.788 42.063 1.00 92.62 150 SER A C 1
ATOM 1199 O O . SER A 1 150 ? -38.599 -8.496 40.875 1.00 92.62 150 SER A O 1
ATOM 1201 N N . PHE A 1 151 ? -37.390 -8.358 42.760 1.00 88.25 151 PHE A N 1
ATOM 1202 C CA . PHE A 1 151 ? -36.325 -7.541 42.179 1.00 88.25 151 PHE A CA 1
ATOM 1203 C C . PHE A 1 151 ? -35.413 -8.353 41.247 1.00 88.25 151 PHE A C 1
ATOM 1205 O O . PHE A 1 151 ? -35.137 -7.914 40.130 1.00 88.25 151 PHE A O 1
ATOM 1212 N N . CYS A 1 152 ? -35.003 -9.554 41.663 1.00 88.00 152 CYS A N 1
ATOM 1213 C CA . CYS A 1 152 ? -34.226 -10.490 40.851 1.00 88.00 152 CYS A CA 1
ATOM 1214 C C . CYS A 1 152 ? -34.974 -10.885 39.572 1.00 88.00 152 CYS A C 1
ATOM 1216 O O . CYS A 1 152 ? -34.396 -10.823 38.487 1.00 88.00 152 CYS A O 1
ATOM 1218 N N . ASN A 1 153 ? -36.269 -11.200 39.677 1.00 89.69 153 ASN A N 1
ATOM 1219 C CA . ASN A 1 153 ? -37.110 -11.541 38.531 1.00 89.69 153 ASN A CA 1
ATOM 1220 C C . ASN A 1 153 ? -37.232 -10.364 37.547 1.00 89.69 153 ASN A C 1
ATOM 1222 O O . ASN A 1 153 ? -36.992 -10.550 36.357 1.00 89.69 153 ASN A O 1
ATOM 1226 N N . LYS A 1 154 ? -37.466 -9.131 38.024 1.00 91.75 154 LYS A N 1
ATOM 1227 C CA . LYS A 1 154 ? -37.474 -7.925 37.164 1.00 91.75 154 LYS A CA 1
ATOM 1228 C C . LYS A 1 154 ? -36.135 -7.683 36.463 1.00 91.75 154 LYS A C 1
ATOM 1230 O O . LYS A 1 154 ? -36.113 -7.316 35.289 1.00 91.75 154 LYS A O 1
ATOM 1235 N N . LEU A 1 155 ? -35.013 -7.889 37.159 1.00 90.06 155 LEU A N 1
ATOM 1236 C CA . LEU A 1 155 ? -33.681 -7.732 36.570 1.00 90.06 155 LEU A CA 1
ATOM 1237 C C . LEU A 1 155 ? -33.417 -8.794 35.489 1.00 90.06 155 LEU A C 1
ATOM 1239 O O . LEU A 1 155 ? -32.913 -8.458 34.416 1.00 90.06 155 LEU A O 1
ATOM 1243 N N . ALA A 1 156 ? -33.800 -10.047 35.744 1.00 92.12 156 ALA A N 1
ATOM 1244 C CA . ALA A 1 156 ? -33.694 -11.143 34.785 1.00 92.12 156 ALA A CA 1
ATOM 1245 C C . ALA A 1 156 ? -34.591 -10.918 33.554 1.00 92.12 156 ALA A C 1
ATOM 1247 O O . ALA A 1 156 ? -34.126 -11.048 32.422 1.00 92.12 156 ALA A O 1
ATOM 1248 N N . GLU A 1 157 ? -35.847 -10.502 33.748 1.00 93.50 157 GLU A N 1
ATOM 1249 C CA . GLU A 1 157 ? -36.759 -10.115 32.665 1.00 93.50 157 GLU A CA 1
ATOM 1250 C C . GLU A 1 157 ? -36.164 -9.001 31.798 1.00 93.50 157 GLU A C 1
ATOM 1252 O O . GLU A 1 157 ? -36.198 -9.090 30.568 1.00 93.50 157 GLU A O 1
ATOM 1257 N N . GLN A 1 158 ? -35.574 -7.974 32.415 1.00 94.25 158 GLN A N 1
ATOM 1258 C CA . GLN A 1 158 ? -34.987 -6.856 31.684 1.00 94.25 158 GLN A CA 1
ATOM 1259 C C . GLN A 1 158 ? -33.723 -7.262 30.908 1.00 94.25 158 GLN A C 1
ATOM 1261 O O . GLN A 1 158 ? -33.588 -6.884 29.744 1.00 94.25 158 GLN A O 1
ATOM 1266 N N . GLN A 1 159 ? -32.856 -8.109 31.479 1.00 92.44 159 GLN A N 1
ATOM 1267 C CA . GLN A 1 159 ? -31.727 -8.705 30.750 1.00 92.44 159 GLN A CA 1
ATOM 1268 C C . GLN A 1 159 ? -32.192 -9.564 29.564 1.00 92.44 159 GLN A C 1
ATOM 1270 O O . GLN A 1 159 ? -31.638 -9.456 28.470 1.00 92.44 159 GLN A O 1
ATOM 1275 N N . VAL A 1 160 ? -33.241 -10.376 29.736 1.00 96.12 160 VAL A N 1
ATOM 1276 C CA . VAL A 1 160 ? -33.821 -11.180 28.648 1.00 96.12 160 VAL A CA 1
ATOM 1277 C C . VAL A 1 160 ? -34.414 -10.289 27.551 1.00 96.12 160 VAL A C 1
ATOM 1279 O O . VAL A 1 160 ? -34.258 -10.598 26.370 1.00 96.12 160 VAL A O 1
ATOM 1282 N N . GLN A 1 161 ? -35.058 -9.171 27.895 1.00 95.25 161 GLN A N 1
ATOM 1283 C CA . GLN A 1 161 ? -35.550 -8.206 26.904 1.00 95.25 161 GLN A CA 1
ATOM 1284 C C . GLN A 1 161 ? -34.416 -7.491 26.155 1.00 95.25 161 GLN A C 1
ATOM 1286 O O . GLN A 1 161 ? -34.524 -7.302 24.942 1.00 95.25 161 GLN A O 1
ATOM 1291 N N . ASP A 1 162 ? -33.334 -7.115 26.841 1.00 94.25 162 ASP A N 1
ATOM 1292 C CA . ASP A 1 162 ? -32.153 -6.507 26.216 1.00 94.25 162 ASP A CA 1
ATOM 1293 C C . ASP A 1 162 ? -31.483 -7.483 25.234 1.00 94.25 162 ASP A C 1
ATOM 1295 O O . ASP A 1 162 ? -31.234 -7.120 24.083 1.00 94.25 162 ASP A O 1
ATOM 1299 N N . LEU A 1 163 ? -31.288 -8.745 25.636 1.00 93.69 163 LEU A N 1
ATOM 1300 C CA . LEU A 1 163 ? -30.752 -9.802 24.769 1.00 93.69 163 LEU A CA 1
ATOM 1301 C C . LEU A 1 163 ? -31.667 -10.096 23.571 1.00 93.69 163 LEU A C 1
ATOM 1303 O O . LEU A 1 163 ? -31.176 -10.265 22.457 1.00 93.69 163 LEU A O 1
ATOM 1307 N N . ARG A 1 164 ? -32.995 -10.105 23.756 1.00 96.12 164 ARG A N 1
ATOM 1308 C CA . ARG A 1 164 ? -33.956 -10.249 22.645 1.00 96.12 164 ARG A CA 1
ATOM 1309 C C . ARG A 1 164 ? -33.846 -9.102 21.640 1.00 96.12 164 ARG A C 1
ATOM 1311 O O . ARG A 1 164 ? -33.850 -9.365 20.442 1.00 96.12 164 ARG A O 1
ATOM 1318 N N . ARG A 1 165 ? -33.696 -7.855 22.105 1.00 96.88 165 ARG A N 1
ATOM 1319 C CA . ARG A 1 165 ? -33.485 -6.689 21.227 1.00 96.88 165 ARG A CA 1
ATOM 1320 C C . ARG A 1 165 ? -32.152 -6.768 20.473 1.00 96.88 165 ARG A C 1
ATOM 1322 O O . ARG A 1 165 ? -32.116 -6.458 19.287 1.00 96.88 165 ARG A O 1
ATOM 1329 N N . GLN A 1 166 ? -31.080 -7.235 21.119 1.00 95.69 166 GLN A N 1
ATOM 1330 C CA . GLN A 1 166 ? -29.791 -7.467 20.453 1.00 95.69 166 GLN A CA 1
ATOM 1331 C C . GLN A 1 166 ? -29.873 -8.572 19.391 1.00 95.69 166 GLN A C 1
ATOM 1333 O O . GLN A 1 166 ? -29.388 -8.375 18.280 1.00 95.69 166 GLN A O 1
ATOM 1338 N N . LEU A 1 167 ? -30.523 -9.702 19.695 1.00 95.75 167 LEU A N 1
ATOM 1339 C CA . LEU A 1 167 ? -30.728 -10.787 18.730 1.00 95.75 167 LEU A CA 1
ATOM 1340 C C . LEU A 1 167 ? -31.522 -10.316 17.508 1.00 95.75 167 LEU A C 1
ATOM 1342 O O . LEU A 1 167 ? -31.072 -10.536 16.391 1.00 95.75 167 LEU A O 1
ATOM 1346 N N . GLN A 1 168 ? -32.628 -9.593 17.708 1.00 96.25 168 GLN A N 1
ATOM 1347 C CA . GLN A 1 168 ? -33.417 -9.027 16.606 1.00 96.25 168 GLN A CA 1
ATOM 1348 C C . GLN A 1 168 ? -32.590 -8.080 15.721 1.00 96.25 168 GLN A C 1
ATOM 1350 O O . GLN A 1 168 ? -32.667 -8.173 14.499 1.00 96.25 168 GLN A O 1
ATOM 1355 N N . SER A 1 169 ? -31.756 -7.220 16.319 1.00 96.06 169 SER A N 1
ATOM 1356 C CA . SER A 1 169 ? -30.863 -6.316 15.576 1.00 96.06 169 SER A CA 1
ATOM 1357 C C . SER A 1 169 ? -29.820 -7.067 14.737 1.00 96.06 169 SER A C 1
ATOM 1359 O O . SER A 1 169 ? -29.537 -6.674 13.606 1.00 96.06 169 SER A O 1
ATOM 1361 N N . LEU A 1 170 ? -29.248 -8.148 15.275 1.00 95.25 170 LEU A N 1
ATOM 1362 C CA . LEU A 1 170 ? -28.274 -8.983 14.563 1.00 95.25 170 LEU A CA 1
ATOM 1363 C C . LEU A 1 170 ? -28.939 -9.838 13.473 1.00 95.25 170 LEU A C 1
ATOM 1365 O O . LEU A 1 170 ? -28.334 -10.100 12.437 1.00 95.25 170 LEU A O 1
ATOM 1369 N N . GLU A 1 171 ? -30.188 -10.262 13.674 1.00 96.81 171 GLU A N 1
ATOM 1370 C CA . GLU A 1 171 ? -30.979 -10.955 12.654 1.00 96.81 171 GLU A CA 1
ATOM 1371 C C . GLU A 1 171 ? -31.301 -10.040 11.465 1.00 96.81 171 GLU A C 1
ATOM 1373 O O . GLU A 1 171 ? -31.173 -10.486 10.322 1.00 96.81 171 GLU A O 1
ATOM 1378 N N . THR A 1 172 ? -31.641 -8.766 11.706 1.00 95.00 172 THR A N 1
ATOM 1379 C CA . THR A 1 172 ? -31.837 -7.777 10.631 1.00 95.00 172 THR A CA 1
ATOM 1380 C C . THR A 1 172 ? -30.536 -7.460 9.896 1.00 95.00 172 THR A C 1
ATOM 1382 O O . THR A 1 172 ? -30.514 -7.535 8.671 1.00 95.00 172 THR A O 1
ATOM 1385 N N . GLU A 1 173 ? -29.429 -7.224 10.611 1.00 96.19 173 GLU A N 1
ATOM 1386 C CA . GLU A 1 173 ? -28.114 -6.968 9.997 1.00 96.19 173 GLU A CA 1
ATOM 1387 C C . GLU A 1 173 ? -27.645 -8.161 9.142 1.00 96.19 173 GLU A C 1
ATOM 1389 O O . GLU A 1 173 ? -27.169 -7.997 8.016 1.00 96.19 173 GLU A O 1
ATOM 1394 N N . ARG A 1 174 ? -27.847 -9.396 9.626 1.00 94.56 174 ARG A N 1
ATOM 1395 C CA . ARG A 1 174 ? -27.530 -10.613 8.864 1.00 94.56 174 ARG A CA 1
ATOM 1396 C C . ARG A 1 174 ? -28.366 -10.726 7.587 1.00 94.56 174 ARG A C 1
ATOM 1398 O O . ARG A 1 174 ? -27.836 -11.174 6.570 1.00 94.56 174 ARG A O 1
ATOM 1405 N N . LEU A 1 175 ? -29.647 -10.354 7.640 1.00 97.12 175 LEU A N 1
ATOM 1406 C CA . LEU A 1 175 ? -30.545 -10.373 6.483 1.00 97.12 175 LEU A CA 1
ATOM 1407 C C . LEU A 1 175 ? -30.130 -9.322 5.442 1.00 97.12 175 LEU A C 1
ATOM 1409 O O . LEU A 1 175 ? -30.047 -9.641 4.258 1.00 97.12 175 LEU A O 1
ATOM 1413 N N . GLU A 1 176 ? -29.787 -8.107 5.871 1.00 95.38 176 GLU A N 1
ATOM 1414 C CA . GLU A 1 176 ? -29.247 -7.051 5.001 1.00 95.38 176 GLU A CA 1
ATOM 1415 C C . GLU A 1 176 ? -27.929 -7.489 4.336 1.00 95.38 176 GLU A C 1
ATOM 1417 O O . GLU A 1 176 ? -27.775 -7.396 3.116 1.00 95.38 176 GLU A O 1
ATOM 1422 N N . ALA A 1 177 ? -27.009 -8.088 5.100 1.00 93.69 177 ALA A N 1
ATOM 1423 C CA . ALA A 1 177 ? -25.764 -8.649 4.572 1.00 93.69 177 ALA A CA 1
ATOM 1424 C C . ALA A 1 177 ? -25.978 -9.853 3.628 1.00 93.69 177 ALA A C 1
ATOM 1426 O O . ALA A 1 177 ? -25.133 -10.149 2.779 1.00 93.69 177 ALA A O 1
ATOM 1427 N N . GLU A 1 178 ? -27.079 -10.595 3.755 1.00 97.06 178 GLU A N 1
ATOM 1428 C CA . GLU A 1 178 ? -27.467 -11.645 2.806 1.00 97.06 178 GLU A CA 1
ATOM 1429 C C . GLU A 1 178 ? -28.019 -11.056 1.502 1.00 97.06 178 GLU A C 1
ATOM 1431 O O . GLU A 1 178 ? -27.555 -11.443 0.427 1.00 97.06 178 GLU A O 1
ATOM 1436 N N . LEU A 1 179 ? -28.888 -10.042 1.584 1.00 97.00 179 LEU A N 1
ATOM 1437 C CA . LEU A 1 179 ? -29.388 -9.303 0.420 1.00 97.00 179 LEU A CA 1
ATOM 1438 C C . LEU A 1 179 ? -28.250 -8.651 -0.384 1.00 97.00 179 LEU A C 1
ATOM 1440 O O . LEU A 1 179 ? -28.210 -8.803 -1.606 1.00 97.00 179 LEU A O 1
ATOM 1444 N N . HIS A 1 180 ? -27.285 -8.008 0.284 1.00 95.62 180 HIS A N 1
ATOM 1445 C CA . HIS A 1 180 ? -26.111 -7.423 -0.375 1.00 95.62 180 HIS A CA 1
ATOM 1446 C C . HIS A 1 180 ? -25.210 -8.471 -1.047 1.00 95.62 180 HIS A C 1
ATOM 1448 O O . HIS A 1 180 ? -24.731 -8.252 -2.162 1.00 95.62 180 HIS A O 1
ATOM 1454 N N . ARG A 1 181 ? -25.000 -9.639 -0.421 1.00 93.88 181 ARG A N 1
ATOM 1455 C CA . ARG A 1 181 ? -24.243 -10.739 -1.050 1.00 93.88 181 ARG A CA 1
ATOM 1456 C C . ARG A 1 181 ? -24.959 -11.288 -2.282 1.00 93.88 181 ARG A C 1
ATOM 1458 O O . ARG A 1 181 ? -24.298 -11.606 -3.269 1.00 93.88 181 ARG A O 1
ATOM 1465 N N . ASP A 1 182 ? -26.284 -11.374 -2.259 1.00 96.88 182 ASP A N 1
ATOM 1466 C CA . ASP A 1 182 ? -27.076 -11.796 -3.416 1.00 96.88 182 ASP A CA 1
ATOM 1467 C C . ASP A 1 182 ? -27.105 -10.758 -4.543 1.00 96.88 182 ASP A C 1
ATOM 1469 O O . ASP A 1 182 ? -27.080 -11.131 -5.717 1.00 96.88 182 ASP A O 1
ATOM 1473 N N . GLU A 1 183 ? -27.094 -9.467 -4.225 1.00 97.00 183 GLU A N 1
ATOM 1474 C CA . GLU A 1 183 ? -26.928 -8.402 -5.215 1.00 97.00 183 GLU A CA 1
ATOM 1475 C C . GLU A 1 183 ? -25.547 -8.462 -5.889 1.00 97.00 183 GLU A C 1
ATOM 1477 O O . GLU A 1 183 ? -25.463 -8.483 -7.120 1.00 97.00 183 GLU A O 1
ATOM 1482 N N . LEU A 1 184 ? -24.472 -8.629 -5.109 1.00 94.62 184 LEU A N 1
ATOM 1483 C CA . LEU A 1 184 ? -23.119 -8.808 -5.645 1.00 94.62 184 LEU A CA 1
ATOM 1484 C C . LEU A 1 184 ? -23.002 -10.078 -6.509 1.00 94.62 184 LEU A C 1
ATOM 1486 O O . LEU A 1 184 ? -22.404 -10.041 -7.584 1.00 94.62 184 LEU A O 1
ATOM 1490 N N . ARG A 1 185 ? -23.636 -11.190 -6.108 1.00 95.75 185 ARG A N 1
ATOM 1491 C CA . ARG A 1 185 ? -23.723 -12.424 -6.919 1.00 95.75 185 ARG A CA 1
ATOM 1492 C C . ARG A 1 185 ? -24.434 -12.204 -8.259 1.00 95.75 185 ARG A C 1
ATOM 1494 O O . ARG A 1 185 ? -24.034 -12.810 -9.253 1.00 95.75 185 ARG A O 1
ATOM 1501 N N . ARG A 1 186 ? -25.479 -11.367 -8.307 1.00 96.75 186 ARG A N 1
ATOM 1502 C CA . ARG A 1 186 ? -26.166 -11.005 -9.564 1.00 96.75 186 ARG A CA 1
ATOM 1503 C C . ARG A 1 186 ? -25.259 -10.157 -10.457 1.00 96.75 186 ARG A C 1
ATOM 1505 O O . ARG A 1 186 ? -25.166 -10.452 -11.645 1.00 96.75 186 ARG A O 1
ATO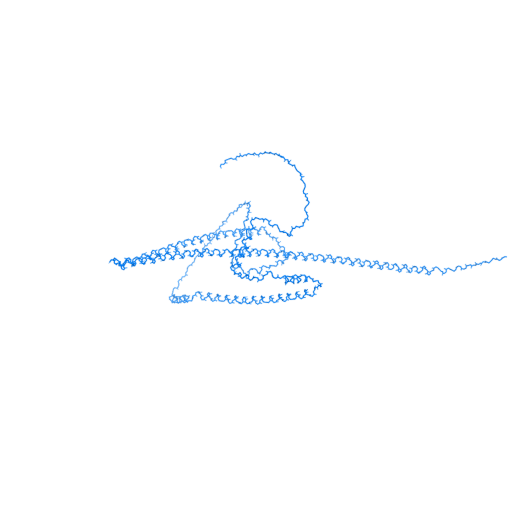M 1512 N N . SER A 1 187 ? -24.562 -9.173 -9.885 1.00 93.56 187 SER A N 1
ATOM 1513 C CA . SER A 1 187 ? -23.599 -8.327 -10.606 1.00 93.56 187 SER A CA 1
ATOM 1514 C C . SER A 1 187 ? -22.444 -9.145 -11.202 1.00 93.56 187 SER A C 1
ATOM 1516 O O . SER A 1 187 ? -22.184 -9.070 -12.402 1.00 93.56 187 SER A O 1
ATOM 1518 N N . ASN A 1 188 ? -21.826 -10.030 -10.409 1.00 95.38 188 ASN A N 1
ATOM 1519 C CA . ASN A 1 188 ? -20.755 -10.911 -10.888 1.00 95.38 188 ASN A CA 1
ATOM 1520 C C . ASN A 1 188 ? -21.220 -11.811 -12.039 1.00 95.38 188 ASN A C 1
ATOM 1522 O O . ASN A 1 188 ? -20.508 -11.933 -13.029 1.00 95.38 188 ASN A O 1
ATOM 1526 N N . ARG A 1 189 ? -22.436 -12.372 -11.969 1.00 96.56 189 ARG A N 1
ATOM 1527 C CA . ARG A 1 189 ? -22.989 -13.174 -13.071 1.00 96.56 189 ARG A CA 1
ATOM 1528 C C . ARG A 1 189 ? -23.177 -12.355 -14.351 1.00 96.56 189 ARG A C 1
ATOM 1530 O O . ARG A 1 189 ? -22.851 -12.832 -15.430 1.00 96.56 189 ARG A O 1
ATOM 1537 N N . GLN A 1 190 ? -23.661 -11.116 -14.245 1.00 96.00 190 GLN A N 1
ATOM 1538 C CA . GLN A 1 190 ? -23.776 -10.217 -15.402 1.00 96.00 190 GLN A CA 1
ATOM 1539 C C . GLN A 1 190 ? -22.405 -9.900 -16.016 1.00 96.00 190 GLN A C 1
ATOM 1541 O O . GLN A 1 190 ? -22.290 -9.820 -17.240 1.00 96.00 190 GLN A O 1
ATOM 1546 N N . TYR A 1 191 ? -21.368 -9.753 -15.185 1.00 90.81 191 TYR A N 1
ATOM 1547 C CA . TYR A 1 191 ? -19.991 -9.582 -15.641 1.00 90.81 191 TYR A CA 1
ATOM 1548 C C . TYR A 1 191 ? -19.445 -10.845 -16.327 1.00 90.81 191 TYR A C 1
ATOM 1550 O O . TYR A 1 191 ? -18.867 -10.740 -17.405 1.00 90.81 191 TYR A O 1
ATOM 1558 N N . GLU A 1 192 ? -19.679 -12.034 -15.766 1.00 93.06 192 GLU A N 1
ATOM 1559 C CA . GLU A 1 192 ? -19.317 -13.321 -16.379 1.00 93.06 192 GLU A CA 1
ATOM 1560 C C . GLU A 1 192 ? -19.983 -13.487 -17.754 1.00 93.06 192 GLU A C 1
ATOM 1562 O O . GLU A 1 192 ? -19.286 -13.685 -18.747 1.00 93.06 192 GLU A O 1
ATOM 1567 N N . GLU A 1 193 ? -21.301 -13.278 -17.858 1.00 95.88 193 GLU A N 1
ATOM 1568 C CA . GLU A 1 193 ? -22.023 -13.305 -19.140 1.00 95.88 193 GLU A CA 1
ATOM 1569 C C . GLU A 1 193 ? -21.531 -12.225 -20.129 1.00 95.88 193 GLU A C 1
ATOM 1571 O O . GLU A 1 193 ? -21.681 -12.364 -21.345 1.00 95.88 193 GLU A O 1
ATOM 1576 N N . PHE A 1 194 ? -21.026 -11.088 -19.643 1.00 96.06 194 PHE A N 1
ATOM 1577 C CA . PHE A 1 194 ? -20.445 -10.040 -20.489 1.00 96.06 194 PHE A CA 1
ATOM 1578 C C . PHE A 1 194 ? -19.067 -10.448 -21.019 1.00 96.06 194 PHE A C 1
ATOM 1580 O O . PHE A 1 194 ? -18.810 -10.284 -22.209 1.00 96.06 194 PHE A O 1
ATOM 1587 N N . VAL A 1 195 ? -18.207 -11.026 -20.176 1.00 89.56 195 VAL A N 1
ATOM 1588 C CA . VAL A 1 195 ? -16.900 -11.570 -20.579 1.00 89.56 195 VAL A CA 1
ATOM 1589 C C . VAL A 1 195 ? -17.071 -12.740 -21.547 1.00 89.56 195 VAL A C 1
ATOM 1591 O O . VAL A 1 195 ? -16.351 -12.806 -22.542 1.00 89.56 195 VAL A O 1
ATOM 1594 N N . GLU A 1 196 ? -18.055 -13.612 -21.322 1.00 91.94 196 GLU A N 1
ATOM 1595 C CA . GLU A 1 196 ? -18.383 -14.711 -22.232 1.00 91.94 196 GLU A CA 1
ATOM 1596 C C . GLU A 1 196 ? -18.802 -14.160 -23.607 1.00 91.94 196 GLU A C 1
ATOM 1598 O O . GLU A 1 196 ? -18.147 -14.457 -24.608 1.00 91.94 196 GLU A O 1
ATOM 1603 N N . ARG A 1 197 ? -19.764 -13.223 -23.654 1.00 94.12 197 ARG A N 1
ATOM 1604 C CA . ARG A 1 197 ? -20.167 -12.512 -24.889 1.00 94.12 197 ARG A CA 1
ATOM 1605 C C . ARG A 1 197 ? -19.019 -11.763 -25.570 1.00 94.12 197 ARG A C 1
ATOM 1607 O O . ARG A 1 197 ? -18.955 -11.748 -26.801 1.00 94.12 197 ARG A O 1
ATOM 1614 N N . LEU A 1 198 ? -18.111 -11.145 -24.812 1.00 86.25 198 LEU A N 1
ATOM 1615 C CA . LEU A 1 198 ? -16.903 -10.534 -25.372 1.00 86.25 198 LEU A CA 1
ATOM 1616 C C . LEU A 1 198 ? -16.000 -11.587 -26.008 1.00 86.25 198 LEU A C 1
ATOM 1618 O O . LEU A 1 198 ? -15.553 -11.370 -27.127 1.00 86.25 198 LEU A O 1
ATOM 1622 N N . SER A 1 199 ? -15.764 -12.725 -25.353 1.00 84.56 199 SER A N 1
ATOM 1623 C CA . SER A 1 199 ? -14.936 -13.798 -25.912 1.00 84.56 199 SER A CA 1
ATOM 1624 C C . SER A 1 199 ? -15.571 -14.446 -27.149 1.00 84.56 199 SER A C 1
ATOM 1626 O O . SER A 1 199 ? -14.862 -14.767 -28.100 1.00 84.56 199 SER A O 1
ATOM 1628 N N . GLU A 1 200 ? -16.904 -14.545 -27.199 1.00 90.38 200 GLU A N 1
ATOM 1629 C CA . GLU A 1 200 ? -17.639 -14.978 -28.389 1.00 90.38 200 GLU A CA 1
ATOM 1630 C C . GLU A 1 200 ? -17.589 -13.963 -29.537 1.00 90.38 200 GLU A C 1
ATOM 1632 O O . GLU A 1 200 ? -17.515 -14.358 -30.699 1.00 90.38 200 GLU A O 1
ATOM 1637 N N . THR A 1 201 ? -17.633 -12.665 -29.227 1.00 88.38 201 THR A N 1
ATOM 1638 C CA . THR A 1 201 ? -17.543 -11.581 -30.222 1.00 88.38 201 THR A CA 1
ATOM 1639 C C . THR A 1 201 ? -16.116 -11.430 -30.743 1.00 88.38 201 THR A C 1
ATOM 1641 O O . THR A 1 201 ? -15.899 -11.176 -31.923 1.00 88.38 201 THR A O 1
ATOM 1644 N N . MET A 1 202 ? -15.135 -11.603 -29.858 1.00 76.25 202 MET A N 1
ATOM 1645 C CA . MET A 1 202 ? -13.709 -11.535 -30.153 1.00 76.25 202 MET A CA 1
ATOM 1646 C C . MET A 1 202 ? -13.131 -12.867 -30.634 1.00 76.25 202 MET A C 1
ATOM 1648 O O . MET A 1 202 ? -11.909 -12.958 -30.654 1.00 76.25 202 MET A O 1
ATOM 1652 N N . LYS A 1 203 ? -13.950 -13.876 -30.992 1.00 65.75 203 LYS A N 1
ATOM 1653 C CA . LYS A 1 203 ? -13.505 -15.192 -31.496 1.00 65.75 203 LYS A CA 1
ATOM 1654 C C . LYS A 1 203 ? -12.308 -15.028 -32.429 1.00 65.75 203 LYS A C 1
ATOM 1656 O O . LYS A 1 203 ? -12.448 -14.633 -33.585 1.00 65.75 203 LYS A O 1
ATOM 1661 N N . VAL A 1 204 ? -11.115 -15.283 -31.887 1.00 57.69 204 VAL A N 1
ATOM 1662 C CA . VAL A 1 204 ? -9.866 -15.152 -32.631 1.00 57.69 204 VAL A CA 1
ATOM 1663 C C . VAL A 1 204 ? -9.709 -16.449 -33.404 1.00 57.69 204 VAL A C 1
ATOM 1665 O O . VAL A 1 204 ? -8.996 -17.360 -32.979 1.00 57.69 204 VAL A O 1
ATOM 1668 N N . ASP A 1 205 ? -10.464 -16.545 -34.497 1.00 51.41 205 ASP A N 1
ATOM 1669 C CA . ASP A 1 205 ? -10.437 -17.663 -35.429 1.00 51.41 205 ASP A CA 1
ATOM 1670 C C . ASP A 1 205 ? -9.034 -17.747 -36.046 1.00 51.41 205 ASP A C 1
ATOM 1672 O O . ASP A 1 205 ? -8.715 -17.087 -37.032 1.00 51.41 205 ASP A O 1
ATOM 1676 N N . GLY A 1 206 ? -8.173 -18.535 -35.399 1.00 54.31 206 GLY A N 1
ATOM 1677 C CA . GLY A 1 206 ? -6.757 -18.648 -35.723 1.00 54.31 206 GLY A CA 1
ATOM 1678 C C . GLY A 1 206 ? -5.902 -17.510 -35.161 1.00 54.31 206 GLY A C 1
ATOM 1679 O O . GLY A 1 206 ? -5.476 -16.622 -35.897 1.00 54.31 206 GLY A O 1
ATOM 1680 N N . ILE A 1 207 ? -5.500 -17.614 -33.887 1.00 53.50 207 ILE A N 1
ATOM 1681 C CA . ILE A 1 207 ? -4.116 -17.225 -33.577 1.00 53.50 207 ILE A CA 1
ATOM 1682 C C . ILE A 1 207 ? -3.243 -18.255 -34.289 1.00 53.50 207 ILE A C 1
ATOM 1684 O O . ILE A 1 207 ? -3.213 -19.420 -33.890 1.00 53.50 207 ILE A O 1
ATOM 1688 N N . ASP A 1 208 ? -2.594 -17.826 -35.368 1.00 48.22 208 ASP A N 1
ATOM 1689 C CA . ASP A 1 208 ? -1.632 -18.637 -36.104 1.00 48.22 208 ASP A CA 1
ATOM 1690 C C . ASP A 1 208 ? -0.573 -19.178 -35.119 1.00 48.22 208 ASP A C 1
ATOM 1692 O O . ASP A 1 208 ? 0.068 -18.372 -34.430 1.00 48.22 208 ASP A O 1
ATOM 1696 N N . PRO A 1 209 ? -0.392 -20.509 -34.991 1.00 58.06 209 PRO A N 1
ATOM 1697 C CA . PRO A 1 209 ? 0.573 -21.082 -34.055 1.00 58.06 209 PRO A CA 1
ATOM 1698 C C . PRO A 1 209 ? 2.026 -20.666 -34.340 1.00 58.06 209 PRO A C 1
ATOM 1700 O O . PRO A 1 209 ? 2.874 -20.848 -33.464 1.00 58.06 209 PRO A O 1
ATOM 1703 N N . ASP A 1 210 ? 2.316 -20.092 -35.514 1.00 54.06 210 ASP A N 1
ATOM 1704 C CA . ASP A 1 210 ? 3.644 -19.583 -35.880 1.00 54.06 210 ASP A CA 1
ATOM 1705 C C . ASP A 1 210 ? 3.948 -18.177 -35.307 1.00 54.06 210 ASP A C 1
ATOM 1707 O O . ASP A 1 210 ? 5.101 -17.736 -35.289 1.00 54.06 210 ASP A O 1
ATOM 1711 N N . LEU A 1 211 ? 2.958 -17.481 -34.720 1.00 55.12 211 LEU A N 1
ATOM 1712 C CA . LEU A 1 211 ? 3.203 -16.314 -33.857 1.00 55.12 211 LEU A CA 1
ATOM 1713 C C . LEU A 1 211 ? 3.696 -16.774 -32.475 1.00 55.12 211 LEU A C 1
ATOM 1715 O O . LEU A 1 211 ? 2.974 -16.771 -31.477 1.00 55.12 211 LEU A O 1
ATOM 1719 N N . GLY A 1 212 ? 4.967 -17.183 -32.468 1.00 46.88 212 GLY A N 1
ATOM 1720 C CA . GLY A 1 212 ? 5.646 -17.932 -31.416 1.00 46.88 212 GLY A CA 1
ATOM 1721 C C . GLY A 1 212 ? 5.297 -17.563 -29.970 1.00 46.88 212 GLY A C 1
ATOM 1722 O O . GLY A 1 212 ? 5.397 -16.414 -29.532 1.00 46.88 212 GLY A O 1
ATOM 1723 N N . VAL A 1 213 ? 4.984 -18.608 -29.197 1.00 46.12 213 VAL A N 1
ATOM 1724 C CA . VAL A 1 213 ? 4.671 -18.581 -27.761 1.00 46.12 213 VAL A CA 1
ATOM 1725 C C . VAL A 1 213 ? 5.914 -18.232 -26.922 1.00 46.12 213 VAL A C 1
ATOM 1727 O O . VAL A 1 213 ? 6.465 -19.070 -26.209 1.00 46.12 213 VAL A O 1
ATOM 1730 N N . ASP A 1 214 ? 6.353 -16.972 -26.983 1.00 48.59 214 ASP A N 1
ATOM 1731 C CA . ASP A 1 214 ? 7.400 -16.422 -26.106 1.00 48.59 214 ASP A CA 1
ATOM 1732 C C . ASP A 1 214 ? 6.938 -15.208 -25.274 1.00 48.59 214 ASP A C 1
ATOM 1734 O O . ASP A 1 214 ? 7.717 -14.602 -24.542 1.00 48.59 214 ASP A O 1
ATOM 1738 N N . MET A 1 215 ? 5.621 -14.963 -25.213 1.00 50.66 215 MET A N 1
ATOM 1739 C CA . MET A 1 215 ? 4.991 -14.399 -24.006 1.00 50.66 215 MET A CA 1
ATOM 1740 C C . MET A 1 215 ? 4.854 -15.482 -22.924 1.00 50.66 215 MET A C 1
ATOM 1742 O O . MET A 1 215 ? 3.763 -15.793 -22.443 1.00 50.66 215 MET A O 1
ATOM 1746 N N . ARG A 1 216 ? 5.985 -16.081 -22.522 1.00 47.41 216 ARG A N 1
ATOM 1747 C CA . ARG A 1 216 ? 6.019 -17.036 -21.406 1.00 47.41 216 ARG A CA 1
ATOM 1748 C C . ARG A 1 216 ? 5.473 -16.362 -20.155 1.00 47.41 216 ARG A C 1
ATOM 1750 O O . ARG A 1 216 ? 6.028 -15.364 -19.692 1.00 47.41 216 ARG A O 1
ATOM 1757 N N . LEU A 1 217 ? 4.419 -16.947 -19.587 1.00 47.62 217 LEU A N 1
ATOM 1758 C CA . LEU A 1 217 ? 3.794 -16.497 -18.348 1.00 47.62 217 LEU A CA 1
ATOM 1759 C C . LEU A 1 217 ? 4.842 -16.302 -17.236 1.00 47.62 217 LEU A C 1
ATOM 1761 O O . LEU A 1 217 ? 5.199 -17.238 -16.523 1.00 47.62 217 LEU A O 1
ATOM 1765 N N . LYS A 1 218 ? 5.201 -15.044 -16.962 1.00 45.22 218 LYS A N 1
ATOM 1766 C CA . LYS A 1 218 ? 5.731 -14.616 -15.653 1.00 45.22 218 LYS A CA 1
ATOM 1767 C C . LYS A 1 218 ? 4.632 -14.567 -14.571 1.00 45.22 218 LYS A C 1
ATOM 1769 O O . LYS A 1 218 ? 4.800 -13.910 -13.551 1.00 45.22 218 LYS A O 1
ATOM 1774 N N . LEU A 1 219 ? 3.511 -15.264 -14.782 1.00 46.34 219 LEU A N 1
ATOM 1775 C CA . LEU A 1 219 ? 2.317 -15.208 -13.935 1.00 46.34 219 LEU A CA 1
ATOM 1776 C C . LEU A 1 219 ? 2.270 -16.312 -12.858 1.00 46.34 219 LEU A C 1
ATOM 1778 O O . LEU A 1 219 ? 1.586 -16.157 -11.852 1.00 46.34 219 LEU A O 1
ATOM 1782 N N . VAL A 1 220 ? 3.077 -17.376 -12.976 1.00 40.84 220 VAL A N 1
ATOM 1783 C CA . VAL A 1 220 ? 3.144 -18.486 -11.991 1.00 40.84 220 VAL A CA 1
ATOM 1784 C C . VAL A 1 220 ? 4.025 -18.137 -10.770 1.00 40.84 220 VAL A C 1
ATOM 1786 O O . VAL A 1 220 ? 4.738 -18.973 -10.220 1.00 40.84 220 VAL A O 1
ATOM 1789 N N . ARG A 1 221 ? 4.022 -16.868 -10.335 1.00 43.16 221 ARG A N 1
ATOM 1790 C CA . ARG A 1 221 ? 4.682 -16.444 -9.083 1.00 43.16 221 ARG A CA 1
ATOM 1791 C C . ARG A 1 221 ? 3.901 -15.448 -8.225 1.00 43.16 221 ARG A C 1
ATOM 1793 O O . ARG A 1 221 ? 4.448 -14.978 -7.234 1.00 43.16 221 ARG A O 1
ATOM 1800 N N . LEU A 1 222 ? 2.640 -15.167 -8.568 1.00 44.31 222 LEU A N 1
ATOM 1801 C CA . LEU A 1 222 ? 1.732 -14.351 -7.746 1.00 44.31 222 LEU A CA 1
ATOM 1802 C C . LEU A 1 222 ? 0.525 -15.133 -7.195 1.00 44.31 222 LEU A C 1
ATOM 1804 O O . LEU A 1 222 ? -0.129 -14.668 -6.274 1.00 44.31 222 LEU A O 1
ATOM 1808 N N . THR A 1 223 ? 0.273 -16.359 -7.661 1.00 40.50 223 THR A N 1
ATOM 1809 C CA . THR A 1 223 ? -0.817 -17.227 -7.164 1.00 40.50 223 THR A CA 1
ATOM 1810 C C . THR A 1 223 ? -0.451 -18.048 -5.917 1.00 40.50 223 THR A C 1
ATOM 1812 O O . THR A 1 223 ? -1.194 -18.934 -5.511 1.00 40.50 223 THR A O 1
ATOM 1815 N N . GLY A 1 224 ? 0.688 -17.750 -5.284 1.00 38.06 224 GLY A N 1
ATOM 1816 C CA . GLY A 1 224 ? 1.205 -18.440 -4.097 1.00 38.06 224 GLY A CA 1
ATOM 1817 C C . GLY A 1 224 ? 0.958 -17.720 -2.768 1.00 38.06 224 GLY A C 1
ATOM 1818 O O . GLY A 1 224 ? 1.781 -17.869 -1.868 1.00 38.06 224 GLY A O 1
ATOM 1819 N N . GLY A 1 225 ? -0.100 -16.909 -2.640 1.00 38.16 225 GLY A N 1
ATOM 1820 C CA . GLY A 1 225 ? -0.393 -16.221 -1.374 1.00 38.16 225 GLY A CA 1
ATOM 1821 C C . GLY A 1 225 ? -1.369 -15.045 -1.442 1.00 38.16 225 GLY A C 1
ATOM 1822 O O . GLY A 1 225 ? -0.976 -13.929 -1.126 1.00 38.16 225 GLY A O 1
ATOM 1823 N N . CYS A 1 226 ? -2.640 -15.293 -1.778 1.00 34.88 226 CYS A N 1
ATOM 1824 C CA . CYS A 1 226 ? -3.739 -14.340 -1.560 1.00 34.88 226 CYS A CA 1
ATOM 1825 C C . CYS A 1 226 ? -4.985 -15.064 -1.025 1.00 34.88 226 CYS A C 1
ATOM 1827 O O . CYS A 1 226 ? -5.938 -15.320 -1.756 1.00 34.88 226 CYS A O 1
ATOM 1829 N N . SER A 1 227 ? -4.974 -15.407 0.263 1.00 43.06 227 SER A N 1
ATOM 1830 C CA . SER A 1 227 ? -6.171 -15.822 1.001 1.00 43.06 227 SER A CA 1
ATOM 1831 C C . SER A 1 227 ? -6.737 -14.631 1.779 1.00 43.06 227 SER A C 1
ATOM 1833 O O . SER A 1 227 ? -6.128 -14.217 2.763 1.00 43.06 227 SER A O 1
ATOM 1835 N N . GLY A 1 228 ? -7.906 -14.130 1.370 1.00 42.97 228 GLY A N 1
ATOM 1836 C CA . GLY A 1 228 ? -8.668 -13.104 2.096 1.00 42.97 228 GLY A CA 1
ATOM 1837 C C . GLY A 1 228 ? -8.219 -11.665 1.818 1.00 42.97 228 GLY A C 1
ATOM 1838 O O . GLY A 1 228 ? -7.114 -11.267 2.170 1.00 42.97 228 GLY A O 1
ATOM 1839 N N . GLY A 1 229 ? -9.098 -10.876 1.200 1.00 35.47 229 GLY A N 1
ATOM 1840 C CA . GLY A 1 229 ? -8.839 -9.472 0.878 1.00 35.47 229 GLY A CA 1
ATOM 1841 C C . GLY A 1 229 ? -9.866 -8.921 -0.104 1.00 35.47 229 GLY A C 1
ATOM 1842 O O . GLY A 1 229 ? -9.541 -8.691 -1.266 1.00 35.47 229 GLY A O 1
ATOM 1843 N N . GLU A 1 230 ? -11.108 -8.756 0.352 1.00 43.22 230 GLU A N 1
ATOM 1844 C CA . GLU A 1 230 ? -12.171 -8.116 -0.428 1.00 43.22 230 GLU A CA 1
ATOM 1845 C C . GLU A 1 230 ? -11.755 -6.685 -0.802 1.00 43.22 230 GLU A C 1
ATOM 1847 O O . GLU A 1 230 ? -11.489 -5.855 0.065 1.00 43.22 230 GLU A O 1
ATOM 1852 N N . GLN A 1 231 ? -11.699 -6.391 -2.100 1.00 37.72 231 GLN A N 1
ATOM 1853 C CA . GLN A 1 231 ? -11.481 -5.041 -2.616 1.00 37.72 231 GLN A CA 1
ATOM 1854 C C . GLN A 1 231 ? -12.559 -4.730 -3.651 1.00 37.72 231 GLN A C 1
ATOM 1856 O O . GLN A 1 231 ? -12.414 -5.023 -4.836 1.00 37.72 231 GLN A O 1
ATOM 1861 N N . ASN A 1 232 ? -13.653 -4.127 -3.181 1.00 36.16 232 ASN A N 1
ATOM 1862 C CA . ASN A 1 232 ? -14.648 -3.509 -4.050 1.00 36.16 232 ASN A CA 1
ATOM 1863 C C . ASN A 1 232 ? -14.031 -2.271 -4.715 1.00 36.16 232 ASN A C 1
ATOM 1865 O O . ASN A 1 232 ? -13.790 -1.260 -4.054 1.00 36.16 232 ASN A O 1
ATOM 1869 N N . ALA A 1 233 ? -13.807 -2.346 -6.025 1.00 34.94 233 ALA A N 1
ATOM 1870 C CA . ALA A 1 233 ? -13.504 -1.195 -6.866 1.00 34.94 233 ALA A CA 1
ATOM 1871 C C . ALA A 1 233 ? -14.732 -0.887 -7.734 1.00 34.94 233 ALA A C 1
ATOM 1873 O O . ALA A 1 233 ? -15.024 -1.606 -8.688 1.00 34.94 233 ALA A O 1
ATOM 1874 N N . ASP A 1 234 ? -15.459 0.172 -7.381 1.00 34.34 234 ASP A N 1
ATOM 1875 C CA . ASP A 1 234 ? -16.631 0.648 -8.120 1.00 34.34 234 ASP A CA 1
ATOM 1876 C C . ASP A 1 234 ? -16.203 1.255 -9.470 1.00 34.34 234 ASP A C 1
ATOM 1878 O O . ASP A 1 234 ? -15.641 2.352 -9.529 1.00 34.34 234 ASP A O 1
ATOM 1882 N N . ILE A 1 235 ? -16.437 0.525 -10.567 1.00 37.62 235 ILE A N 1
ATOM 1883 C CA . ILE A 1 235 ? -16.176 0.983 -11.940 1.00 37.62 235 ILE A CA 1
ATOM 1884 C C . ILE A 1 235 ? -17.511 1.301 -12.617 1.00 37.62 235 ILE A C 1
ATOM 1886 O O . ILE A 1 235 ? -18.082 0.521 -13.380 1.00 37.62 235 ILE A O 1
ATOM 1890 N N . ARG A 1 236 ? -17.998 2.511 -12.346 1.00 36.22 236 ARG A N 1
ATOM 1891 C CA . ARG A 1 236 ? -19.225 3.068 -12.920 1.00 36.22 236 ARG A CA 1
ATOM 1892 C C . ARG A 1 236 ? -19.036 3.487 -14.385 1.00 36.22 236 ARG A C 1
ATOM 1894 O O . ARG A 1 236 ? -18.865 4.668 -14.691 1.00 36.22 236 ARG A O 1
ATOM 1901 N N . LEU A 1 237 ? -19.114 2.529 -15.308 1.00 35.53 237 LEU A N 1
ATOM 1902 C CA . LEU A 1 237 ? -19.202 2.808 -16.746 1.00 35.53 237 LEU A CA 1
ATOM 1903 C C . LEU A 1 237 ? -20.657 3.059 -17.166 1.00 35.53 237 LEU A C 1
ATOM 1905 O O . LEU A 1 237 ? -21.514 2.183 -17.077 1.00 35.53 237 LEU A O 1
ATOM 1909 N N . LYS A 1 238 ? -20.933 4.272 -17.658 1.00 37.53 238 LYS A N 1
ATOM 1910 C CA . LYS A 1 238 ? -22.179 4.580 -18.373 1.00 37.53 238 LYS A CA 1
ATOM 1911 C C . LYS A 1 238 ? -22.143 3.907 -19.747 1.00 37.53 238 LYS A C 1
ATOM 1913 O O . LYS A 1 238 ? -21.213 4.158 -20.508 1.00 37.53 238 LYS A O 1
ATOM 1918 N N . ALA A 1 239 ? -23.180 3.149 -20.086 1.00 33.19 239 ALA A N 1
ATOM 1919 C CA . ALA A 1 239 ? -23.432 2.687 -21.447 1.00 33.19 239 ALA A CA 1
ATOM 1920 C C . ALA A 1 239 ? -24.849 3.101 -21.865 1.00 33.19 239 ALA A C 1
ATOM 1922 O O . ALA A 1 239 ? -25.828 2.742 -21.211 1.00 33.19 239 ALA A O 1
ATOM 1923 N N . GLU A 1 240 ? -24.948 3.883 -22.938 1.00 32.62 240 GLU A N 1
ATOM 1924 C CA . GLU A 1 240 ? -26.225 4.208 -23.576 1.00 32.62 240 GLU A CA 1
ATOM 1925 C C . GLU A 1 240 ? -26.696 3.031 -24.445 1.00 32.62 240 GLU A C 1
ATOM 1927 O O . GLU A 1 240 ? -25.908 2.184 -24.869 1.00 32.62 240 GLU A O 1
ATOM 1932 N N . GLY A 1 241 ? -28.011 2.906 -24.623 1.00 33.12 241 GLY A N 1
ATOM 1933 C CA . GLY A 1 241 ? -28.615 1.608 -24.921 1.00 33.12 241 GLY A CA 1
ATOM 1934 C C . GLY A 1 241 ? -28.680 1.194 -26.393 1.00 33.12 241 GLY A C 1
ATOM 1935 O O . GLY A 1 241 ? -28.732 2.019 -27.304 1.00 33.12 241 GLY A O 1
ATOM 1936 N N . LYS A 1 242 ? -28.885 -0.114 -26.602 1.00 32.41 242 LYS A N 1
ATOM 1937 C CA . LYS A 1 242 ? -29.907 -0.621 -27.536 1.00 32.41 242 LYS A CA 1
ATOM 1938 C C . LYS A 1 242 ? -30.276 -2.075 -27.227 1.00 32.41 242 LYS A C 1
ATOM 1940 O O . LYS A 1 242 ? -29.407 -2.920 -27.059 1.00 32.41 242 LYS A O 1
ATOM 1945 N N . VAL A 1 243 ? -31.577 -2.361 -27.184 1.00 42.44 243 VAL A N 1
ATOM 1946 C CA . VAL A 1 243 ? -32.144 -3.703 -26.953 1.00 42.44 243 VAL A CA 1
ATOM 1947 C C . VAL A 1 243 ? -32.597 -4.317 -28.280 1.00 42.44 243 VAL A C 1
ATOM 1949 O O . VAL A 1 243 ? -33.253 -3.630 -29.067 1.00 42.44 243 VAL A O 1
ATOM 1952 N N . PRO A 1 244 ? -32.363 -5.622 -28.490 1.00 38.66 244 PRO A N 1
ATOM 1953 C CA . PRO A 1 244 ? -33.320 -6.477 -29.191 1.00 38.66 244 PRO A CA 1
ATOM 1954 C C . PRO A 1 244 ? -33.817 -7.651 -28.322 1.00 38.66 244 PRO A C 1
ATOM 1956 O O . PRO A 1 244 ? -33.259 -7.976 -27.278 1.00 38.66 244 PRO A O 1
ATOM 1959 N N . LYS A 1 245 ? -34.937 -8.247 -28.746 1.00 37.16 245 LYS A N 1
ATOM 1960 C CA . LYS A 1 245 ? -35.747 -9.230 -27.998 1.00 37.16 245 LYS A CA 1
ATOM 1961 C C . LYS A 1 245 ? -35.193 -10.668 -28.107 1.00 37.16 245 LYS A C 1
ATOM 1963 O O . LYS A 1 245 ? -34.463 -10.968 -29.043 1.00 37.16 245 LYS A O 1
ATOM 1968 N N . GLY A 1 246 ? -35.587 -11.543 -27.169 1.00 31.89 246 GLY A N 1
ATOM 1969 C CA . GLY A 1 246 ? -35.232 -12.980 -27.135 1.00 31.89 246 GLY A CA 1
ATOM 1970 C C . GLY A 1 246 ? -35.924 -13.846 -28.206 1.00 31.89 246 GLY A C 1
ATOM 1971 O O . GLY A 1 246 ? -36.495 -13.303 -29.154 1.00 31.89 246 GLY A O 1
ATOM 1972 N N . PRO A 1 247 ? -35.944 -15.189 -28.042 1.00 46.50 247 PRO A N 1
ATOM 1973 C CA . PRO A 1 247 ? -37.157 -15.785 -27.455 1.00 46.50 247 PRO A CA 1
ATOM 1974 C C . PRO A 1 247 ? -36.962 -17.053 -26.573 1.00 46.50 247 PRO A C 1
ATOM 1976 O O . PRO A 1 247 ? -35.867 -17.444 -26.191 1.00 46.50 247 PRO A O 1
ATOM 1979 N N . THR A 1 248 ? -38.105 -17.643 -26.212 1.00 35.22 248 THR A N 1
ATOM 1980 C CA . THR A 1 248 ? -38.436 -18.655 -25.185 1.00 35.22 248 THR A CA 1
ATOM 1981 C C . THR A 1 248 ? -38.245 -20.148 -25.531 1.00 35.22 248 THR A C 1
ATOM 1983 O O . THR A 1 248 ? -38.484 -20.539 -26.668 1.00 35.22 248 THR A O 1
ATOM 1986 N N . GLY A 1 249 ? -38.093 -21.003 -24.500 1.00 31.53 249 GLY A N 1
ATOM 1987 C CA . GLY A 1 249 ? -38.440 -22.450 -24.492 1.00 31.53 249 GLY A CA 1
ATOM 1988 C C . GLY A 1 249 ? -37.800 -23.188 -23.294 1.00 31.53 249 GLY A C 1
ATOM 1989 O O . GLY A 1 249 ? -36.593 -23.118 -23.140 1.00 31.53 249 GLY A O 1
ATOM 1990 N N . GLN A 1 250 ? -38.516 -23.704 -22.277 1.00 34.22 250 GLN A N 1
ATOM 1991 C CA . GLN A 1 250 ? -39.283 -24.977 -22.213 1.00 34.22 250 GLN A CA 1
ATOM 1992 C C . GLN A 1 250 ? -38.454 -26.236 -22.589 1.00 34.22 250 GLN A C 1
ATOM 1994 O O . GLN A 1 250 ? -37.847 -26.233 -23.645 1.00 34.22 250 GLN A O 1
ATOM 1999 N N . LYS A 1 251 ? -38.446 -27.375 -21.859 1.00 36.25 251 LYS A N 1
ATOM 2000 C CA . LYS A 1 251 ? -39.080 -27.788 -20.576 1.00 36.25 251 LYS A CA 1
ATOM 2001 C C . LYS A 1 251 ? -38.556 -29.183 -20.122 1.00 36.25 251 LYS A C 1
ATOM 2003 O O . LYS A 1 251 ? -38.293 -30.015 -20.975 1.00 36.25 251 LYS A O 1
ATOM 2008 N N . ARG A 1 252 ? -38.683 -29.471 -18.812 1.00 33.75 252 ARG A N 1
ATOM 2009 C CA . ARG A 1 252 ? -38.976 -30.786 -18.158 1.00 33.75 252 ARG A CA 1
ATOM 2010 C C . ARG A 1 252 ? -37.911 -31.899 -18.009 1.00 33.75 252 ARG A C 1
ATOM 2012 O O . ARG A 1 252 ? -37.255 -32.325 -18.946 1.00 33.75 252 ARG A O 1
ATOM 2019 N N . THR A 1 253 ? -37.903 -32.435 -16.782 1.00 35.25 253 THR A N 1
ATOM 2020 C CA . THR A 1 253 ? -37.406 -33.745 -16.308 1.00 35.25 253 THR A CA 1
ATOM 2021 C C . THR A 1 253 ? -38.432 -34.871 -16.574 1.00 35.25 253 THR A C 1
ATOM 2023 O O . THR A 1 253 ? -39.535 -34.573 -17.046 1.00 35.25 253 THR A O 1
ATOM 2026 N N . PRO A 1 254 ? -38.122 -36.153 -16.264 1.00 45.06 254 PRO A N 1
ATOM 2027 C CA . PRO A 1 254 ? -38.662 -36.727 -15.011 1.00 45.06 254 PRO A CA 1
ATOM 2028 C C . PRO A 1 254 ? -37.794 -37.804 -14.294 1.00 45.06 254 PRO A C 1
ATOM 2030 O O . PRO A 1 254 ? -36.840 -38.341 -14.846 1.00 45.06 254 PRO A O 1
ATOM 2033 N N . ARG A 1 255 ? -38.197 -38.141 -13.055 1.00 33.75 255 ARG A N 1
ATOM 2034 C CA . ARG A 1 255 ? -37.805 -39.316 -12.229 1.00 33.75 255 ARG A CA 1
ATOM 2035 C C . ARG A 1 255 ? -39.038 -40.248 -12.097 1.00 33.75 255 ARG A C 1
ATOM 2037 O O . ARG A 1 255 ? -40.145 -39.743 -12.299 1.00 33.75 255 ARG A O 1
ATOM 2044 N N . PRO A 1 256 ? -38.903 -41.555 -11.786 1.00 48.50 256 PRO A N 1
ATOM 2045 C CA . PRO A 1 256 ? -38.989 -42.077 -10.399 1.00 48.50 256 PRO A CA 1
ATOM 2046 C C . PRO A 1 256 ? -37.912 -43.192 -10.170 1.00 48.50 256 PRO A C 1
ATOM 2048 O O . PRO A 1 256 ? -36.891 -43.132 -10.846 1.00 48.50 256 PRO A O 1
ATOM 2051 N N . ALA A 1 257 ? -37.930 -44.169 -9.246 1.00 30.30 257 ALA A N 1
ATOM 2052 C CA . ALA A 1 257 ? -38.909 -44.661 -8.260 1.00 30.30 257 ALA A CA 1
ATOM 2053 C C . ALA A 1 257 ? -38.210 -45.215 -6.978 1.00 30.30 257 ALA A C 1
ATOM 2055 O O . ALA A 1 257 ? -37.291 -44.567 -6.475 1.00 30.30 257 ALA A O 1
ATOM 2056 N N . PHE A 1 258 ? -38.673 -46.361 -6.455 1.00 31.34 258 PHE A N 1
ATOM 2057 C CA . PHE A 1 258 ? -38.280 -47.096 -5.235 1.00 31.34 258 PHE A CA 1
ATOM 2058 C C . PHE A 1 258 ? -38.538 -48.606 -5.434 1.00 31.34 258 PHE A C 1
ATOM 2060 O O . PHE A 1 258 ? -39.461 -48.924 -6.177 1.00 31.34 258 PHE A O 1
ATOM 2067 N N . GLU A 1 259 ? -37.846 -49.476 -4.683 1.00 29.95 259 GLU A N 1
ATOM 2068 C CA . GLU A 1 259 ? -38.365 -50.769 -4.176 1.00 29.95 259 GLU A CA 1
ATOM 2069 C C . GLU A 1 259 ? -37.778 -51.058 -2.770 1.00 29.95 259 GLU A C 1
ATOM 2071 O O . GLU A 1 259 ? -36.704 -50.551 -2.434 1.00 29.95 259 GLU A O 1
ATOM 2076 N N . GLU A 1 260 ? -38.500 -51.834 -1.949 1.00 36.03 260 GLU A N 1
ATOM 2077 C CA . GLU A 1 260 ? -38.154 -52.248 -0.574 1.00 36.03 260 GLU A CA 1
ATOM 2078 C C . GLU A 1 260 ? -38.091 -53.782 -0.444 1.00 36.03 260 GLU A C 1
ATOM 2080 O O . GLU A 1 260 ? -38.943 -54.467 -0.995 1.00 36.03 260 GLU A O 1
ATOM 2085 N N . GLU A 1 261 ? -37.161 -54.291 0.372 1.00 29.86 261 GLU A N 1
ATOM 2086 C CA . GLU A 1 261 ? -37.221 -55.524 1.193 1.00 29.86 261 GLU A CA 1
ATOM 2087 C C . GLU A 1 261 ? -35.951 -55.525 2.091 1.00 29.86 261 GLU A C 1
ATOM 2089 O O . GLU A 1 261 ? -34.955 -54.894 1.746 1.00 29.86 261 GLU A O 1
ATOM 2094 N N . GLY A 1 262 ? -35.842 -56.162 3.262 1.00 29.06 262 GLY A N 1
ATOM 2095 C CA . GLY A 1 262 ? -36.782 -56.984 4.024 1.00 29.06 262 GLY A CA 1
ATOM 2096 C C . GLY A 1 262 ? -36.063 -57.704 5.189 1.00 29.06 262 GLY A C 1
ATOM 2097 O O . GLY A 1 262 ? -35.413 -58.720 4.983 1.00 29.06 262 GLY A O 1
ATOM 2098 N N . VAL A 1 263 ? -36.186 -57.169 6.413 1.00 33.06 263 VAL A N 1
ATOM 2099 C CA . VAL A 1 263 ? -35.991 -57.819 7.739 1.00 33.06 263 VAL A CA 1
ATOM 2100 C C . VAL A 1 263 ? -34.762 -58.731 7.982 1.00 33.06 263 VAL A C 1
ATOM 2102 O O . VAL A 1 263 ? -34.736 -59.901 7.595 1.00 33.06 263 VAL A O 1
ATOM 2105 N N . ARG A 1 264 ? -33.875 -58.305 8.903 1.00 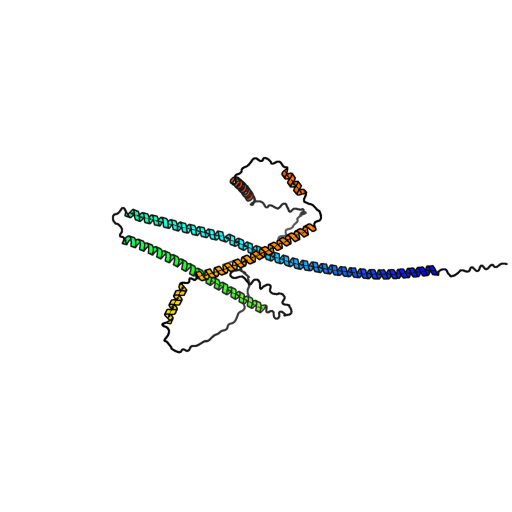33.09 264 ARG A N 1
ATOM 2106 C CA . ARG A 1 264 ? -33.355 -59.209 9.957 1.00 33.09 264 ARG A CA 1
ATOM 2107 C C . ARG A 1 264 ? -32.894 -58.463 11.220 1.00 33.09 264 ARG A C 1
ATOM 2109 O O . ARG A 1 264 ? -31.733 -58.092 11.350 1.00 33.09 264 ARG A O 1
ATOM 2116 N N . ALA A 1 265 ? -33.816 -58.263 12.161 1.00 38.41 265 ALA A N 1
ATOM 2117 C CA . ALA A 1 265 ? -33.500 -57.759 13.499 1.00 38.41 265 ALA A CA 1
ATOM 2118 C C . ALA A 1 265 ? -32.814 -58.840 14.358 1.00 38.41 265 ALA A C 1
ATOM 2120 O O . ALA A 1 265 ? -33.097 -60.029 14.197 1.00 38.41 265 ALA A O 1
ATOM 2121 N N . GLY A 1 266 ? -31.951 -58.419 15.290 1.00 40.56 266 GLY A N 1
ATOM 2122 C CA . GLY A 1 266 ? -31.355 -59.305 16.300 1.00 40.56 266 GLY A CA 1
ATOM 2123 C C . GLY A 1 266 ? -29.836 -59.200 16.458 1.00 40.56 266 GLY A C 1
ATOM 2124 O O . GLY A 1 266 ? -29.163 -60.227 16.353 1.00 40.56 266 GLY A O 1
ATOM 2125 N N . LYS A 1 267 ? -29.297 -57.988 16.701 1.00 36.91 267 LYS A N 1
ATOM 2126 C CA . LYS A 1 267 ? -27.916 -57.788 17.211 1.00 36.91 267 LYS A CA 1
ATOM 2127 C C . LYS A 1 267 ? -27.545 -56.382 17.734 1.00 36.91 267 LYS A C 1
ATOM 2129 O O . LYS A 1 267 ? -26.364 -56.122 17.922 1.00 36.91 267 LYS A O 1
ATOM 2134 N N . GLU A 1 268 ? -28.500 -55.483 17.992 1.00 43.19 268 GLU A N 1
ATOM 2135 C CA . GLU A 1 268 ? -28.190 -54.048 18.197 1.00 43.19 268 GLU A CA 1
ATOM 2136 C C . GLU A 1 268 ? -28.118 -53.558 19.663 1.00 43.19 268 GLU A C 1
ATOM 2138 O O . GLU A 1 268 ? -27.674 -52.436 19.897 1.00 43.19 268 GLU A O 1
ATOM 2143 N N . GLU A 1 269 ? -28.471 -54.364 20.674 1.00 43.00 269 GLU A N 1
ATOM 2144 C CA . GLU A 1 269 ? -28.501 -53.881 22.074 1.00 43.00 269 GLU A CA 1
ATOM 2145 C C . GLU A 1 269 ? -27.145 -53.866 22.811 1.00 43.00 269 GLU A C 1
ATOM 2147 O O . GLU A 1 269 ? -26.993 -53.117 23.775 1.00 43.00 269 GLU A O 1
ATOM 2152 N N . GLU A 1 270 ? -26.122 -54.594 22.347 1.00 42.28 270 GLU A N 1
ATOM 2153 C CA . GLU A 1 270 ? -24.767 -54.517 22.937 1.00 42.28 270 GLU A CA 1
ATOM 2154 C C . GLU A 1 270 ? -23.882 -53.423 22.306 1.00 42.28 270 GLU A C 1
ATOM 2156 O O . GLU A 1 270 ? -22.916 -52.963 22.923 1.00 42.28 270 GLU A O 1
ATOM 2161 N N . GLU A 1 271 ? -24.214 -52.934 21.105 1.00 44.69 271 GLU A N 1
ATOM 2162 C CA . GLU A 1 271 ? -23.400 -51.920 20.418 1.00 44.69 271 GLU A CA 1
ATOM 2163 C C . GLU A 1 271 ? -23.694 -50.485 20.907 1.00 44.69 271 GLU A C 1
ATOM 2165 O O . GLU A 1 271 ? -22.781 -49.651 20.963 1.00 44.69 271 GLU A O 1
ATOM 2170 N N . LEU A 1 272 ? -24.916 -50.204 21.390 1.00 47.41 272 LEU A N 1
ATOM 2171 C CA . LEU A 1 272 ? -25.263 -48.897 21.972 1.00 47.41 272 LEU A CA 1
ATOM 2172 C C . LEU A 1 272 ? -24.431 -48.551 23.220 1.00 47.41 272 LEU A C 1
ATOM 2174 O O . LEU A 1 272 ? -24.029 -47.396 23.390 1.00 47.41 272 LEU A O 1
ATOM 2178 N N . ILE A 1 273 ? -24.108 -49.533 24.068 1.00 43.03 273 ILE A N 1
ATOM 2179 C CA . ILE A 1 273 ? -23.288 -49.305 25.271 1.00 43.03 273 ILE A CA 1
ATOM 2180 C C . ILE A 1 273 ? -21.844 -48.938 24.873 1.00 43.03 273 ILE A C 1
ATOM 2182 O O . ILE A 1 273 ? -21.227 -48.056 25.478 1.00 43.03 273 ILE A O 1
ATOM 2186 N N . CYS A 1 274 ? -21.320 -49.516 23.784 1.00 46.09 274 CYS A N 1
ATOM 2187 C CA . CYS A 1 274 ? -20.008 -49.141 23.250 1.00 46.09 274 CYS A CA 1
ATOM 2188 C C . CYS A 1 274 ? -20.019 -47.740 22.602 1.00 46.09 274 CYS A C 1
ATOM 2190 O O . CYS A 1 274 ? -19.062 -46.972 22.764 1.00 46.09 274 CYS A O 1
ATOM 2192 N N . ALA A 1 275 ? -21.105 -47.368 21.915 1.00 47.53 275 ALA A N 1
ATOM 2193 C CA . ALA A 1 275 ? -21.263 -46.051 21.298 1.00 47.53 275 ALA A CA 1
ATOM 2194 C C . ALA A 1 275 ? -21.284 -44.911 22.336 1.00 47.53 275 ALA A C 1
ATOM 2196 O O . ALA A 1 275 ? -20.550 -43.929 22.185 1.00 47.53 275 ALA A O 1
ATOM 2197 N N . VAL A 1 276 ? -22.041 -45.063 23.430 1.00 45.84 276 VAL A N 1
ATOM 2198 C CA . VAL A 1 276 ? -22.146 -44.049 24.501 1.00 45.84 276 VAL A CA 1
ATOM 2199 C C . VAL A 1 276 ? -20.822 -43.870 25.260 1.00 45.84 276 VAL A C 1
ATOM 2201 O O . VAL A 1 276 ? -20.426 -42.745 25.580 1.00 45.84 276 VAL A O 1
ATOM 2204 N N . CYS A 1 277 ? -20.058 -44.944 25.488 1.00 44.09 277 CYS A N 1
ATOM 2205 C CA . CYS A 1 277 ? -18.722 -44.827 26.082 1.00 44.09 277 CYS A CA 1
ATOM 2206 C C . CYS A 1 277 ? -17.699 -44.155 25.143 1.00 44.09 277 CYS A C 1
ATOM 2208 O O . CYS A 1 277 ? -16.814 -43.430 25.613 1.00 44.09 277 CYS A O 1
ATOM 2210 N N . ARG A 1 278 ? -17.821 -44.336 23.818 1.00 44.09 278 ARG A N 1
ATOM 2211 C CA . ARG A 1 278 ? -16.958 -43.670 22.822 1.00 44.09 278 ARG A CA 1
ATOM 2212 C C . ARG A 1 278 ? -17.275 -42.181 22.661 1.00 44.09 278 ARG A C 1
ATOM 2214 O O . ARG A 1 278 ? -16.339 -41.395 22.505 1.00 44.09 278 ARG A O 1
ATOM 2221 N N . THR A 1 279 ? -18.539 -41.764 22.749 1.00 46.62 279 THR A N 1
ATOM 2222 C CA . THR A 1 279 ? -18.898 -40.333 22.722 1.00 46.62 279 THR A CA 1
ATOM 2223 C C . THR A 1 279 ? -18.463 -39.620 24.003 1.00 46.62 279 THR A C 1
ATOM 2225 O O . THR A 1 279 ? -17.836 -38.564 23.914 1.00 46.62 279 THR A O 1
ATOM 2228 N N . LYS A 1 280 ? -18.649 -40.230 25.185 1.00 39.19 280 LYS A N 1
ATOM 2229 C CA . LYS A 1 280 ? -18.224 -39.635 26.469 1.00 39.19 280 LYS A CA 1
ATOM 2230 C C . LYS A 1 280 ? -16.706 -39.388 26.553 1.00 39.19 280 LYS A C 1
ATOM 2232 O O . LYS A 1 280 ? -16.294 -38.349 27.067 1.00 39.19 280 LYS A O 1
ATOM 2237 N N . ARG A 1 281 ? -15.871 -40.279 25.991 1.00 37.34 281 ARG A N 1
ATOM 2238 C CA . ARG A 1 281 ? -14.407 -40.069 25.886 1.00 37.34 281 ARG A CA 1
ATOM 2239 C C . ARG A 1 281 ? -13.985 -39.047 24.823 1.00 37.34 281 ARG A C 1
ATOM 2241 O O . ARG A 1 281 ? -12.895 -38.498 24.943 1.00 37.34 281 ARG A O 1
ATOM 2248 N N . ARG A 1 282 ? -14.814 -38.754 23.811 1.00 39.78 282 ARG A N 1
ATOM 2249 C CA . ARG A 1 282 ? -14.550 -37.653 22.862 1.00 39.78 282 ARG A CA 1
ATOM 2250 C C . ARG A 1 282 ? -14.900 -36.277 23.435 1.00 39.78 282 ARG A C 1
ATOM 2252 O O . ARG A 1 282 ? -14.295 -35.300 23.024 1.00 39.78 282 ARG A O 1
ATOM 2259 N N . SER A 1 283 ? -15.805 -36.198 24.412 1.00 42.72 283 SER A N 1
ATOM 2260 C CA . SER A 1 283 ? -16.158 -34.940 25.095 1.00 42.72 283 SER A CA 1
ATOM 2261 C C . SER A 1 283 ? -15.215 -34.516 26.234 1.00 42.72 283 SER A C 1
ATOM 2263 O O . SER A 1 283 ? -15.391 -33.430 26.772 1.00 42.72 283 SER A O 1
ATOM 2265 N N . SER A 1 284 ? -14.228 -35.337 26.620 1.00 37.69 284 SER A N 1
ATOM 2266 C CA . SER A 1 284 ? -13.249 -35.003 27.678 1.00 37.69 284 SER A CA 1
ATOM 2267 C C . SER A 1 284 ? -11.838 -34.687 27.162 1.00 37.69 284 SER A C 1
ATOM 2269 O O . SER A 1 284 ? -10.949 -34.408 27.960 1.00 37.69 284 SER A O 1
ATOM 2271 N N . GLY A 1 285 ? -11.613 -34.746 25.845 1.00 43.94 285 GLY A N 1
ATOM 2272 C CA . GLY A 1 285 ? -10.417 -34.216 25.187 1.00 43.94 285 GLY A CA 1
ATOM 2273 C C . GLY A 1 285 ? -10.793 -32.931 24.460 1.00 43.94 285 GLY A C 1
ATOM 2274 O O . GLY A 1 285 ? -11.328 -32.996 23.357 1.00 43.94 285 GLY A O 1
ATOM 2275 N N . GLY A 1 286 ? -10.595 -31.780 25.106 1.00 39.47 286 GLY A N 1
ATOM 2276 C CA . GLY A 1 286 ? -11.108 -30.500 24.613 1.00 39.47 286 GLY A CA 1
ATOM 2277 C C . GLY A 1 286 ? -10.514 -30.078 23.257 1.00 39.47 286 GLY A C 1
ATOM 2278 O O . GLY A 1 286 ? -9.329 -30.325 23.009 1.00 39.47 286 GLY A O 1
ATOM 2279 N N . PRO A 1 287 ? -11.292 -29.385 22.398 1.00 48.47 287 PRO A N 1
ATOM 2280 C CA . PRO A 1 287 ? -10.823 -28.907 21.092 1.00 48.47 287 PRO A CA 1
ATOM 2281 C C . PRO A 1 287 ? -9.651 -27.915 21.190 1.00 48.47 287 PRO A C 1
ATOM 2283 O O . PRO A 1 287 ? -8.924 -27.733 20.218 1.00 48.47 287 PRO A O 1
ATOM 2286 N N . GLU A 1 288 ? -9.424 -27.319 22.363 1.00 49.75 288 GLU A N 1
ATOM 2287 C CA . GLU A 1 288 ? -8.295 -26.426 22.645 1.00 49.75 288 GLU A CA 1
ATOM 2288 C C . GLU A 1 288 ? -6.931 -27.122 22.534 1.00 49.75 288 GLU A C 1
ATOM 2290 O O . GLU A 1 288 ? -5.978 -26.526 22.047 1.00 49.75 288 GLU A O 1
ATOM 2295 N N . SER A 1 289 ? -6.802 -28.392 22.933 1.00 51.31 289 SER A N 1
ATOM 2296 C CA . SER A 1 289 ? -5.485 -29.050 22.930 1.00 51.31 289 SER A CA 1
ATOM 2297 C C . SER A 1 289 ? -4.983 -29.319 21.506 1.00 51.31 289 SER A C 1
ATOM 2299 O O . SER A 1 289 ? -3.800 -29.137 21.211 1.00 51.31 289 SER A O 1
ATOM 2301 N N . GLN A 1 290 ? -5.895 -29.677 20.597 1.00 52.91 290 GLN A N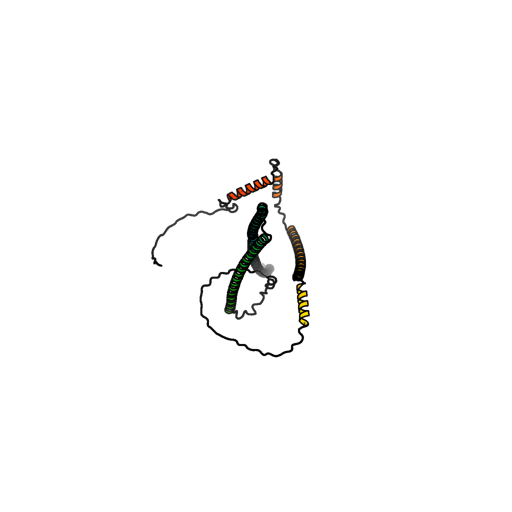 1
ATOM 2302 C CA . GLN A 1 290 ? -5.569 -29.958 19.201 1.00 52.91 290 GLN A CA 1
ATOM 2303 C C . GLN A 1 290 ? -5.291 -28.667 18.410 1.00 52.91 290 GLN A C 1
ATOM 2305 O O . GLN A 1 290 ? -4.341 -28.626 17.628 1.00 52.91 290 GLN A O 1
ATOM 2310 N N . THR A 1 291 ? -6.042 -27.588 18.667 1.00 62.00 291 THR A N 1
ATOM 2311 C CA . THR A 1 291 ? -5.795 -26.277 18.042 1.00 62.00 291 THR A CA 1
ATOM 2312 C C . THR A 1 291 ? -4.528 -25.606 18.573 1.00 62.00 291 THR A C 1
ATOM 2314 O O . THR A 1 291 ? -3.769 -25.062 17.774 1.00 62.00 291 THR A O 1
ATOM 2317 N N . VAL A 1 292 ? -4.223 -25.707 19.873 1.00 71.50 292 VAL A N 1
ATOM 2318 C CA . VAL A 1 292 ? -2.959 -25.211 20.453 1.00 71.50 292 VAL A CA 1
ATOM 2319 C C . VAL A 1 292 ? -1.752 -25.975 19.900 1.00 71.50 292 VAL A C 1
ATOM 2321 O O . VAL A 1 292 ? -0.730 -25.360 19.592 1.00 71.50 292 VAL A O 1
ATOM 2324 N N . GLN A 1 293 ? -1.849 -27.295 19.701 1.00 73.75 293 GLN A N 1
ATOM 2325 C CA . GLN A 1 293 ? -0.762 -28.073 19.093 1.00 73.75 293 GLN A CA 1
ATOM 2326 C C . GLN A 1 293 ? -0.540 -27.709 17.613 1.00 73.75 293 GLN A C 1
ATOM 2328 O O . GLN A 1 293 ? 0.606 -27.597 17.173 1.00 73.75 293 GLN A O 1
ATOM 2333 N N . GLU A 1 294 ? -1.610 -27.462 16.851 1.00 75.00 294 GLU A N 1
ATOM 2334 C CA . GLU A 1 294 ? -1.514 -26.994 15.462 1.00 75.00 294 GLU A CA 1
ATOM 2335 C C . GLU A 1 294 ? -0.966 -25.556 15.372 1.00 75.00 294 GLU A C 1
ATOM 2337 O O . GLU A 1 294 ? -0.127 -25.259 14.518 1.00 75.00 294 GLU A O 1
ATOM 2342 N N . GLN A 1 295 ? -1.377 -24.664 16.279 1.00 77.44 295 GLN A N 1
ATOM 2343 C CA . GLN A 1 295 ? -0.825 -23.311 16.395 1.00 77.44 295 GLN A CA 1
ATOM 2344 C C . GLN A 1 295 ? 0.660 -23.329 16.769 1.00 77.44 295 GLN A C 1
ATOM 2346 O O . GLN A 1 295 ? 1.431 -22.565 16.191 1.00 77.44 295 GLN A O 1
ATOM 2351 N N . LYS A 1 296 ? 1.086 -24.231 17.664 1.00 87.56 296 LYS A N 1
ATOM 2352 C CA . LYS A 1 296 ? 2.501 -24.417 18.007 1.00 87.56 296 LYS A CA 1
ATOM 2353 C C . LYS A 1 296 ? 3.326 -24.829 16.784 1.00 87.56 296 LYS A C 1
ATOM 2355 O O . LYS A 1 296 ? 4.322 -24.179 16.488 1.00 87.56 296 LYS A O 1
ATOM 2360 N N . LEU A 1 297 ? 2.867 -25.826 16.021 1.00 90.19 297 LEU A N 1
ATOM 2361 C CA . LEU A 1 297 ? 3.533 -26.246 14.780 1.00 90.19 297 LEU A CA 1
ATOM 2362 C C . LEU A 1 297 ? 3.625 -25.105 13.752 1.00 90.19 297 LEU A C 1
ATOM 2364 O O . LEU A 1 297 ? 4.659 -24.945 13.106 1.00 90.19 297 LEU A O 1
ATOM 2368 N N . LYS A 1 298 ? 2.581 -24.273 13.626 1.00 88.75 298 LYS A N 1
ATOM 2369 C CA . LYS A 1 298 ? 2.613 -23.070 12.773 1.00 88.75 298 LYS A CA 1
ATOM 2370 C C . LYS A 1 298 ? 3.613 -22.024 13.281 1.00 88.75 298 LYS A C 1
ATOM 2372 O O . LYS A 1 298 ? 4.298 -21.416 12.463 1.00 88.75 298 LYS A O 1
ATOM 2377 N N . MET A 1 299 ? 3.737 -21.837 14.596 1.00 88.06 299 MET A N 1
ATOM 2378 C CA . MET A 1 299 ? 4.760 -20.976 15.206 1.00 88.06 299 MET A CA 1
ATOM 2379 C C . MET A 1 299 ? 6.176 -21.471 14.889 1.00 88.06 299 MET A C 1
ATOM 2381 O O . MET A 1 299 ? 6.989 -20.685 14.403 1.00 88.06 299 MET A O 1
ATOM 2385 N N . ASP A 1 300 ? 6.454 -22.761 15.081 1.00 89.19 300 ASP A N 1
ATOM 2386 C CA . ASP A 1 300 ? 7.773 -23.349 14.818 1.00 89.19 300 ASP A CA 1
ATOM 2387 C C . ASP A 1 300 ? 8.172 -23.183 13.329 1.00 89.19 300 ASP A C 1
ATOM 2389 O O . ASP A 1 300 ? 9.263 -22.700 13.018 1.00 89.19 300 ASP A O 1
ATOM 2393 N N . LEU A 1 301 ? 7.240 -23.432 12.397 1.00 90.19 301 LEU A N 1
ATOM 2394 C CA . LEU A 1 301 ? 7.418 -23.180 10.954 1.00 90.19 301 LEU A CA 1
ATOM 2395 C C . LEU A 1 301 ? 7.693 -21.703 10.608 1.00 90.19 301 LEU A C 1
ATOM 2397 O O . LEU A 1 301 ? 8.469 -21.413 9.690 1.00 90.19 301 LEU A O 1
ATOM 2401 N N . LEU A 1 302 ? 7.077 -20.756 11.324 1.00 85.69 302 LEU A N 1
ATOM 2402 C CA . LEU A 1 302 ? 7.320 -19.322 11.136 1.00 85.69 302 LEU A CA 1
ATOM 2403 C C . LEU A 1 302 ? 8.685 -18.885 11.688 1.00 85.69 302 LEU A C 1
ATOM 2405 O O . LEU A 1 302 ? 9.322 -18.014 11.090 1.00 85.69 302 LEU A O 1
ATOM 2409 N N . LEU A 1 303 ? 9.168 -19.495 12.775 1.00 88.00 303 LEU A N 1
ATOM 2410 C CA . LEU A 1 303 ? 10.510 -19.243 13.314 1.00 88.00 303 LEU A CA 1
ATOM 2411 C C . LEU A 1 303 ? 11.600 -19.735 12.355 1.00 88.00 303 LEU A C 1
ATOM 2413 O O . LEU A 1 303 ? 12.521 -18.974 12.049 1.00 88.00 303 LEU A O 1
ATOM 2417 N N . ASP A 1 304 ? 11.449 -20.936 11.792 1.00 89.00 304 ASP A N 1
ATOM 2418 C CA . ASP A 1 304 ? 12.348 -21.457 10.752 1.00 89.00 304 ASP A CA 1
ATOM 2419 C C . ASP A 1 304 ? 12.329 -20.585 9.486 1.00 89.00 304 ASP A C 1
ATOM 2421 O O . ASP A 1 304 ? 13.377 -20.263 8.911 1.00 89.00 304 ASP A O 1
ATOM 2425 N N . GLY A 1 305 ? 11.138 -20.143 9.065 1.00 90.25 305 GLY A N 1
ATOM 2426 C CA . GLY A 1 305 ? 10.968 -19.196 7.963 1.00 90.25 305 GLY A CA 1
ATOM 2427 C C . GLY A 1 305 ? 11.701 -17.873 8.210 1.00 90.25 305 GLY A C 1
ATOM 2428 O O . GLY A 1 305 ? 12.437 -17.402 7.336 1.00 90.25 305 GLY A O 1
ATOM 2429 N N . LYS A 1 306 ? 11.560 -17.309 9.418 1.00 90.88 306 LYS A N 1
ATOM 2430 C CA . LYS A 1 306 ? 12.234 -16.078 9.853 1.00 90.88 306 LYS A CA 1
ATOM 2431 C C . LYS A 1 306 ? 13.754 -16.243 9.871 1.00 90.88 306 LYS A C 1
ATOM 2433 O O . LYS A 1 306 ? 14.438 -15.459 9.218 1.00 90.88 306 LYS A O 1
ATOM 2438 N N . ALA A 1 307 ? 14.284 -17.279 10.521 1.00 91.44 307 ALA A N 1
ATOM 2439 C CA . ALA A 1 307 ? 15.727 -17.534 10.590 1.00 91.44 307 ALA A CA 1
ATOM 2440 C C . ALA A 1 307 ? 16.351 -17.710 9.190 1.00 91.44 307 ALA A C 1
ATOM 2442 O O . ALA A 1 307 ? 17.448 -17.221 8.902 1.00 91.44 307 ALA A O 1
ATOM 2443 N N . LYS A 1 308 ? 15.624 -18.355 8.269 1.00 91.00 308 LYS A N 1
ATOM 2444 C CA . LYS A 1 308 ? 16.036 -18.523 6.867 1.00 91.00 308 LYS A CA 1
ATOM 2445 C C . LYS A 1 308 ? 15.980 -17.219 6.063 1.00 91.00 308 LYS A C 1
ATOM 2447 O O . LYS A 1 308 ? 16.797 -17.042 5.157 1.00 91.00 308 LYS A O 1
ATOM 2452 N N . ALA A 1 309 ? 15.045 -16.317 6.364 1.00 86.12 309 ALA A N 1
ATOM 2453 C CA . ALA A 1 309 ? 14.978 -14.982 5.769 1.00 86.12 309 ALA A CA 1
ATOM 2454 C C . ALA A 1 309 ? 16.092 -14.065 6.303 1.00 86.12 309 ALA A C 1
ATOM 2456 O O . ALA A 1 309 ? 16.774 -13.408 5.519 1.00 86.12 309 ALA A O 1
ATOM 2457 N N . GLU A 1 310 ? 16.343 -14.095 7.610 1.00 90.75 310 GLU A N 1
ATOM 2458 C CA . GLU A 1 310 ? 17.402 -13.341 8.284 1.00 90.75 310 GLU A CA 1
ATOM 2459 C C . GLU A 1 310 ? 18.789 -13.733 7.757 1.00 90.75 310 GLU A C 1
ATOM 2461 O O . GLU A 1 310 ? 19.544 -12.874 7.303 1.00 90.75 310 GLU A O 1
ATOM 2466 N N 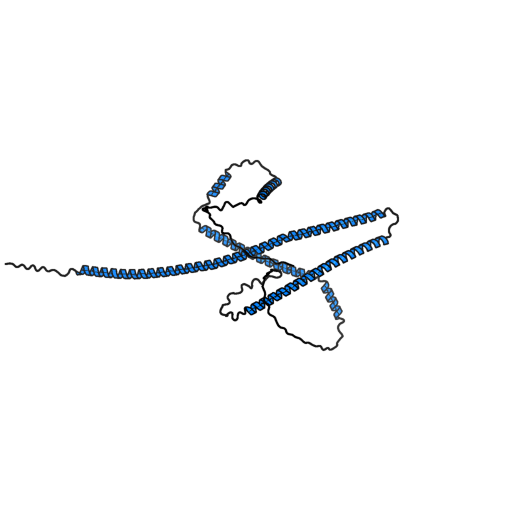. LYS A 1 311 ? 19.075 -15.038 7.632 1.00 95.00 311 LYS A N 1
ATOM 2467 C CA . LYS A 1 311 ? 20.320 -15.534 7.017 1.00 95.00 311 LYS A CA 1
ATOM 2468 C C . LYS A 1 311 ? 20.513 -15.060 5.567 1.00 95.00 311 LYS A C 1
ATOM 2470 O O . LYS A 1 311 ? 21.646 -14.822 5.149 1.00 95.00 311 LYS A O 1
ATOM 2475 N N . LYS A 1 312 ? 19.430 -14.906 4.792 1.00 94.50 312 LYS A N 1
ATOM 2476 C CA . LYS A 1 312 ? 19.485 -14.340 3.429 1.00 94.50 312 LYS A CA 1
ATOM 2477 C C . LYS A 1 312 ? 19.733 -12.832 3.443 1.00 94.50 312 LYS A C 1
ATOM 2479 O O . LYS A 1 312 ? 20.529 -12.360 2.637 1.00 94.50 312 LYS A O 1
ATOM 2484 N N . LEU A 1 313 ? 19.097 -12.091 4.351 1.00 90.56 313 LEU A N 1
ATOM 2485 C CA . LEU A 1 313 ? 19.328 -10.655 4.528 1.00 90.56 313 LEU A CA 1
ATOM 2486 C C . LEU A 1 313 ? 20.780 -10.365 4.923 1.00 90.56 313 LEU A C 1
ATOM 2488 O O . LEU A 1 313 ? 21.401 -9.490 4.326 1.00 90.56 313 LEU A O 1
ATOM 2492 N N . SER A 1 314 ? 21.359 -11.137 5.848 1.00 92.00 314 SER A N 1
ATOM 2493 C CA . SER A 1 314 ? 22.774 -11.006 6.220 1.00 92.00 314 SER A CA 1
ATOM 2494 C C . SER A 1 314 ? 23.720 -11.283 5.046 1.00 92.00 314 SER A C 1
ATOM 2496 O O . SER A 1 314 ? 24.699 -10.559 4.878 1.00 92.00 314 SER A O 1
ATOM 2498 N N . ALA A 1 315 ? 23.418 -12.277 4.200 1.00 94.12 315 ALA A N 1
ATOM 2499 C CA . ALA A 1 315 ? 24.199 -12.551 2.991 1.00 94.12 315 ALA A CA 1
ATOM 2500 C C . ALA A 1 315 ? 24.132 -11.384 1.987 1.00 94.12 315 ALA A C 1
ATOM 2502 O O . ALA A 1 315 ? 25.170 -10.852 1.602 1.00 94.12 315 ALA A O 1
ATOM 2503 N N . VAL A 1 316 ? 22.924 -10.914 1.650 1.00 91.25 316 VAL A N 1
ATOM 2504 C CA . VAL A 1 316 ? 22.717 -9.777 0.729 1.00 91.25 316 VAL A CA 1
ATOM 2505 C C . VAL A 1 316 ? 23.353 -8.487 1.262 1.00 91.25 316 VAL A C 1
ATOM 2507 O O . VAL A 1 316 ? 23.935 -7.726 0.494 1.00 91.25 316 VAL A O 1
ATOM 2510 N N . SER A 1 317 ? 23.296 -8.249 2.576 1.00 91.88 317 SER A N 1
ATOM 2511 C CA . SER A 1 317 ? 23.951 -7.106 3.226 1.00 91.88 317 SER A CA 1
ATOM 2512 C C . SER A 1 317 ? 25.482 -7.177 3.117 1.00 91.88 317 SER A C 1
ATOM 2514 O O . SER A 1 317 ? 26.132 -6.174 2.814 1.00 91.88 317 SER A O 1
ATOM 2516 N N . SER A 1 318 ? 26.063 -8.371 3.279 1.00 93.81 318 SER A N 1
ATOM 2517 C CA . SER A 1 318 ? 27.502 -8.602 3.095 1.00 93.81 318 SER A CA 1
ATOM 2518 C C . SER A 1 318 ? 27.938 -8.369 1.641 1.00 93.81 318 SER A C 1
ATOM 2520 O O . SER A 1 318 ? 28.915 -7.657 1.394 1.00 93.81 318 SER A O 1
ATOM 2522 N N . ASP A 1 319 ? 27.174 -8.889 0.673 1.00 92.06 319 ASP A N 1
ATOM 2523 C CA . ASP A 1 319 ? 27.438 -8.709 -0.761 1.00 92.06 319 ASP A CA 1
ATOM 2524 C C . ASP A 1 319 ? 27.349 -7.232 -1.180 1.00 92.06 319 ASP A C 1
ATOM 2526 O O . ASP A 1 319 ? 28.246 -6.727 -1.863 1.00 92.06 319 ASP A O 1
ATOM 2530 N N . LEU A 1 320 ? 26.323 -6.507 -0.713 1.00 88.69 320 LEU A N 1
ATOM 2531 C CA . LEU A 1 320 ? 26.177 -5.064 -0.937 1.00 88.69 320 LEU A CA 1
ATOM 2532 C C . LEU A 1 320 ? 27.358 -4.277 -0.357 1.00 88.69 320 LEU A C 1
ATOM 2534 O O . LEU A 1 320 ? 27.931 -3.435 -1.051 1.00 88.69 320 LEU A O 1
ATOM 2538 N N . GLN A 1 321 ? 27.782 -4.578 0.874 1.00 89.44 321 GLN A N 1
ATOM 2539 C CA . GLN A 1 321 ? 28.932 -3.908 1.488 1.00 89.44 321 GLN A CA 1
ATOM 2540 C C . GLN A 1 321 ? 30.250 -4.237 0.756 1.00 89.44 321 GLN A C 1
ATOM 2542 O O . GLN A 1 321 ? 31.139 -3.387 0.640 1.00 89.44 321 GLN A O 1
ATOM 2547 N N . GLY A 1 322 ? 30.383 -5.451 0.212 1.00 90.12 322 GLY A N 1
ATOM 2548 C CA . GLY A 1 322 ? 31.487 -5.837 -0.670 1.00 90.12 322 GLY A CA 1
ATOM 2549 C C . GLY A 1 322 ? 31.484 -5.059 -1.992 1.00 90.12 322 GLY A C 1
ATOM 2550 O O . GLY A 1 322 ? 32.525 -4.550 -2.423 1.00 90.12 322 GLY A O 1
ATOM 2551 N N . GLN A 1 323 ? 30.313 -4.899 -2.613 1.00 82.06 323 GLN A N 1
ATOM 2552 C CA . GLN A 1 323 ? 30.127 -4.124 -3.842 1.00 82.06 323 GLN A CA 1
ATOM 2553 C C . GLN A 1 323 ? 30.393 -2.623 -3.626 1.00 82.06 323 GLN A C 1
ATOM 2555 O O . GLN A 1 323 ? 31.041 -1.986 -4.464 1.00 82.06 323 GLN A O 1
ATOM 2560 N N . GLU A 1 324 ? 29.976 -2.058 -2.492 1.00 84.19 324 GLU A N 1
ATOM 2561 C CA . GLU A 1 324 ? 30.271 -0.673 -2.106 1.00 84.19 324 GLU A CA 1
ATOM 2562 C C . GLU A 1 324 ? 31.785 -0.450 -1.941 1.00 84.19 324 GLU A C 1
ATOM 2564 O O . GLU A 1 324 ? 32.359 0.461 -2.541 1.00 84.19 324 GLU A O 1
ATOM 2569 N N . LYS A 1 325 ? 32.481 -1.335 -1.212 1.00 83.06 325 LYS A N 1
ATOM 2570 C CA . LYS A 1 325 ? 33.947 -1.273 -1.060 1.00 83.06 325 LYS A CA 1
ATOM 2571 C C . LYS A 1 325 ? 34.662 -1.375 -2.416 1.00 83.06 325 LYS A C 1
ATOM 2573 O O . LYS A 1 325 ? 35.569 -0.586 -2.693 1.00 83.06 325 LYS A O 1
ATOM 2578 N N . LYS A 1 326 ? 34.214 -2.278 -3.298 1.00 81.88 326 LYS A N 1
ATOM 2579 C CA . LYS A 1 326 ? 34.761 -2.458 -4.657 1.00 81.88 326 LYS A CA 1
ATOM 2580 C C . LYS A 1 326 ? 34.559 -1.221 -5.542 1.00 81.88 326 LYS A C 1
ATOM 2582 O O . LYS A 1 326 ? 35.494 -0.787 -6.216 1.00 81.88 326 LYS A O 1
ATOM 2587 N N . THR A 1 327 ? 33.370 -0.619 -5.521 1.00 72.69 327 THR A N 1
ATOM 2588 C CA . THR A 1 327 ? 33.071 0.603 -6.293 1.00 72.69 327 THR A CA 1
ATOM 2589 C C . THR A 1 327 ? 33.794 1.832 -5.738 1.00 72.69 327 THR A C 1
ATOM 2591 O O . THR A 1 327 ? 34.321 2.629 -6.519 1.00 72.69 327 THR A O 1
ATOM 2594 N N . ARG A 1 328 ? 33.927 1.961 -4.411 1.00 69.44 328 ARG A N 1
ATOM 2595 C CA . ARG A 1 328 ? 34.712 3.026 -3.766 1.00 69.44 328 ARG A CA 1
ATOM 2596 C C . ARG A 1 328 ? 36.202 2.938 -4.118 1.00 69.44 328 ARG A C 1
ATOM 2598 O O . ARG A 1 328 ? 36.796 3.964 -4.445 1.00 69.44 328 ARG A O 1
ATOM 2605 N N . GLY A 1 329 ? 36.778 1.732 -4.149 1.00 69.38 329 GLY A N 1
ATOM 2606 C CA . GLY A 1 329 ? 38.150 1.496 -4.618 1.00 69.38 329 GLY A CA 1
ATOM 2607 C C . GLY A 1 329 ? 38.354 1.883 -6.089 1.00 69.38 329 GLY A C 1
ATOM 2608 O O . GLY A 1 329 ? 39.262 2.650 -6.412 1.00 69.38 329 GLY A O 1
ATOM 2609 N N . ALA A 1 330 ? 37.454 1.450 -6.979 1.00 65.38 330 ALA A N 1
ATOM 2610 C CA . ALA A 1 330 ? 37.503 1.811 -8.401 1.00 65.38 330 ALA A CA 1
ATOM 2611 C C . ALA A 1 330 ? 37.356 3.328 -8.650 1.00 65.38 330 ALA A C 1
ATOM 2613 O O . ALA A 1 330 ? 37.974 3.871 -9.567 1.00 65.38 330 ALA A O 1
ATOM 2614 N N . ARG A 1 331 ? 36.570 4.028 -7.818 1.00 58.78 331 ARG A N 1
ATOM 2615 C CA . ARG A 1 331 ? 36.379 5.488 -7.888 1.00 58.78 331 ARG A CA 1
ATOM 2616 C C . ARG A 1 331 ? 37.579 6.271 -7.339 1.00 58.78 331 ARG A C 1
ATOM 2618 O O . ARG A 1 331 ? 37.850 7.365 -7.829 1.00 58.78 331 ARG A O 1
ATOM 2625 N N . ALA A 1 332 ? 38.313 5.718 -6.370 1.00 59.12 332 ALA A N 1
ATOM 2626 C CA . ALA A 1 332 ? 39.558 6.303 -5.866 1.00 59.12 332 ALA A CA 1
ATOM 2627 C C . ALA A 1 332 ? 40.691 6.241 -6.908 1.00 59.12 332 ALA A C 1
ATOM 2629 O O . ALA A 1 332 ? 41.406 7.222 -7.092 1.00 59.12 332 ALA A O 1
ATOM 2630 N N . ALA A 1 333 ? 40.794 5.138 -7.658 1.00 58.44 333 ALA A N 1
ATOM 2631 C CA . ALA A 1 333 ? 41.820 4.934 -8.687 1.00 58.44 333 ALA A CA 1
ATOM 2632 C C . ALA A 1 333 ? 41.640 5.773 -9.977 1.00 58.44 333 ALA A C 1
ATOM 2634 O O . ALA A 1 333 ? 42.475 5.697 -10.874 1.00 58.44 333 ALA A O 1
ATOM 2635 N N . ARG A 1 334 ? 40.551 6.549 -10.111 1.00 53.94 334 ARG A N 1
ATOM 2636 C CA . ARG A 1 334 ? 40.191 7.287 -11.343 1.00 53.94 334 ARG A CA 1
ATOM 2637 C C . ARG A 1 334 ? 39.933 8.788 -11.144 1.00 53.94 334 ARG A C 1
ATOM 2639 O O . ARG A 1 334 ? 39.235 9.395 -11.953 1.00 53.94 334 ARG A O 1
ATOM 2646 N N . ARG A 1 335 ? 40.464 9.410 -10.087 1.00 44.66 335 ARG A N 1
ATOM 2647 C CA . ARG A 1 335 ? 40.328 10.863 -9.865 1.00 44.66 335 ARG A CA 1
ATOM 2648 C C . ARG A 1 335 ? 41.552 11.649 -10.366 1.00 44.66 335 ARG A C 1
ATOM 2650 O O . ARG A 1 335 ? 42.626 11.485 -9.792 1.00 44.66 335 ARG A O 1
ATOM 2657 N N . PRO A 1 336 ? 41.399 12.561 -11.348 1.00 47.97 336 PRO A N 1
ATOM 2658 C CA . PRO A 1 336 ? 42.364 13.634 -11.573 1.00 47.97 336 PRO A CA 1
ATOM 2659 C C . PRO A 1 336 ? 42.448 14.550 -10.345 1.00 47.97 336 PRO A C 1
ATOM 2661 O O . PRO A 1 336 ? 41.459 14.743 -9.629 1.00 47.97 336 PRO A O 1
ATOM 2664 N N . GLN A 1 337 ? 43.622 15.132 -10.103 1.00 52.59 337 GLN A N 1
ATOM 2665 C CA . GLN A 1 337 ? 43.837 16.061 -8.995 1.00 52.59 337 GLN A CA 1
ATOM 2666 C C . GLN A 1 337 ? 43.197 17.430 -9.281 1.00 52.59 337 GLN A C 1
ATOM 2668 O O . GLN A 1 337 ? 43.839 18.338 -9.793 1.00 52.59 337 GLN A O 1
ATOM 2673 N N . SER A 1 338 ? 41.940 17.605 -8.880 1.00 48.62 338 SER A N 1
ATOM 2674 C CA . SER A 1 338 ? 41.330 18.926 -8.692 1.00 48.62 338 SER A CA 1
ATOM 2675 C C . SER A 1 338 ? 40.698 18.977 -7.301 1.00 48.62 338 SER A C 1
ATOM 2677 O O . SER A 1 338 ? 39.832 18.155 -6.989 1.00 48.62 338 SER A O 1
ATOM 2679 N N . ARG A 1 339 ? 41.157 19.904 -6.449 1.00 48.03 339 ARG A N 1
ATOM 2680 C CA . ARG A 1 339 ? 40.737 20.069 -5.044 1.00 48.03 339 ARG A CA 1
ATOM 2681 C C . ARG A 1 339 ? 39.761 21.252 -4.898 1.00 48.03 339 ARG A C 1
ATOM 2683 O O . ARG A 1 339 ? 40.222 22.383 -4.955 1.00 48.03 339 ARG A O 1
ATOM 2690 N N . PRO A 1 340 ? 38.472 21.024 -4.579 1.00 44.69 340 PRO A N 1
ATOM 2691 C CA . PRO A 1 340 ? 37.556 22.068 -4.098 1.00 44.69 340 PRO A CA 1
ATOM 2692 C C . PRO A 1 340 ? 37.503 22.154 -2.555 1.00 44.69 340 PRO A C 1
ATOM 2694 O O . PRO A 1 340 ? 36.582 22.735 -1.997 1.00 44.69 340 PRO A O 1
ATOM 2697 N N . GLY A 1 341 ? 38.439 21.507 -1.848 1.00 47.56 341 GLY A N 1
ATOM 2698 C CA . GLY A 1 341 ? 38.354 21.274 -0.397 1.00 47.56 341 GLY A CA 1
ATOM 2699 C C . GLY A 1 341 ? 39.018 22.317 0.510 1.00 47.56 341 GLY A C 1
ATOM 2700 O O . GLY A 1 341 ? 38.933 22.171 1.722 1.00 47.56 341 GLY A O 1
ATOM 2701 N N . SER A 1 342 ? 39.695 23.333 -0.032 1.00 52.38 342 SER A N 1
ATOM 2702 C CA . SER A 1 342 ? 40.388 24.353 0.775 1.00 52.38 342 SER A CA 1
ATOM 2703 C C . SER A 1 342 ? 39.436 25.396 1.374 1.00 52.38 342 SER A C 1
ATOM 2705 O O . SER A 1 342 ? 39.591 25.763 2.533 1.00 52.38 342 SER A O 1
ATOM 2707 N N . ALA A 1 343 ? 38.419 25.831 0.625 1.00 52.69 343 ALA A N 1
ATOM 2708 C CA . ALA A 1 343 ? 37.554 26.946 1.025 1.00 52.69 343 ALA A CA 1
ATOM 2709 C C . ALA A 1 343 ? 36.682 26.666 2.269 1.00 52.69 343 ALA A C 1
ATOM 2711 O O . ALA A 1 343 ? 36.411 27.576 3.047 1.00 52.69 343 ALA A O 1
ATOM 2712 N N . LEU A 1 344 ? 36.257 25.414 2.485 1.00 54.12 344 LEU A N 1
ATOM 2713 C CA . LEU A 1 344 ? 35.426 25.043 3.642 1.00 54.12 344 LEU A CA 1
ATOM 2714 C C . LEU A 1 344 ? 36.218 24.976 4.956 1.00 54.12 344 LEU A C 1
ATOM 2716 O O . LEU A 1 344 ? 35.674 25.310 6.007 1.00 54.12 344 LEU A O 1
ATOM 2720 N N . LEU A 1 345 ? 37.498 24.594 4.900 1.00 61.88 345 LEU A N 1
ATOM 2721 C CA . LEU A 1 345 ? 38.373 24.581 6.076 1.00 61.88 345 LEU A CA 1
ATOM 2722 C C . LEU A 1 345 ? 38.750 26.008 6.502 1.00 61.88 345 LEU A C 1
ATOM 2724 O O . LEU A 1 345 ? 38.748 26.305 7.693 1.00 61.88 345 LEU A O 1
ATOM 2728 N N . ASP A 1 346 ? 38.966 26.910 5.540 1.00 59.06 346 ASP A N 1
ATOM 2729 C CA . ASP A 1 346 ? 39.137 28.348 5.797 1.00 59.06 346 ASP A CA 1
ATOM 2730 C C . ASP A 1 346 ? 37.896 28.981 6.448 1.00 59.06 346 ASP A C 1
ATOM 2732 O O . ASP A 1 346 ? 38.025 29.867 7.294 1.00 59.06 346 ASP A O 1
ATOM 2736 N N . PHE A 1 347 ? 36.691 28.525 6.083 1.00 58.59 347 PHE A N 1
ATOM 2737 C CA . PHE A 1 347 ? 35.448 29.006 6.686 1.00 58.59 347 PHE A CA 1
ATOM 2738 C C . PHE A 1 347 ? 35.280 28.508 8.129 1.00 58.59 347 PHE A C 1
ATOM 2740 O O . PHE A 1 347 ? 35.051 29.322 9.020 1.00 58.59 347 PHE A O 1
ATOM 2747 N N . GLN A 1 348 ? 35.475 27.208 8.393 1.00 57.25 348 GLN A N 1
ATOM 2748 C CA . GLN A 1 348 ? 35.462 26.684 9.769 1.00 57.25 348 GLN A CA 1
ATOM 2749 C C . GLN A 1 348 ? 36.532 27.346 10.651 1.00 57.25 348 GLN A C 1
ATOM 2751 O O . GLN A 1 348 ? 36.226 27.754 11.767 1.00 57.25 348 GLN A O 1
ATOM 2756 N N . SER A 1 349 ? 37.750 27.535 10.132 1.00 69.06 349 SER A N 1
ATOM 2757 C CA . SER A 1 349 ? 38.841 28.210 10.851 1.00 69.06 349 SER A CA 1
ATOM 2758 C C . SER A 1 349 ? 38.494 29.657 11.234 1.00 69.06 349 SER A C 1
ATOM 2760 O O . SER A 1 349 ? 38.825 30.098 12.332 1.00 69.06 349 SER A O 1
ATOM 2762 N N . LYS A 1 350 ? 37.774 30.388 10.369 1.00 62.62 350 LYS A N 1
ATOM 2763 C CA . LYS A 1 350 ? 37.308 31.758 10.654 1.00 62.62 350 LYS A CA 1
ATOM 2764 C C . LYS A 1 350 ? 36.149 31.812 11.649 1.00 62.62 350 LYS A C 1
ATOM 2766 O O . LYS A 1 350 ? 36.134 32.710 12.484 1.00 62.62 350 LYS A O 1
ATOM 2771 N N . VAL A 1 351 ? 35.222 30.853 11.610 1.00 59.88 351 VAL A N 1
ATOM 2772 C CA . VAL A 1 351 ? 34.123 30.761 12.592 1.00 59.88 351 VAL A CA 1
ATOM 2773 C C . VAL A 1 351 ? 34.649 30.415 13.993 1.00 59.88 351 VAL A C 1
ATOM 2775 O O . VAL A 1 351 ? 34.110 30.895 14.980 1.00 59.88 351 VAL A O 1
ATOM 2778 N N . SER A 1 352 ? 35.753 29.671 14.110 1.00 59.91 352 SER A N 1
ATOM 2779 C CA . SER A 1 352 ? 36.425 29.431 15.400 1.00 59.91 352 SER A CA 1
ATOM 2780 C C . SER A 1 352 ? 37.291 30.599 15.906 1.00 59.91 352 SER A C 1
ATOM 2782 O O . SER A 1 352 ? 37.900 30.473 16.965 1.00 59.91 352 SER A O 1
ATOM 2784 N N . GLN A 1 353 ? 37.387 31.713 15.167 1.00 54.91 353 GLN A N 1
ATOM 2785 C CA . GLN A 1 353 ? 38.169 32.902 15.548 1.00 54.91 353 GLN A CA 1
ATOM 2786 C C . GLN A 1 353 ? 37.310 34.135 15.861 1.00 54.91 353 GLN A C 1
ATOM 2788 O O . GLN A 1 353 ? 37.850 35.153 16.292 1.00 54.91 353 GLN A O 1
ATOM 2793 N N . THR A 1 354 ? 35.988 34.072 15.683 1.00 40.44 354 THR A N 1
ATOM 2794 C CA . THR A 1 354 ? 35.090 35.089 16.243 1.00 40.44 354 THR A CA 1
ATOM 2795 C C . THR A 1 354 ? 34.985 34.868 17.753 1.00 40.44 354 THR A C 1
ATOM 2797 O O . THR A 1 354 ? 34.508 33.802 18.144 1.00 40.44 354 THR A O 1
ATOM 2800 N N . PRO A 1 355 ? 35.428 35.812 18.608 1.00 48.09 355 PRO A N 1
ATOM 2801 C CA . PRO A 1 355 ? 35.309 35.652 20.053 1.00 48.09 355 PRO A CA 1
ATOM 2802 C C . PRO A 1 355 ? 33.834 35.578 20.453 1.00 48.09 355 PRO A C 1
ATOM 2804 O O . PRO A 1 355 ? 33.024 36.367 19.959 1.00 48.09 355 PRO A O 1
ATOM 2807 N N . ASP A 1 356 ? 33.505 34.643 21.348 1.00 48.22 356 ASP A N 1
ATOM 2808 C CA . ASP A 1 356 ? 32.151 34.454 21.869 1.00 48.22 356 ASP A CA 1
ATOM 2809 C C . ASP A 1 356 ? 31.571 35.782 22.388 1.00 48.22 356 ASP A C 1
ATOM 2811 O O . ASP A 1 356 ? 32.150 36.384 23.303 1.00 48.22 356 ASP A O 1
ATOM 2815 N N . PRO A 1 357 ? 30.417 36.250 21.872 1.00 49.31 357 PRO A N 1
ATOM 2816 C CA . PRO A 1 357 ? 29.692 37.359 22.469 1.00 49.31 357 PRO A CA 1
ATOM 2817 C C . PRO A 1 357 ? 29.045 36.892 23.780 1.00 49.31 357 PRO A C 1
ATOM 2819 O O . PRO A 1 357 ? 27.872 36.541 23.826 1.00 49.31 357 PRO A O 1
ATOM 2822 N N . ASN A 1 358 ? 29.847 36.932 24.845 1.00 46.34 358 ASN A N 1
ATOM 2823 C CA . ASN A 1 358 ? 29.513 36.659 26.240 1.00 46.34 358 ASN A CA 1
ATOM 2824 C C . ASN A 1 358 ? 28.909 35.277 26.523 1.00 46.34 358 ASN A C 1
ATOM 2826 O O . ASN A 1 358 ? 27.700 35.062 26.455 1.00 46.34 358 ASN A O 1
ATOM 2830 N N . SER A 1 359 ? 29.755 34.393 27.055 1.00 47.31 359 SER A N 1
ATOM 2831 C CA . SER A 1 359 ? 29.365 33.200 27.816 1.00 47.31 359 SER A CA 1
ATOM 2832 C C . SER A 1 359 ? 28.715 33.555 29.169 1.00 47.31 359 SER A C 1
ATOM 2834 O O . SER A 1 359 ? 29.093 33.025 30.214 1.00 47.31 359 SER A O 1
ATOM 2836 N N . THR A 1 360 ? 27.730 34.457 29.177 1.00 47.69 360 THR A N 1
ATOM 2837 C CA . THR A 1 360 ? 26.814 34.596 30.310 1.00 47.69 360 THR A CA 1
ATOM 2838 C C . THR A 1 360 ? 25.925 33.365 30.291 1.00 47.69 360 THR A C 1
ATOM 2840 O O . THR A 1 360 ? 25.146 33.170 29.360 1.00 47.69 360 THR A O 1
ATOM 2843 N N . SER A 1 361 ? 26.069 32.509 31.298 1.00 47.34 361 SER A N 1
ATOM 2844 C CA . SER A 1 361 ? 25.321 31.263 31.424 1.00 47.34 361 SER A CA 1
ATOM 2845 C C . SER A 1 361 ? 23.824 31.533 31.592 1.00 47.34 361 SER A C 1
ATOM 2847 O O . SER A 1 361 ? 23.321 31.619 32.713 1.00 47.34 361 SER A O 1
ATOM 2849 N N . LEU A 1 362 ? 23.104 31.634 30.476 1.00 47.56 362 LEU A N 1
ATOM 2850 C CA . LEU A 1 362 ? 21.658 31.472 30.440 1.00 47.56 362 LEU A CA 1
ATOM 2851 C C . LEU A 1 362 ? 21.357 29.993 30.686 1.00 47.56 362 LEU A C 1
ATOM 2853 O O . LEU A 1 362 ? 21.199 29.203 29.757 1.00 47.56 362 LEU A O 1
ATOM 2857 N N . SER A 1 363 ? 21.309 29.619 31.964 1.00 54.19 363 SER A N 1
ATOM 2858 C CA . SER A 1 363 ? 20.740 28.357 32.428 1.00 54.19 363 SER A CA 1
ATOM 2859 C C . SER A 1 363 ? 19.219 28.408 32.279 1.00 54.19 363 SER A C 1
ATOM 2861 O O . SER A 1 363 ? 18.497 28.403 33.274 1.00 54.19 363 SER A O 1
ATOM 2863 N N . LEU A 1 364 ? 18.753 28.514 31.032 1.00 58.19 364 LEU A N 1
ATOM 2864 C CA . LEU A 1 364 ? 17.348 28.358 30.692 1.00 58.19 364 LEU A CA 1
ATOM 2865 C C . LEU A 1 364 ? 16.940 26.950 31.112 1.00 58.19 364 LEU A C 1
ATOM 2867 O O . LEU A 1 364 ? 17.558 25.959 30.710 1.00 58.19 364 LEU A O 1
ATOM 2871 N N . SER A 1 365 ? 15.918 26.875 31.951 1.00 73.69 365 SER A N 1
ATOM 2872 C CA . SER A 1 365 ? 15.234 25.625 32.237 1.00 73.69 365 SER A CA 1
ATOM 2873 C C . SER A 1 365 ? 14.665 25.046 30.938 1.00 73.69 365 SER A C 1
ATOM 2875 O O . SER A 1 365 ? 14.390 25.771 29.977 1.00 73.69 365 SER A O 1
ATOM 2877 N N . ASN A 1 366 ? 14.473 23.724 30.894 1.00 65.44 366 ASN A N 1
ATOM 2878 C CA . ASN A 1 366 ? 13.874 23.083 29.719 1.00 65.44 366 ASN A CA 1
ATOM 2879 C C . ASN A 1 366 ? 12.501 23.691 29.387 1.00 65.44 366 ASN A C 1
ATOM 2881 O O . ASN A 1 366 ? 12.154 23.781 28.215 1.00 65.44 366 ASN A O 1
ATOM 2885 N N . ASP A 1 367 ? 11.767 24.154 30.401 1.00 67.19 367 ASP A N 1
ATOM 2886 C CA . ASP A 1 367 ? 10.441 24.754 30.260 1.00 67.19 367 ASP A CA 1
ATOM 2887 C C . ASP A 1 367 ? 10.501 26.121 29.552 1.00 67.19 367 ASP A C 1
ATOM 2889 O O . ASP A 1 367 ? 9.727 26.361 28.629 1.00 67.19 367 ASP A O 1
ATOM 2893 N N . GLU A 1 368 ? 11.475 26.980 29.881 1.00 73.75 368 GLU A N 1
ATOM 2894 C CA . GLU A 1 368 ? 11.714 28.253 29.170 1.00 73.75 368 GLU A CA 1
ATOM 2895 C C . GLU A 1 368 ? 12.195 28.025 27.726 1.00 73.75 368 GLU A C 1
ATOM 2897 O O . GLU A 1 368 ? 11.837 28.769 26.812 1.00 73.75 368 GLU A O 1
ATOM 2902 N N . LEU A 1 369 ? 12.985 26.969 27.501 1.00 74.62 369 LEU A N 1
ATOM 2903 C CA . LEU A 1 369 ? 13.455 26.574 26.170 1.00 74.62 369 LEU A CA 1
ATOM 2904 C C . LEU A 1 369 ? 12.296 26.059 25.294 1.00 74.62 369 LEU A C 1
ATOM 2906 O O . LEU A 1 369 ? 12.236 26.369 24.102 1.00 74.62 369 LEU A O 1
ATOM 2910 N N . ILE A 1 370 ? 11.355 25.319 25.890 1.00 72.88 370 ILE A N 1
ATOM 2911 C CA . ILE A 1 370 ? 10.105 24.892 25.249 1.00 72.88 370 ILE A CA 1
ATOM 2912 C C . ILE A 1 370 ? 9.217 26.107 24.955 1.00 72.88 370 ILE A C 1
ATOM 2914 O O . ILE A 1 370 ? 8.742 26.225 23.830 1.00 72.88 370 ILE A O 1
ATOM 2918 N N . GLN A 1 371 ? 9.064 27.048 25.892 1.00 81.38 371 GLN A N 1
ATOM 2919 C CA . GLN A 1 371 ? 8.271 28.267 25.683 1.00 81.38 371 GLN A CA 1
ATOM 2920 C C . GLN A 1 371 ? 8.805 29.129 24.529 1.00 81.38 371 GLN A C 1
ATOM 2922 O O . GLN A 1 371 ? 8.032 29.562 23.677 1.00 81.38 371 GLN A O 1
ATOM 2927 N N . LEU A 1 372 ? 10.128 29.309 24.435 1.00 80.44 372 LEU A N 1
ATOM 2928 C CA . LEU A 1 372 ? 10.772 29.993 23.307 1.00 80.44 372 LEU A CA 1
ATOM 2929 C C . LEU A 1 372 ? 10.546 29.271 21.970 1.00 80.44 372 LEU A C 1
ATOM 2931 O O . LEU A 1 372 ? 10.310 29.919 20.950 1.00 80.44 372 LEU A O 1
ATOM 2935 N N . LEU A 1 373 ? 10.602 27.936 21.958 1.00 73.56 373 LEU A N 1
ATOM 2936 C CA . LEU A 1 373 ? 10.287 27.133 20.771 1.00 73.56 373 LEU A CA 1
ATOM 2937 C C . LEU A 1 373 ? 8.810 27.253 20.377 1.00 73.56 373 LEU A C 1
ATOM 2939 O O . LEU A 1 373 ? 8.507 27.370 19.189 1.00 73.56 373 LEU A O 1
ATOM 2943 N N . GLU A 1 374 ? 7.899 27.272 21.346 1.00 78.06 374 GLU A N 1
ATOM 2944 C CA . GLU A 1 374 ? 6.475 27.486 21.106 1.00 78.06 374 GLU A CA 1
ATOM 2945 C C . GLU A 1 374 ? 6.205 28.895 20.563 1.00 78.06 374 GLU A C 1
ATOM 2947 O O . GLU A 1 374 ? 5.523 29.007 19.547 1.00 78.06 374 GLU A O 1
ATOM 2952 N N . GLU A 1 375 ? 6.770 29.966 21.128 1.00 76.50 375 GLU A N 1
ATOM 2953 C CA . GLU A 1 375 ? 6.633 31.323 20.569 1.00 76.50 375 GLU A CA 1
ATOM 2954 C C . GLU A 1 375 ? 7.184 31.422 19.135 1.00 76.50 375 GLU A C 1
ATOM 2956 O O . GLU A 1 375 ? 6.558 32.040 18.263 1.00 76.50 375 GLU A O 1
ATOM 2961 N N . LEU A 1 376 ? 8.314 30.767 18.843 1.00 74.12 376 LEU A N 1
ATOM 2962 C CA . LEU A 1 376 ? 8.905 30.752 17.500 1.00 74.12 376 LEU A CA 1
ATOM 2963 C C . LEU A 1 376 ? 8.050 29.973 16.481 1.00 74.12 376 LEU A C 1
ATOM 2965 O O . LEU A 1 376 ? 8.046 30.297 15.292 1.00 74.12 376 LEU A O 1
ATOM 2969 N N . LEU A 1 377 ? 7.306 28.957 16.923 1.00 70.88 377 LEU A N 1
ATOM 2970 C CA . LEU A 1 377 ? 6.374 28.206 16.077 1.00 70.88 377 LEU A CA 1
ATOM 2971 C C . LEU A 1 377 ? 5.056 28.970 15.875 1.00 70.88 377 LEU A C 1
ATOM 2973 O O . LEU A 1 377 ? 4.602 29.117 14.739 1.00 70.88 377 LEU A O 1
ATOM 2977 N N . HIS A 1 378 ? 4.473 29.529 16.939 1.00 70.00 378 HIS A N 1
ATOM 2978 C CA . HIS A 1 378 ? 3.235 30.314 16.861 1.00 70.00 378 HIS A CA 1
ATOM 2979 C C . HIS A 1 378 ? 3.407 31.581 16.007 1.00 70.00 378 HIS A C 1
ATOM 2981 O O . HIS A 1 378 ? 2.558 31.871 15.161 1.00 70.00 378 HIS A O 1
ATOM 2987 N N . SER A 1 379 ? 4.535 32.290 16.131 1.00 63.97 379 SER A N 1
ATOM 2988 C CA . SER A 1 379 ? 4.849 33.449 15.277 1.00 63.97 379 SER A CA 1
ATOM 2989 C C . SER A 1 379 ? 4.967 33.085 13.789 1.00 63.97 379 SER A C 1
ATOM 2991 O O . SER A 1 379 ? 4.447 33.813 12.942 1.00 63.97 379 SER A O 1
ATOM 2993 N N . ASN A 1 380 ? 5.541 31.925 13.447 1.00 51.84 380 ASN A N 1
ATOM 2994 C CA . ASN A 1 380 ? 5.554 31.432 12.064 1.00 51.84 380 ASN A CA 1
ATOM 2995 C C . ASN A 1 380 ? 4.154 31.039 11.556 1.00 51.84 380 ASN A C 1
ATOM 2997 O O . ASN A 1 380 ? 3.831 31.280 10.391 1.00 51.84 380 ASN A O 1
ATOM 3001 N N . HIS A 1 381 ? 3.284 30.489 12.407 1.00 54.50 381 HIS A N 1
ATOM 3002 C CA . HIS A 1 381 ? 1.923 30.117 12.004 1.00 54.50 381 HIS A CA 1
ATOM 3003 C C . HIS A 1 381 ? 1.024 31.320 11.674 1.00 54.50 381 HIS A C 1
ATOM 3005 O O . HIS A 1 381 ? 0.190 31.220 10.771 1.00 54.50 381 HIS A O 1
ATOM 3011 N N . HIS A 1 382 ? 1.230 32.482 12.302 1.00 49.19 382 HIS A N 1
ATOM 3012 C CA . HIS A 1 382 ? 0.448 33.687 11.995 1.00 49.19 382 HIS A CA 1
ATOM 3013 C C . HIS A 1 382 ? 0.762 34.326 10.629 1.00 49.19 382 HIS A C 1
ATOM 3015 O O . HIS A 1 382 ? -0.075 35.059 10.099 1.00 49.19 382 HIS A O 1
ATOM 3021 N N . HIS A 1 383 ? 1.900 34.014 10.001 1.00 48.00 383 HIS A N 1
ATOM 3022 C CA . HIS A 1 383 ? 2.251 34.553 8.680 1.00 48.00 383 HIS A CA 1
ATOM 3023 C C . HIS A 1 383 ? 1.685 33.759 7.487 1.00 48.00 383 HIS A C 1
ATOM 3025 O O . HIS A 1 383 ? 1.741 34.236 6.353 1.00 48.00 383 HIS A O 1
ATOM 3031 N N . HIS A 1 384 ? 1.084 32.585 7.708 1.00 47.81 384 HIS A N 1
ATOM 3032 C CA . HIS A 1 384 ? 0.672 31.689 6.618 1.00 47.81 384 HIS A CA 1
ATOM 3033 C C . HIS A 1 384 ? -0.691 31.979 5.963 1.00 47.81 384 HIS A C 1
ATOM 3035 O O . HIS A 1 384 ? -1.033 31.311 4.987 1.00 47.81 384 HIS A O 1
ATOM 3041 N N . HIS A 1 385 ? -1.455 32.977 6.426 1.00 47.09 385 HIS A N 1
ATOM 3042 C CA . HIS A 1 385 ? -2.788 33.272 5.871 1.00 47.09 385 HIS A CA 1
ATOM 3043 C C . HIS A 1 385 ? -2.882 34.496 4.947 1.00 47.09 385 HIS A C 1
ATOM 3045 O O . HIS A 1 385 ? -3.890 34.637 4.257 1.00 47.09 385 HIS A O 1
ATOM 3051 N N . THR A 1 386 ? -1.845 35.336 4.849 1.00 44.69 386 THR A N 1
ATOM 3052 C CA . THR A 1 386 ? -1.838 36.498 3.937 1.00 44.69 386 THR A CA 1
ATOM 3053 C C . THR A 1 386 ? -0.435 36.845 3.426 1.00 44.69 386 THR A C 1
ATOM 3055 O O . THR A 1 386 ? 0.157 37.824 3.872 1.00 44.69 386 THR A O 1
ATOM 3058 N N . THR A 1 387 ? 0.106 36.065 2.482 1.00 40.41 387 THR A N 1
ATOM 3059 C CA . THR A 1 387 ? 0.854 36.552 1.291 1.00 40.41 387 THR A CA 1
ATOM 3060 C C . THR A 1 387 ? 1.414 35.394 0.460 1.00 40.41 387 THR A C 1
ATOM 3062 O O . THR A 1 387 ? 1.979 34.435 0.982 1.00 40.41 387 THR A O 1
ATOM 3065 N N . THR A 1 388 ? 1.298 35.509 -0.863 1.00 44.31 388 THR A N 1
ATOM 3066 C CA . THR A 1 388 ? 1.877 34.571 -1.833 1.00 44.31 388 THR A CA 1
ATOM 3067 C C . THR A 1 388 ? 3.392 34.764 -1.915 1.00 44.31 388 THR A C 1
ATOM 3069 O O . THR A 1 388 ? 3.874 35.638 -2.635 1.00 44.31 388 THR A O 1
ATOM 3072 N N . TRP A 1 389 ? 4.162 33.950 -1.192 1.00 36.81 389 TRP A N 1
ATOM 3073 C CA . TRP A 1 389 ? 5.623 33.971 -1.294 1.00 36.81 389 TRP A CA 1
ATOM 3074 C C . TRP A 1 389 ? 6.102 33.317 -2.594 1.00 36.81 389 TRP A C 1
ATOM 3076 O O . TRP A 1 389 ? 6.193 32.095 -2.712 1.00 36.81 389 TRP A O 1
ATOM 3086 N N . HIS A 1 390 ? 6.452 34.154 -3.572 1.00 37.44 390 HIS A N 1
ATOM 3087 C CA . HIS A 1 390 ? 7.253 33.736 -4.718 1.00 37.44 390 HIS A CA 1
ATOM 3088 C C . HIS A 1 390 ? 8.688 33.420 -4.268 1.00 37.44 390 HIS A C 1
ATOM 3090 O O . HIS A 1 390 ? 9.299 34.169 -3.509 1.00 37.44 390 HIS A O 1
ATOM 3096 N N . CYS A 1 391 ? 9.235 32.300 -4.742 1.00 33.31 391 CYS A N 1
ATOM 3097 C CA . CYS A 1 391 ? 10.567 31.841 -4.355 1.00 33.31 391 CYS A CA 1
ATOM 3098 C C . CYS A 1 391 ? 11.671 32.566 -5.146 1.00 33.31 391 CYS A C 1
ATOM 3100 O O . CYS A 1 391 ? 11.728 32.474 -6.374 1.00 33.31 391 CYS A O 1
ATOM 3102 N N . SER A 1 392 ? 12.600 33.224 -4.445 1.00 38.53 392 SER A N 1
ATOM 3103 C CA . SER A 1 392 ? 13.669 34.060 -5.022 1.00 38.53 392 SER A CA 1
ATOM 3104 C C . SER A 1 392 ? 14.764 33.318 -5.811 1.00 38.53 392 SER A C 1
ATOM 3106 O O . SER A 1 392 ? 15.800 33.907 -6.106 1.00 38.53 392 SER A O 1
ATOM 3108 N N . THR A 1 393 ? 14.588 32.037 -6.157 1.00 37.00 393 THR A N 1
ATOM 3109 C CA . THR A 1 393 ? 15.561 31.262 -6.959 1.00 37.00 393 THR A CA 1
ATOM 3110 C C . THR A 1 393 ? 15.263 31.251 -8.463 1.00 37.00 393 THR A C 1
ATOM 3112 O O . THR A 1 393 ? 16.065 30.730 -9.235 1.00 37.00 393 THR A O 1
ATOM 3115 N N . HIS A 1 394 ? 14.149 31.848 -8.904 1.00 43.69 394 HIS A N 1
ATOM 3116 C CA . HIS A 1 394 ? 13.779 31.929 -10.320 1.00 43.69 394 HIS A CA 1
ATOM 3117 C C . HIS A 1 394 ? 13.449 33.358 -10.764 1.00 43.69 394 HIS A C 1
ATOM 3119 O O . HIS A 1 394 ? 12.286 33.700 -10.923 1.00 43.69 394 HIS A O 1
ATOM 3125 N N . HIS A 1 395 ? 14.476 34.158 -11.065 1.00 35.19 395 HIS A N 1
ATOM 3126 C CA . HIS A 1 395 ? 14.353 35.203 -12.086 1.00 35.19 395 HIS A CA 1
ATOM 3127 C C . HIS A 1 395 ? 15.683 35.463 -12.803 1.00 35.19 395 HIS A C 1
ATOM 3129 O O . HIS A 1 395 ? 16.618 36.044 -12.263 1.00 35.19 395 HIS A O 1
ATOM 3135 N N . SER A 1 396 ? 15.730 35.071 -14.075 1.00 35.06 396 SER A N 1
ATOM 3136 C CA . SER A 1 396 ? 16.514 35.759 -15.100 1.00 35.06 396 SER A CA 1
ATOM 3137 C C . SER A 1 396 ? 15.518 36.402 -16.067 1.00 35.06 396 SER A C 1
ATOM 3139 O O . SER A 1 396 ? 14.537 35.774 -16.459 1.00 35.06 396 SER A O 1
ATOM 3141 N N . LEU A 1 397 ? 15.737 37.683 -16.350 1.00 33.25 397 LEU A N 1
ATOM 3142 C CA . LEU A 1 397 ? 14.936 38.573 -17.206 1.00 33.25 397 LEU A CA 1
ATOM 3143 C C . LEU A 1 397 ? 15.196 38.314 -18.712 1.00 33.25 397 LEU A C 1
ATOM 3145 O O . LEU A 1 397 ? 16.146 37.588 -19.015 1.00 33.25 397 LEU A O 1
ATOM 3149 N N . PRO A 1 398 ? 14.493 38.977 -19.664 1.00 48.09 398 PRO A N 1
ATOM 3150 C CA . PRO A 1 398 ? 13.271 39.798 -19.549 1.00 48.09 398 PRO A CA 1
ATOM 3151 C C . PRO A 1 398 ? 12.136 39.399 -20.530 1.00 48.09 398 PRO A C 1
ATOM 3153 O O . PRO A 1 398 ? 12.360 38.724 -21.532 1.00 48.09 398 PRO A O 1
ATOM 3156 N N . LEU A 1 399 ? 10.931 39.939 -20.307 1.00 38.78 399 LEU A N 1
ATOM 3157 C CA . LEU A 1 399 ? 9.942 40.182 -21.372 1.00 38.78 399 LEU A CA 1
ATOM 3158 C C . LEU A 1 399 ? 10.085 41.628 -21.884 1.00 38.78 399 LEU A C 1
ATOM 3160 O O . LEU A 1 399 ? 10.329 42.537 -21.089 1.00 38.78 399 LEU A O 1
ATOM 3164 N N . LEU A 1 400 ? 9.922 41.834 -23.195 1.00 33.22 400 LEU A N 1
ATOM 3165 C CA . LEU A 1 400 ? 9.668 43.153 -23.799 1.00 33.22 400 LEU A CA 1
ATOM 3166 C C . LEU A 1 400 ? 8.136 43.391 -23.856 1.00 33.22 400 LEU A C 1
ATOM 3168 O O . LEU A 1 400 ? 7.395 42.406 -23.834 1.00 33.22 400 LEU A O 1
ATOM 3172 N N . PRO A 1 401 ? 7.647 44.646 -23.892 1.00 46.88 401 PRO A N 1
ATOM 3173 C CA . PRO A 1 401 ? 6.258 44.963 -23.561 1.00 46.88 401 PRO A CA 1
ATOM 3174 C C . PRO A 1 401 ? 5.286 44.901 -24.748 1.00 46.88 401 PRO A C 1
ATOM 3176 O O . PRO A 1 401 ? 5.669 45.113 -25.900 1.00 46.88 401 PRO A O 1
ATOM 3179 N N . ASP A 1 402 ? 4.008 44.706 -24.420 1.00 46.84 402 ASP A N 1
ATOM 3180 C CA . ASP A 1 402 ? 2.869 44.906 -25.319 1.00 46.84 402 ASP A CA 1
ATOM 3181 C C . ASP A 1 402 ? 2.708 46.373 -25.756 1.00 46.84 402 ASP A C 1
ATOM 3183 O O . ASP A 1 402 ? 3.026 47.305 -25.011 1.00 46.84 402 ASP A O 1
ATOM 3187 N N . LEU A 1 403 ? 2.068 46.572 -26.913 1.00 34.69 403 LEU A N 1
ATOM 3188 C CA . LEU A 1 403 ? 1.205 47.732 -27.154 1.00 34.69 403 LEU A CA 1
ATOM 3189 C C . LEU A 1 403 ? -0.145 47.268 -27.749 1.00 34.69 403 LEU A C 1
ATOM 3191 O O . LEU A 1 403 ? -0.184 46.213 -28.385 1.00 34.69 403 LEU A O 1
ATOM 3195 N N . PRO A 1 404 ? -1.249 48.005 -27.514 1.00 61.97 404 PRO A N 1
ATOM 3196 C CA . PRO A 1 404 ? -2.612 47.515 -27.731 1.00 61.97 404 PRO A CA 1
ATOM 3197 C C . PRO A 1 404 ? -3.251 48.051 -29.031 1.00 61.97 404 PRO A C 1
ATOM 3199 O O . PRO A 1 404 ? -2.573 48.647 -29.859 1.00 61.97 404 PRO A O 1
ATOM 3202 N N . GLU A 1 405 ? -4.582 47.891 -29.112 1.00 33.22 405 GLU A N 1
ATOM 3203 C CA . GLU A 1 405 ? -5.553 48.246 -30.172 1.00 33.22 405 GLU A CA 1
ATOM 3204 C C . GLU A 1 405 ? -5.989 47.033 -31.020 1.00 33.22 405 GLU A C 1
ATOM 3206 O O . GLU A 1 405 ? -5.175 46.340 -31.612 1.00 33.22 405 GLU A O 1
ATOM 3211 N N . GLY A 1 406 ? -7.278 46.699 -31.132 1.00 33.84 406 GLY A N 1
ATOM 3212 C CA . GLY A 1 406 ? -8.471 47.288 -30.517 1.00 33.84 406 GLY A CA 1
ATOM 3213 C C . GLY A 1 406 ? -9.743 46.751 -31.188 1.00 33.84 406 GLY A C 1
ATOM 3214 O O . GLY A 1 406 ? -9.707 45.721 -31.854 1.00 33.84 406 GLY A O 1
ATOM 3215 N N . ARG A 1 407 ? -10.830 47.530 -31.097 1.00 35.06 407 ARG A N 1
ATOM 3216 C CA . ARG A 1 407 ? -12.051 47.435 -31.923 1.00 35.06 407 ARG A CA 1
ATOM 3217 C C . ARG A 1 407 ? -13.078 46.353 -31.555 1.00 35.06 407 ARG A C 1
ATOM 3219 O O . ARG A 1 407 ? -13.098 45.244 -32.075 1.00 35.06 407 ARG A O 1
ATOM 3226 N N . SER A 1 408 ? -14.043 46.797 -30.757 1.00 46.28 408 SER A N 1
ATOM 3227 C CA . SER A 1 408 ? -15.413 46.289 -30.727 1.00 46.28 408 SER A CA 1
ATOM 3228 C C . SER A 1 408 ? -16.024 46.188 -32.131 1.00 46.28 408 SER A C 1
ATOM 3230 O O . SER A 1 408 ? -15.886 47.118 -32.929 1.00 46.28 408 SER A O 1
ATOM 3232 N N . THR A 1 409 ? -16.835 45.158 -32.362 1.00 39.69 409 THR A N 1
ATOM 3233 C CA . THR A 1 409 ? -18.069 45.283 -33.152 1.00 39.69 409 THR A CA 1
ATOM 3234 C C . THR A 1 409 ? -19.193 44.586 -32.401 1.00 39.69 409 THR A C 1
ATOM 3236 O O . THR A 1 409 ? -19.046 43.443 -31.970 1.00 39.69 409 THR A O 1
ATOM 3239 N N . SER A 1 410 ? -20.272 45.330 -32.205 1.00 41.84 410 SER A N 1
ATOM 3240 C CA . SER A 1 410 ? -21.566 44.885 -31.706 1.00 41.84 410 SER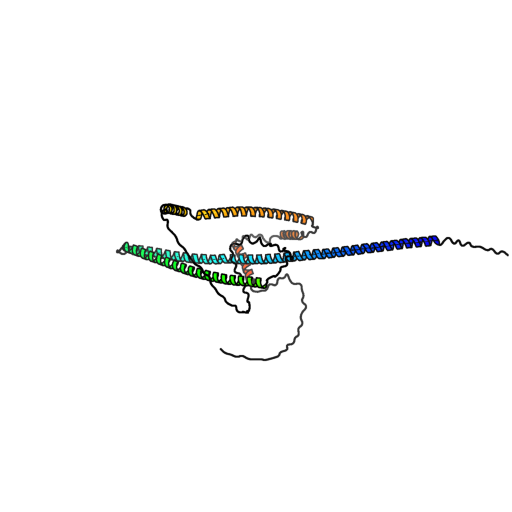 A CA 1
ATOM 3241 C C . SER A 1 410 ? -22.324 44.069 -32.765 1.00 41.84 410 SER A C 1
ATOM 3243 O O . SER A 1 410 ? -21.828 43.883 -33.876 1.00 41.84 410 SER A O 1
ATOM 3245 N N . ASP A 1 411 ? -23.548 43.674 -32.398 1.00 37.31 411 ASP A N 1
ATOM 3246 C CA . ASP A 1 411 ? -24.642 43.275 -33.298 1.00 37.31 411 ASP A CA 1
ATOM 3247 C C . ASP A 1 411 ? -24.525 41.834 -33.884 1.00 37.31 411 ASP A C 1
ATOM 3249 O O . ASP A 1 411 ? -23.441 41.345 -34.181 1.00 37.31 411 ASP A O 1
ATOM 3253 N N . ASP A 1 412 ? -25.596 41.041 -34.034 1.00 39.16 412 ASP A N 1
ATOM 3254 C CA . ASP A 1 412 ? -27.006 41.344 -33.772 1.00 39.16 412 ASP A CA 1
ATOM 3255 C C . ASP A 1 412 ? -27.872 40.090 -33.476 1.00 39.16 412 ASP A C 1
ATOM 3257 O O . ASP A 1 412 ? -27.706 39.034 -34.079 1.00 39.16 412 ASP A O 1
ATOM 3261 N N . SER A 1 413 ? -28.837 40.285 -32.571 1.00 43.12 413 SER A N 1
ATOM 3262 C CA . SER A 1 413 ? -30.264 39.913 -32.667 1.00 43.12 413 SER A CA 1
ATOM 3263 C C . SER A 1 413 ? -30.839 38.474 -32.780 1.00 43.12 413 SER A C 1
ATOM 3265 O O . SER A 1 413 ? -30.641 37.731 -33.731 1.00 43.12 413 SER A O 1
ATOM 3267 N N . VAL A 1 414 ? -31.820 38.257 -31.880 1.00 39.47 414 VAL A N 1
ATOM 3268 C CA . VAL A 1 414 ? -33.205 37.768 -32.128 1.00 39.47 414 VAL A CA 1
ATOM 3269 C C . VAL A 1 414 ? -33.462 36.284 -32.456 1.00 39.47 414 VAL A C 1
ATOM 3271 O O . VAL A 1 414 ? -33.427 35.835 -33.597 1.00 39.47 414 VAL A O 1
ATOM 3274 N N . SER A 1 415 ? -33.956 35.550 -31.451 1.00 41.03 415 SER A N 1
ATOM 3275 C CA . SER A 1 415 ? -35.365 35.088 -31.286 1.00 41.03 415 SER A CA 1
ATOM 3276 C C . SER A 1 415 ? -35.402 34.096 -30.100 1.00 41.03 415 SER A C 1
ATOM 3278 O O . SER A 1 415 ? -34.501 33.281 -29.961 1.00 41.03 415 SER A O 1
ATOM 3280 N N . GLY A 1 416 ? -36.254 34.224 -29.073 1.00 37.31 416 GLY A N 1
ATOM 3281 C CA . GLY A 1 416 ? -37.721 34.089 -29.082 1.00 37.31 416 GLY A CA 1
ATOM 3282 C C . GLY A 1 416 ? -38.097 32.606 -28.872 1.00 37.31 416 GLY A C 1
ATOM 3283 O O . GLY A 1 416 ? -37.536 31.759 -29.548 1.00 37.31 416 GLY A O 1
ATOM 3284 N N . SER A 1 417 ? -39.010 32.168 -27.997 1.00 43.97 417 SER A N 1
ATOM 3285 C CA . SER A 1 417 ? -39.867 32.791 -26.967 1.00 43.97 417 SER A CA 1
ATOM 3286 C C . SER A 1 417 ? -40.399 31.646 -26.052 1.00 43.97 417 SER A C 1
ATOM 3288 O O . SER A 1 417 ? -40.362 30.497 -26.499 1.00 43.97 417 SER A O 1
ATOM 3290 N N . PRO A 1 418 ? -40.877 31.862 -24.805 1.00 61.12 418 PRO A N 1
ATOM 3291 C CA . PRO A 1 418 ? -41.217 30.762 -23.890 1.00 61.12 418 PRO A CA 1
ATOM 3292 C C . PRO A 1 418 ? -42.703 30.344 -23.901 1.00 61.12 418 PRO A C 1
ATOM 3294 O O . PRO A 1 418 ? -43.592 31.172 -24.074 1.00 61.12 418 PRO A O 1
ATOM 3297 N N . PHE A 1 419 ? -42.957 29.069 -23.586 1.00 41.44 419 PHE A N 1
ATOM 3298 C CA . PHE A 1 419 ? -44.219 28.508 -23.065 1.00 41.44 419 PHE A CA 1
ATOM 3299 C C . PHE A 1 419 ? -43.811 27.395 -22.068 1.00 41.44 419 PHE A C 1
ATOM 3301 O O . PHE A 1 419 ? -42.973 26.579 -22.442 1.00 41.44 419 PHE A O 1
ATOM 3308 N N . ALA A 1 420 ? -44.171 27.316 -20.780 1.00 46.88 420 ALA A N 1
ATOM 3309 C CA . ALA A 1 420 ? -45.339 27.696 -19.962 1.00 46.88 420 ALA A CA 1
ATOM 3310 C C . ALA A 1 420 ? -46.210 26.475 -19.587 1.00 46.88 420 ALA A C 1
ATOM 3312 O O . ALA A 1 420 ? -46.676 25.767 -20.474 1.00 46.88 420 ALA A O 1
ATOM 3313 N N . ALA A 1 421 ? -46.465 26.323 -18.273 1.00 47.84 421 ALA A N 1
ATOM 3314 C CA . ALA A 1 421 ? -47.227 25.257 -17.591 1.00 47.84 421 ALA A CA 1
ATOM 3315 C C . ALA A 1 421 ? -46.634 23.827 -17.719 1.00 47.84 421 ALA A C 1
ATOM 3317 O O . ALA A 1 421 ? -46.037 23.481 -18.733 1.00 47.84 421 ALA A O 1
ATOM 3318 N N . ILE A 1 422 ? -46.727 22.947 -16.715 1.00 49.31 422 ILE A N 1
ATOM 3319 C CA . ILE A 1 422 ? -47.605 22.892 -15.523 1.00 49.31 422 ILE A CA 1
ATOM 3320 C C . ILE A 1 422 ? -46.770 22.821 -14.239 1.00 49.31 422 ILE A C 1
ATOM 3322 O O . ILE A 1 422 ? -45.772 22.069 -14.247 1.00 49.31 422 ILE A O 1
#

Foldseek 3Di:
DDDPPPPPPPPPPPPPPVVVVVVVVVVVVVVVVVVVVVVVVVVVVVVVVVVVVVVVVVVVVVVVVVVVVVVVVVVVVVVVVVVVVVVVVVVVVVVVVVVVVVVVVVVVVVVVVVVVVVVVVVVVVVVVVVVQVPDPPDPDPVVVVVVVVVVVVVVVVVVVVVVVVVVVVVVVVVVVVVVVVVVVVVVVVVVVVVVVVVCVVPVPVDPDPVVDPPVPDPPVPPVPDDDDDDDDDDDDDDDDDDDDDDDDDDDDDDDDDDDDDDDDDDDPPVVVVVVVVVVVVVVPPDPVVVVVVVVVVVVVVVVVVVVVVVVVVVVVVVVVVVVVVVVVVVVVVDDDDDDPPPVVVVVVVVVVPDPDPDPPDPPDDVVNVVVVVVVVVVVVVVVPPDDDDDDPPDDDDDDDDDDDDDDDDDDDDDDDDDDDDD

InterPro domains:
  IPR039139 Coiled-coil domain-containing protein 170-like [PTHR18863] (20-153)

Organism: Gambusia affinis (NCBI:txid33528)

Sequence (422 aa):
MYGVFVKCVICPCYPSNREERLRMRVAVLAENVKSCELECKASRETVQRLMAELDQEKKKTASSLAVGRRGVETEKRTLSESLEASRRVIEAARREPCCLEKRVEECRSKAQAAELKLQRFLEKVAGLLQEKTEHEFLPTERDVLHHLDSFCNKLAEQQVQDLRRQLQSLETERLEAELHRDELRRSNRQYEEFVERLSETMKVDGIDPDLGVDMRLKLVRLTGGCSGGEQNADIRLKAEGKVPKGPTGQKRTPRPAFEEEGVRAGKEEEELICAVCRTKRRSSGGPESQTVQEQKLKMDLLLDGKAKAEKKLSAVSSDLQGQEKKTRGARAARRPQSRPGSALLDFQSKVSQTPDPNSTSLSLSNDELIQLLEELLHSNHHHHHTTTWHCSTHHSLPLLPDLPEGRSTSDDSVSGSPFAAI